Protein AF-H5TTS9-F1 (afdb_monomer_lite)

Foldseek 3Di:
DVVVVLQVVLLVLLVVLLVLLLVLQLLLVVLLCCLVQVLQLLNVLVLVLQLLLPQLLLQQQLLVVLVVVCVLPVVCVVVSVVSSVVSSCVSNPPVCSVVSSVVSSVVSCQLADPPPPLPPPQCPVVCCVVLVVCCQPPVVSSVPDDPPPSPCPDSPPCPPNSVVSNVVSVVSVVSNPVSNVSSVVSLQVSLVSNDDPPPDWPQDSVLSSLLSLLVSLLVSLVVLLVVLVVLVVVLVPQDSPHSVNSSSNSSSVVCSLVSNLSSLLSNLLSVLSNVLSQCPIRVRDDPPVPVCCVVVVVVVCPVPVVDPVVVVVVVVVVVSLVVCCVPPVPSSVLSVVLVVVLVVLLVVLLVVLVVVLVVDDDVVNVVSSVVSSVVSSVVSNVVSVVSSVVVPPPDPPDPPVVVPLPQPLCAFLSHVVCLPDDPVVDDAAEDAQQQQEPPDPQAQPRPYPHHPVVVVVVSHFEYEWEKAWWACWPDPPFIWGDPVLRVVLLVVCCVVSNPSNSVVLCVVLVVPPTDGDDDIAMWTDRSTSRNPTDGDLVVVVVVVVVCVVVVSYHHHYNYNDPDDVVRVVVSD

pLDDT: mean 73.21, std 18.26, range [34.0, 97.62]

Sequence (572 aa):
MVAAEHSRARVVVSRVLLIVGVLCLTAGLVAGLVNREAVNSDRFAGHVDSVRQNQAVARQLGLLVSQKILSASPELIALRPLVESVSISAVSSPAATPAVRSLTATLHRSLTTDDGRAVVLRLADLGAVTVAALRTVAPNAAARLPDDMDVTLSQVGAGEWGRGIIGYVHWVRVLSWLLPLLALLLILAAAFIRPPPARGRGVGRISVVADTVGDALIWFAIVLAAIVLACTIIAAFTATDTLGGALTVAVWNEVDGRLWIVAAVAALIGVAVRVASSLAAPGGLGVACVDSTGERVRAWSPLRPSTPLGIAARGGVLVLAGVLGVLRPQTLVTIIAVLAGTCAIIIGVAEMLRAAHRASGGTARRMLGRLVLPVVAVVGIVVVVVTVVVLALPQPTPTLSSLTASRDPNACNGHVELCDRPYNEIAYPATHNSMSAQDGDRWFIAEQQTGVMGQLDDGIRVFLVDSWYGQMSNKPPIIANTQESRAQALAAAENLYGVQTVQSALRVRDALNLTPVGPVKPYLCHELCELGSTEWLPLMVKVREWMDRHPREVVTFFVQDMVAPADVETLL

Structure (mmCIF, N/CA/C/O backbone):
data_AF-H5TTS9-F1
#
_entry.id   AF-H5TTS9-F1
#
loop_
_atom_site.group_PDB
_atom_site.id
_atom_site.type_symbol
_atom_site.label_atom_id
_atom_site.label_alt_id
_atom_site.label_comp_id
_atom_site.label_asym_id
_atom_site.label_entity_id
_atom_site.label_seq_id
_atom_site.pdbx_PDB_ins_code
_atom_site.Cartn_x
_atom_site.Cartn_y
_atom_site.Cartn_z
_atom_site.occupancy
_atom_site.B_iso_or_equiv
_atom_site.auth_seq_id
_atom_site.auth_comp_id
_atom_site.auth_asym_id
_atom_site.auth_atom_id
_atom_site.pdbx_PDB_model_num
ATOM 1 N N . MET A 1 1 ? 50.081 8.325 -39.077 1.00 50.03 1 MET A N 1
ATOM 2 C CA . MET A 1 1 ? 49.981 8.399 -37.599 1.00 50.03 1 MET A CA 1
ATOM 3 C C . MET A 1 1 ? 48.977 9.449 -37.130 1.00 50.03 1 MET A C 1
ATOM 5 O O . MET A 1 1 ? 48.002 9.051 -36.509 1.00 50.03 1 MET A O 1
ATOM 9 N N . VAL A 1 2 ? 49.110 10.723 -37.519 1.00 52.53 2 VAL A N 1
ATOM 10 C CA . VAL A 1 2 ? 48.230 11.835 -37.077 1.00 52.53 2 VAL A CA 1
ATOM 11 C C . VAL A 1 2 ? 46.722 11.571 -37.284 1.00 52.53 2 VAL A C 1
ATOM 13 O O . VAL A 1 2 ? 45.924 11.737 -36.369 1.00 52.53 2 VAL A O 1
ATOM 16 N N . ALA A 1 3 ? 46.293 11.046 -38.439 1.00 55.31 3 ALA A N 1
ATOM 17 C CA . ALA A 1 3 ? 44.873 10.730 -38.675 1.00 55.31 3 ALA A CA 1
ATOM 18 C C . ALA A 1 3 ? 44.308 9.623 -37.750 1.00 55.31 3 ALA A C 1
ATOM 20 O O . ALA A 1 3 ? 43.121 9.633 -37.416 1.00 55.31 3 ALA A O 1
ATOM 21 N N . ALA A 1 4 ? 45.151 8.682 -37.308 1.00 58.00 4 ALA A N 1
ATOM 22 C CA . ALA A 1 4 ? 44.763 7.615 -36.385 1.00 58.00 4 ALA A CA 1
ATOM 23 C C . ALA A 1 4 ? 44.673 8.122 -34.934 1.00 58.00 4 ALA A C 1
ATOM 25 O O . ALA A 1 4 ? 43.781 7.703 -34.196 1.00 58.00 4 ALA A O 1
ATOM 26 N N . GLU A 1 5 ? 45.528 9.070 -34.542 1.00 58.69 5 GLU A N 1
ATOM 27 C CA . GLU A 1 5 ? 45.438 9.764 -33.249 1.00 58.69 5 GLU A CA 1
ATOM 28 C C . GLU A 1 5 ? 44.180 10.630 -33.152 1.00 58.69 5 GLU A C 1
ATOM 30 O O . GLU A 1 5 ? 43.438 10.521 -32.177 1.00 58.69 5 GLU A O 1
ATOM 35 N N . HIS A 1 6 ? 43.854 11.397 -34.199 1.00 62.25 6 HIS A N 1
ATOM 36 C CA . HIS A 1 6 ? 42.622 12.193 -34.246 1.00 62.25 6 HIS A CA 1
ATOM 37 C C . HIS A 1 6 ? 41.358 11.312 -34.206 1.00 62.25 6 HIS A C 1
ATOM 39 O O . HIS A 1 6 ? 40.351 11.684 -33.600 1.00 62.25 6 HIS A O 1
ATOM 45 N N . SER A 1 7 ? 41.403 10.120 -34.812 1.00 71.38 7 SER A N 1
ATOM 46 C CA . SER A 1 7 ? 40.322 9.130 -34.727 1.00 71.38 7 SER A CA 1
ATOM 47 C C . SER A 1 7 ? 40.164 8.564 -33.313 1.00 71.38 7 SER A C 1
ATOM 49 O O . SER A 1 7 ? 39.033 8.469 -32.831 1.00 71.38 7 SER A O 1
ATOM 51 N N . ARG A 1 8 ? 41.265 8.230 -32.627 1.00 77.75 8 ARG A N 1
ATOM 52 C CA . ARG A 1 8 ? 41.229 7.745 -31.237 1.00 77.75 8 ARG A CA 1
ATOM 53 C C . ARG A 1 8 ? 40.721 8.818 -30.277 1.00 77.75 8 ARG A C 1
ATOM 55 O O . ARG A 1 8 ? 39.842 8.522 -29.472 1.00 77.75 8 ARG A O 1
ATOM 62 N N . ALA A 1 9 ? 41.189 10.058 -30.415 1.00 82.75 9 ALA A N 1
ATOM 63 C CA . ALA A 1 9 ? 40.739 11.182 -29.598 1.00 82.75 9 ALA A CA 1
ATOM 64 C C . ALA A 1 9 ? 39.222 11.416 -29.723 1.00 82.75 9 ALA A C 1
ATOM 66 O O . ALA A 1 9 ? 38.530 11.523 -28.714 1.00 82.75 9 ALA A O 1
ATOM 67 N N . ARG A 1 10 ? 38.668 11.392 -30.945 1.00 83.00 10 ARG A N 1
ATOM 68 C CA . ARG A 1 10 ? 37.213 11.519 -31.169 1.00 83.00 10 ARG A CA 1
ATOM 69 C C . ARG A 1 10 ? 36.405 10.394 -30.524 1.00 83.00 10 ARG A C 1
ATOM 71 O O . ARG A 1 10 ? 35.339 10.651 -29.973 1.00 83.00 10 ARG A O 1
ATOM 78 N N . VAL A 1 11 ? 36.902 9.156 -30.565 1.00 84.12 11 VAL A N 1
ATOM 79 C CA . VAL A 1 11 ? 36.242 8.016 -29.903 1.00 84.12 11 VAL A CA 1
ATOM 80 C C . VAL A 1 11 ? 36.245 8.184 -28.386 1.00 84.12 11 VAL A C 1
ATOM 82 O O . VAL A 1 11 ? 35.224 7.927 -27.751 1.00 84.12 11 VAL A O 1
ATOM 85 N N . VAL A 1 12 ? 37.360 8.634 -27.805 1.00 86.06 12 VAL A N 1
ATOM 86 C CA . VAL A 1 12 ? 37.452 8.903 -26.363 1.00 86.06 12 VAL A CA 1
ATOM 87 C C . VAL A 1 12 ? 36.483 10.014 -25.963 1.00 86.06 12 VAL A C 1
ATOM 89 O O . VAL A 1 12 ? 35.669 9.800 -25.071 1.00 86.06 12 VAL A O 1
ATOM 92 N N . VAL A 1 13 ? 36.490 11.149 -26.667 1.00 89.81 13 VAL A N 1
ATOM 93 C CA . VAL A 1 13 ? 35.583 12.277 -26.390 1.00 89.81 13 VAL A CA 1
ATOM 94 C C . VAL A 1 13 ? 34.115 11.858 -26.508 1.00 89.81 13 VAL A C 1
ATOM 96 O O . VAL A 1 13 ? 33.329 12.131 -25.607 1.00 89.81 13 VAL A O 1
ATOM 99 N N . SER A 1 14 ? 33.743 11.133 -27.568 1.00 89.25 14 SER A N 1
ATOM 100 C CA . SER A 1 14 ? 32.381 10.610 -27.749 1.00 89.25 14 SER A CA 1
ATOM 101 C C . SER A 1 14 ? 31.950 9.704 -26.585 1.00 89.25 14 SER A C 1
ATOM 103 O O . SER A 1 14 ? 30.843 9.846 -26.072 1.00 89.25 14 SER A O 1
ATOM 105 N N . ARG A 1 15 ? 32.835 8.818 -26.106 1.00 89.56 15 ARG A N 1
ATOM 106 C CA . ARG A 1 15 ? 32.547 7.947 -24.953 1.00 89.56 15 ARG A CA 1
ATOM 107 C C . ARG A 1 15 ? 32.406 8.723 -23.650 1.00 89.56 15 ARG A C 1
ATOM 109 O O . ARG A 1 15 ? 31.502 8.422 -22.882 1.00 89.56 15 ARG A O 1
ATOM 116 N N . VAL A 1 16 ? 33.269 9.707 -23.405 1.00 91.81 16 VAL A N 1
ATOM 117 C CA . VAL A 1 16 ? 33.180 10.555 -22.208 1.00 91.81 16 VAL A CA 1
ATOM 118 C C . VAL A 1 16 ? 31.852 11.308 -22.199 1.00 91.81 16 VAL A C 1
ATOM 120 O O . VAL A 1 16 ? 31.142 11.263 -21.200 1.00 91.81 16 VAL A O 1
ATOM 123 N N . LEU A 1 17 ? 31.462 11.914 -23.323 1.00 92.19 17 LEU A N 1
ATOM 124 C CA . LEU A 1 17 ? 30.175 12.606 -23.447 1.00 92.19 17 LEU A CA 1
ATOM 125 C C . LEU A 1 17 ? 28.983 11.668 -23.235 1.00 92.19 17 LEU A C 1
ATOM 127 O O . LEU A 1 17 ? 28.026 12.052 -22.572 1.00 92.19 17 LEU A O 1
ATOM 131 N N . LEU A 1 18 ? 29.053 10.434 -23.742 1.00 91.69 18 LEU A N 1
ATOM 132 C CA . LEU A 1 18 ? 28.024 9.422 -23.506 1.00 91.69 18 LEU A CA 1
ATOM 133 C C . LEU A 1 18 ? 27.911 9.071 -22.015 1.00 91.69 18 LEU A C 1
ATOM 135 O O . LEU A 1 18 ? 26.805 9.037 -21.487 1.00 91.69 18 LEU A O 1
ATOM 139 N N . ILE A 1 19 ? 29.039 8.843 -21.334 1.00 92.75 19 ILE A N 1
ATOM 140 C CA . ILE A 1 19 ? 29.070 8.518 -19.899 1.00 92.75 19 ILE A CA 1
ATOM 141 C C . ILE A 1 19 ? 28.488 9.672 -19.081 1.00 92.75 19 ILE A C 1
ATOM 143 O O . ILE A 1 19 ? 27.593 9.451 -18.269 1.00 92.75 19 ILE A O 1
ATOM 147 N N . VAL A 1 20 ? 28.949 10.903 -19.319 1.00 94.94 20 VAL A N 1
ATOM 148 C CA . VAL A 1 20 ? 28.434 12.088 -18.617 1.00 94.94 20 VAL A CA 1
ATOM 149 C C . VAL A 1 20 ? 26.948 12.282 -18.920 1.00 94.94 20 VAL A C 1
ATOM 151 O O . VAL A 1 20 ? 26.173 12.529 -18.004 1.00 94.94 20 VAL A O 1
ATOM 154 N N . GLY A 1 21 ? 26.521 12.085 -20.171 1.00 93.81 21 GLY A N 1
ATOM 155 C CA . GLY A 1 21 ? 25.114 12.146 -20.561 1.00 93.81 21 GLY A CA 1
ATOM 156 C C . GLY A 1 21 ? 24.244 11.125 -19.824 1.00 93.81 21 GLY A C 1
ATOM 157 O O . GLY A 1 21 ? 23.188 11.484 -19.312 1.00 93.81 21 GLY A O 1
ATOM 158 N N . VAL A 1 22 ? 24.702 9.876 -19.695 1.00 94.31 22 VAL A N 1
ATOM 159 C CA . VAL A 1 22 ? 24.004 8.832 -18.923 1.00 94.31 22 VAL A CA 1
ATOM 160 C C . VAL A 1 22 ? 23.925 9.197 -17.440 1.00 94.31 22 VAL A C 1
ATOM 162 O O . VAL A 1 22 ? 22.858 9.072 -16.846 1.00 94.31 22 VAL A O 1
ATOM 165 N N . LEU A 1 23 ? 25.010 9.701 -16.845 1.00 94.69 23 LEU A N 1
ATOM 166 C CA . LEU A 1 23 ? 25.011 10.144 -15.447 1.00 94.69 23 LEU A CA 1
ATOM 167 C C . LEU A 1 23 ? 24.054 11.321 -15.220 1.00 94.69 23 LEU A C 1
ATOM 169 O O . LEU A 1 23 ? 23.300 11.310 -14.248 1.00 94.69 23 LEU A O 1
ATOM 173 N N . CYS A 1 24 ? 24.026 12.297 -16.133 1.00 93.50 24 CYS A N 1
ATOM 174 C CA . CYS A 1 24 ? 23.054 13.389 -16.108 1.00 93.50 24 CYS A CA 1
ATOM 175 C C . CYS A 1 24 ? 21.618 12.868 -16.234 1.00 93.50 24 CYS A C 1
ATOM 177 O O . CYS A 1 24 ? 20.744 13.351 -15.522 1.00 93.50 24 CYS A O 1
ATOM 179 N N . LEU A 1 25 ? 21.362 11.867 -17.082 1.00 93.06 25 LEU A N 1
ATOM 180 C CA . LEU A 1 25 ? 20.029 11.281 -17.230 1.00 93.06 25 LEU A CA 1
ATOM 181 C C . LEU A 1 25 ? 19.580 10.578 -15.942 1.00 93.06 25 LEU A C 1
ATOM 183 O O . LEU A 1 25 ? 18.453 10.784 -15.494 1.00 93.06 25 LEU A O 1
ATOM 187 N N . THR A 1 26 ? 20.465 9.801 -15.311 1.00 93.06 26 THR A N 1
ATOM 188 C CA . THR A 1 26 ? 20.197 9.131 -14.028 1.00 93.06 26 THR A CA 1
ATOM 189 C C . THR A 1 26 ? 19.960 10.137 -12.906 1.00 93.06 26 THR A C 1
ATOM 191 O O . THR A 1 26 ? 18.960 10.044 -12.197 1.00 93.06 26 THR A O 1
ATOM 194 N N . ALA A 1 27 ? 20.831 11.138 -12.764 1.00 92.50 27 ALA A N 1
ATOM 195 C CA . ALA A 1 27 ? 20.663 12.191 -11.766 1.00 92.50 27 ALA A CA 1
ATOM 196 C C . ALA A 1 27 ? 19.396 13.028 -12.026 1.00 92.50 27 ALA A C 1
ATOM 198 O O . ALA A 1 27 ? 18.690 13.387 -11.086 1.00 92.50 27 ALA A O 1
ATOM 199 N N . GLY A 1 28 ? 19.065 13.278 -13.295 1.00 91.25 28 GLY A N 1
ATOM 200 C CA . GLY A 1 28 ? 17.832 13.939 -13.714 1.00 91.25 28 GLY A CA 1
ATOM 201 C C . GLY A 1 28 ? 16.578 13.138 -13.368 1.00 91.25 28 GLY A C 1
ATOM 202 O O . GLY A 1 28 ? 15.609 13.727 -12.898 1.00 91.25 28 GLY A O 1
ATOM 203 N N . LEU A 1 29 ? 16.600 11.805 -13.516 1.00 91.62 29 LEU A N 1
ATOM 204 C CA . LEU A 1 29 ? 15.510 10.933 -13.063 1.00 91.62 29 LEU A CA 1
ATOM 205 C C . LEU A 1 29 ? 15.307 11.054 -11.550 1.00 91.62 29 LEU A C 1
ATOM 207 O O . LEU A 1 29 ? 14.176 11.234 -11.105 1.00 91.62 29 LEU A O 1
ATOM 211 N N . VAL A 1 30 ? 16.386 10.972 -10.767 1.00 89.75 30 VAL A N 1
ATOM 212 C CA . VAL A 1 30 ? 16.316 11.083 -9.302 1.00 89.75 30 VAL A CA 1
ATOM 213 C C . VAL A 1 30 ? 15.788 12.459 -8.897 1.00 89.75 30 VAL A C 1
ATOM 215 O O . VAL A 1 30 ? 14.843 12.542 -8.118 1.00 89.75 30 VAL A O 1
ATOM 218 N N . ALA A 1 31 ? 16.317 13.539 -9.478 1.00 89.19 31 ALA A N 1
ATOM 219 C CA . ALA A 1 31 ? 15.829 14.895 -9.229 1.00 89.19 31 ALA A CA 1
ATOM 220 C C . ALA A 1 31 ? 14.352 15.058 -9.629 1.00 89.19 31 ALA A C 1
ATOM 222 O O . ALA A 1 31 ? 13.580 15.667 -8.895 1.00 89.19 31 ALA A O 1
ATOM 223 N N . GLY A 1 32 ? 13.934 14.479 -10.757 1.00 88.31 32 GLY A N 1
ATOM 224 C CA . GLY A 1 32 ? 12.540 14.462 -11.202 1.00 88.31 32 GLY A CA 1
ATOM 225 C C . GLY A 1 32 ? 11.618 13.686 -10.266 1.00 88.31 32 GLY A C 1
ATOM 226 O O . GLY A 1 32 ? 10.514 14.148 -9.983 1.00 88.31 32 GLY A O 1
ATOM 227 N N . LEU A 1 33 ? 12.076 12.550 -9.737 1.00 88.06 33 LEU A N 1
ATOM 228 C CA . LEU A 1 33 ? 11.339 11.766 -8.751 1.00 88.06 33 LEU A CA 1
ATOM 229 C C . LEU A 1 33 ? 11.162 12.552 -7.449 1.00 88.06 33 LEU A C 1
ATOM 231 O O . LEU A 1 33 ? 10.040 12.670 -6.967 1.00 88.06 33 LEU A O 1
ATOM 235 N N . VAL A 1 34 ? 12.236 13.146 -6.922 1.00 88.62 34 VAL A N 1
ATOM 236 C CA . VAL A 1 34 ? 12.176 13.985 -5.713 1.00 88.62 34 VAL A CA 1
ATOM 237 C C . VAL A 1 34 ? 11.266 15.194 -5.951 1.00 88.62 34 VAL A C 1
ATOM 239 O O . VAL A 1 34 ? 10.400 15.488 -5.132 1.00 88.62 34 VAL A O 1
ATOM 242 N N . ASN A 1 35 ? 11.379 15.859 -7.103 1.00 87.56 35 ASN A N 1
ATOM 243 C CA . ASN A 1 35 ? 10.511 16.983 -7.449 1.00 87.56 35 ASN A CA 1
ATOM 244 C C . ASN A 1 35 ? 9.028 16.579 -7.537 1.00 87.56 35 ASN A C 1
ATOM 246 O O . ASN A 1 35 ? 8.139 17.321 -7.128 1.00 87.56 35 ASN A O 1
ATOM 250 N N . ARG A 1 36 ? 8.733 15.397 -8.078 1.00 86.75 36 ARG A N 1
ATOM 251 C CA . ARG A 1 36 ? 7.354 14.939 -8.239 1.00 86.75 36 ARG A CA 1
ATOM 252 C C . ARG A 1 36 ? 6.756 14.426 -6.935 1.00 86.75 36 ARG A C 1
ATOM 254 O O . ARG A 1 36 ? 5.609 14.743 -6.648 1.00 86.75 36 ARG A O 1
ATOM 261 N N . GLU A 1 37 ? 7.496 13.616 -6.188 1.00 87.06 37 GLU A N 1
ATOM 262 C CA . GLU A 1 37 ? 6.964 12.848 -5.058 1.00 87.06 37 GLU A CA 1
ATOM 263 C C . GLU A 1 37 ? 7.237 13.508 -3.701 1.00 87.06 37 GLU A C 1
ATOM 265 O O . GLU A 1 37 ? 6.391 13.411 -2.817 1.00 87.06 37 GLU A O 1
ATOM 270 N N . ALA A 1 38 ? 8.363 14.215 -3.540 1.00 85.94 38 ALA A N 1
ATOM 271 C CA . ALA A 1 38 ? 8.715 14.876 -2.282 1.00 85.94 38 ALA A CA 1
ATOM 272 C C . ALA A 1 38 ? 8.334 16.361 -2.262 1.00 85.94 38 ALA A C 1
ATOM 274 O O . ALA A 1 38 ? 7.853 16.840 -1.252 1.00 85.94 38 ALA A O 1
ATOM 275 N N . VAL A 1 39 ? 8.492 17.107 -3.361 1.00 85.75 39 VAL A N 1
ATOM 276 C CA . VAL A 1 39 ? 8.179 18.555 -3.367 1.00 85.75 39 VAL A CA 1
ATOM 277 C C . VAL A 1 39 ? 6.668 18.831 -3.446 1.00 85.75 39 VAL A C 1
ATOM 279 O O . VAL A 1 39 ? 6.200 19.873 -2.985 1.00 85.75 39 VAL A O 1
ATOM 282 N N . ASN A 1 40 ? 5.876 17.923 -4.024 1.00 85.69 40 ASN A N 1
ATOM 283 C CA . ASN A 1 40 ? 4.421 18.064 -4.065 1.00 85.69 40 ASN A CA 1
ATOM 284 C C . ASN A 1 40 ? 3.801 17.651 -2.720 1.00 85.69 40 ASN A C 1
ATOM 286 O O . ASN A 1 40 ? 3.878 16.490 -2.332 1.00 85.69 40 ASN A O 1
ATOM 290 N N . SER A 1 41 ? 3.132 18.592 -2.049 1.00 85.38 41 SER A N 1
ATOM 291 C CA . SER A 1 41 ? 2.615 18.385 -0.689 1.00 85.38 41 SER A CA 1
ATOM 292 C C . SER A 1 41 ? 1.558 17.282 -0.579 1.00 85.38 41 SER A C 1
ATOM 294 O O . SER A 1 41 ? 1.558 16.550 0.405 1.00 85.38 41 SER A O 1
ATOM 296 N N . ASP A 1 42 ? 0.695 17.110 -1.583 1.00 84.19 42 ASP A N 1
ATOM 297 C CA . ASP A 1 42 ? -0.379 16.108 -1.531 1.00 84.19 42 ASP A CA 1
ATOM 298 C C . ASP A 1 42 ? 0.160 14.690 -1.765 1.00 84.19 42 ASP A C 1
ATOM 300 O O . ASP A 1 42 ? -0.298 13.727 -1.141 1.00 84.19 42 ASP A O 1
ATOM 304 N N . ARG A 1 43 ? 1.161 14.559 -2.651 1.00 87.25 43 ARG A N 1
ATOM 305 C CA . ARG A 1 43 ? 1.883 13.298 -2.881 1.00 87.25 43 ARG A CA 1
ATOM 306 C C . ARG A 1 43 ? 2.745 12.936 -1.682 1.00 87.25 43 ARG A C 1
ATOM 308 O O . ARG A 1 43 ? 2.653 11.808 -1.212 1.00 87.25 43 ARG A O 1
ATOM 315 N N . PHE A 1 44 ? 3.498 13.896 -1.146 1.00 89.44 44 PHE A N 1
ATOM 316 C CA . PHE A 1 44 ? 4.300 13.709 0.060 1.00 89.44 44 PHE A CA 1
ATOM 317 C C . PHE A 1 44 ? 3.434 13.249 1.239 1.00 89.44 44 PHE A C 1
ATOM 319 O O . PHE A 1 44 ? 3.752 12.258 1.890 1.00 89.44 44 PHE A O 1
ATOM 326 N N . ALA A 1 45 ? 2.289 13.900 1.460 1.00 85.81 45 ALA A N 1
ATOM 327 C CA . ALA A 1 45 ? 1.339 13.499 2.492 1.00 85.81 45 ALA A CA 1
ATOM 328 C C . ALA A 1 45 ? 0.772 12.087 2.267 1.00 85.81 45 ALA A C 1
ATOM 330 O O . ALA A 1 45 ? 0.583 11.345 3.227 1.00 85.81 45 ALA A O 1
ATOM 331 N N . GLY A 1 46 ? 0.536 11.694 1.010 1.00 88.19 46 GLY A N 1
ATOM 332 C CA . GLY A 1 46 ? 0.159 10.322 0.663 1.00 88.19 46 GLY A CA 1
ATOM 333 C C . GLY A 1 46 ? 1.248 9.297 0.999 1.00 88.19 46 GLY A C 1
ATOM 334 O O . GLY A 1 46 ? 0.937 8.250 1.557 1.00 88.19 46 GLY A O 1
ATOM 335 N N . HIS A 1 47 ? 2.517 9.610 0.725 1.00 90.88 47 HIS A N 1
ATOM 336 C CA . HIS A 1 47 ? 3.649 8.740 1.074 1.00 90.88 47 HIS A CA 1
ATOM 337 C C . HIS A 1 47 ? 3.825 8.604 2.584 1.00 90.88 47 HIS A C 1
ATOM 339 O O . HIS A 1 47 ? 4.024 7.499 3.073 1.00 90.88 47 HIS A O 1
ATOM 345 N N . VAL A 1 48 ? 3.695 9.698 3.339 1.00 90.19 48 VAL A N 1
ATOM 346 C CA . VAL A 1 48 ? 3.735 9.662 4.812 1.00 90.19 48 VAL A CA 1
ATOM 347 C C . VAL A 1 48 ? 2.602 8.800 5.375 1.00 90.19 48 VAL A C 1
ATOM 349 O O . VAL A 1 48 ? 2.836 8.008 6.289 1.00 90.19 48 VAL A O 1
ATOM 352 N N . ASP A 1 49 ? 1.398 8.907 4.807 1.00 88.62 49 ASP A N 1
ATOM 353 C CA . ASP A 1 49 ? 0.254 8.078 5.193 1.00 88.62 49 ASP A CA 1
ATOM 354 C C . ASP A 1 49 ? 0.464 6.586 4.883 1.00 88.62 49 ASP A C 1
ATOM 356 O O . ASP A 1 49 ? 0.104 5.742 5.699 1.00 88.62 49 ASP A O 1
ATOM 360 N N . SER A 1 50 ? 1.094 6.251 3.754 1.00 90.12 50 SER A N 1
ATOM 361 C CA . SER A 1 50 ? 1.441 4.859 3.427 1.00 90.12 50 SER A CA 1
ATOM 362 C C . SER A 1 50 ? 2.533 4.315 4.357 1.00 90.12 50 SER A C 1
ATOM 364 O O . SER A 1 50 ? 2.402 3.245 4.952 1.00 90.12 50 SER A O 1
ATOM 366 N N . VAL A 1 51 ? 3.595 5.099 4.576 1.00 92.44 51 VAL A N 1
ATOM 367 C CA . VAL A 1 51 ? 4.739 4.710 5.412 1.00 92.44 51 VAL A CA 1
ATOM 368 C C . VAL A 1 51 ? 4.322 4.466 6.862 1.00 92.44 51 VAL A C 1
ATOM 370 O O . VAL A 1 51 ? 4.805 3.506 7.457 1.00 92.44 51 VAL A O 1
ATOM 373 N N . ARG A 1 52 ? 3.406 5.261 7.441 1.00 90.69 52 ARG A N 1
ATOM 374 C CA . ARG A 1 52 ? 2.920 5.010 8.817 1.00 90.69 52 ARG A CA 1
ATOM 375 C C . ARG A 1 52 ? 2.137 3.701 8.956 1.00 90.69 52 ARG A C 1
ATOM 377 O O . ARG A 1 52 ? 2.118 3.141 10.044 1.00 90.69 52 ARG A O 1
ATOM 384 N N . GLN A 1 53 ? 1.488 3.235 7.885 1.00 89.50 53 GLN A N 1
ATOM 385 C CA . GLN A 1 53 ? 0.700 1.997 7.878 1.00 89.50 53 GLN A CA 1
ATOM 386 C C . GLN A 1 53 ? 1.592 0.760 7.727 1.00 89.50 53 GLN A C 1
ATOM 388 O O . GLN A 1 53 ? 1.159 -0.355 8.009 1.00 89.50 53 GLN A O 1
ATOM 393 N N . ASN A 1 54 ? 2.859 0.940 7.337 1.00 92.12 54 ASN A N 1
ATOM 394 C CA . ASN A 1 54 ? 3.829 -0.143 7.322 1.00 92.12 54 ASN A CA 1
ATOM 395 C C . ASN A 1 54 ? 3.993 -0.731 8.733 1.00 92.12 54 ASN A C 1
ATOM 397 O O . ASN A 1 54 ? 4.289 -0.008 9.682 1.00 92.12 54 ASN A O 1
ATOM 401 N N . GLN A 1 55 ? 3.866 -2.052 8.862 1.00 89.38 55 GLN A N 1
ATOM 402 C CA . GLN A 1 55 ? 3.866 -2.748 10.151 1.00 89.38 55 GLN A CA 1
ATOM 403 C C . GLN A 1 55 ? 5.099 -2.437 11.019 1.00 89.38 55 GLN A C 1
ATOM 405 O O . GLN A 1 55 ? 4.968 -2.240 12.228 1.00 89.38 55 GLN A O 1
ATOM 410 N N . ALA A 1 56 ? 6.293 -2.358 10.421 1.00 88.94 56 ALA A N 1
ATOM 411 C CA . ALA A 1 56 ? 7.518 -2.058 11.158 1.00 88.94 56 ALA A CA 1
ATOM 412 C C . ALA A 1 56 ? 7.524 -0.611 11.673 1.00 88.94 56 ALA A C 1
ATOM 414 O O . ALA A 1 56 ? 7.909 -0.358 12.814 1.00 88.94 56 ALA A O 1
ATOM 415 N N . VAL A 1 57 ? 7.054 0.333 10.857 1.00 92.94 57 VAL A N 1
ATOM 416 C CA . VAL A 1 57 ? 6.967 1.752 11.223 1.00 92.94 57 VAL A CA 1
ATOM 417 C C . VAL A 1 57 ? 5.880 1.976 12.269 1.00 92.94 57 VAL A C 1
ATOM 419 O O . VAL A 1 57 ? 6.152 2.607 13.288 1.00 92.94 57 VAL A O 1
ATOM 422 N N . ALA A 1 58 ? 4.688 1.411 12.069 1.00 89.69 58 ALA A N 1
ATOM 423 C CA . ALA A 1 58 ? 3.577 1.478 13.013 1.00 89.69 58 ALA A CA 1
ATOM 424 C C . ALA A 1 58 ? 3.961 0.912 14.381 1.00 89.69 58 ALA A C 1
ATOM 426 O O . ALA A 1 58 ? 3.646 1.514 15.405 1.00 89.69 58 ALA A O 1
ATOM 427 N N . ARG A 1 59 ? 4.705 -0.203 14.405 1.00 88.38 59 ARG A N 1
ATOM 428 C CA . ARG A 1 59 ? 5.237 -0.781 15.641 1.00 88.38 59 ARG A CA 1
ATOM 429 C C . ARG A 1 59 ? 6.145 0.204 16.371 1.00 88.38 59 ARG A C 1
ATOM 431 O O . ARG A 1 59 ? 5.921 0.478 17.543 1.00 88.38 59 ARG A O 1
ATOM 438 N N . GLN A 1 60 ? 7.147 0.758 15.689 1.00 92.19 60 GLN A N 1
ATOM 439 C CA . GLN A 1 60 ? 8.114 1.664 16.319 1.00 92.19 60 GLN A CA 1
ATOM 440 C C . GLN A 1 60 ? 7.483 2.990 16.757 1.00 92.19 60 GLN A C 1
ATOM 442 O O . GLN A 1 60 ? 7.729 3.459 17.867 1.00 92.19 60 GLN A O 1
ATOM 447 N N . LEU A 1 61 ? 6.630 3.581 15.918 1.00 89.06 61 LEU A N 1
ATOM 448 C CA . LEU A 1 61 ? 5.873 4.783 16.266 1.00 89.06 61 LEU A CA 1
ATOM 449 C C . LEU A 1 61 ? 4.906 4.522 17.425 1.00 89.06 61 LEU A C 1
ATOM 451 O O . LEU A 1 61 ? 4.843 5.330 18.346 1.00 89.06 61 LEU A O 1
ATOM 455 N N . GLY A 1 62 ? 4.196 3.394 17.420 1.00 82.81 62 GLY A N 1
ATOM 456 C CA . GLY A 1 62 ? 3.285 3.007 18.493 1.00 82.81 62 GLY A CA 1
ATOM 457 C C . GLY A 1 62 ? 4.004 2.783 19.824 1.00 82.81 62 GLY A C 1
ATOM 458 O O . GLY A 1 62 ? 3.526 3.251 20.852 1.00 82.81 62 GLY A O 1
ATOM 459 N N . LEU A 1 63 ? 5.190 2.163 19.816 1.00 86.62 63 LEU A N 1
ATOM 460 C CA . LEU A 1 63 ? 6.033 2.025 21.010 1.00 86.62 63 LEU A CA 1
ATOM 461 C C . LEU A 1 63 ? 6.512 3.383 21.537 1.00 86.62 63 LEU A C 1
ATOM 463 O O . LEU A 1 63 ? 6.468 3.617 22.741 1.00 86.62 63 LEU A O 1
ATOM 467 N N . LEU A 1 64 ? 6.912 4.303 20.654 1.00 87.69 64 LEU A N 1
ATOM 468 C CA . LEU A 1 64 ? 7.296 5.664 21.044 1.00 87.69 64 LEU A CA 1
ATOM 469 C C . LEU A 1 64 ? 6.123 6.448 21.644 1.00 87.69 64 LEU A C 1
ATOM 471 O O . LEU A 1 64 ? 6.292 7.143 22.647 1.00 87.69 64 LEU A O 1
ATOM 475 N N . VAL A 1 65 ? 4.937 6.343 21.041 1.00 82.06 65 VAL A N 1
ATOM 476 C CA . VAL A 1 65 ? 3.707 6.965 21.552 1.00 82.06 65 VAL A CA 1
ATOM 477 C C . VAL A 1 65 ? 3.342 6.369 22.909 1.00 82.06 65 VAL A C 1
ATOM 479 O O . VAL A 1 65 ? 3.152 7.119 23.864 1.00 82.06 65 VAL A O 1
ATOM 482 N N . SER A 1 66 ? 3.343 5.040 23.027 1.00 77.31 66 SER A N 1
ATOM 483 C CA . SER A 1 66 ? 3.087 4.334 24.284 1.00 77.31 66 SER A CA 1
ATOM 484 C C . SER A 1 66 ? 4.071 4.752 25.375 1.00 77.31 66 SER A C 1
ATOM 486 O O . SER A 1 66 ? 3.659 5.111 26.474 1.00 77.31 66 SER A O 1
ATOM 488 N N . GLN A 1 67 ? 5.368 4.821 25.068 1.00 82.25 67 GLN A N 1
ATOM 489 C CA . GLN A 1 67 ? 6.382 5.254 26.025 1.00 82.25 67 GLN A CA 1
ATOM 490 C C . GLN A 1 67 ? 6.122 6.679 26.526 1.00 82.25 67 GLN A C 1
ATOM 492 O O . GLN A 1 67 ? 6.243 6.936 27.725 1.00 82.25 67 GLN A O 1
ATOM 497 N N . LYS A 1 68 ? 5.721 7.596 25.636 1.00 78.94 68 LYS A N 1
ATOM 498 C CA . LYS A 1 68 ? 5.336 8.956 26.032 1.00 78.94 68 LYS A CA 1
ATOM 499 C C . LYS A 1 68 ? 4.097 8.958 26.928 1.00 78.94 68 LYS A C 1
ATOM 501 O O . LYS A 1 68 ? 4.115 9.635 27.953 1.00 78.94 68 LYS A O 1
ATOM 506 N N . ILE A 1 69 ? 3.072 8.174 26.596 1.00 72.31 69 ILE A N 1
ATOM 507 C CA . ILE A 1 69 ? 1.853 8.042 27.410 1.00 72.31 69 ILE A CA 1
ATOM 508 C C . ILE A 1 69 ? 2.194 7.498 28.803 1.00 72.31 69 ILE A C 1
ATOM 510 O O . ILE A 1 69 ? 1.817 8.100 29.802 1.00 72.31 69 ILE A O 1
ATOM 514 N N . LEU A 1 70 ? 2.974 6.419 28.887 1.00 72.44 70 LEU A N 1
ATOM 515 C CA . LEU A 1 70 ? 3.388 5.807 30.153 1.00 72.44 70 LEU A CA 1
ATOM 516 C C . LEU A 1 70 ? 4.279 6.729 30.994 1.00 72.44 70 LEU A C 1
ATOM 518 O O . LEU A 1 70 ? 4.228 6.679 32.219 1.00 72.44 70 LEU A O 1
ATOM 522 N N . SER A 1 71 ? 5.091 7.576 30.353 1.00 74.38 71 SER A N 1
ATOM 523 C CA . SER A 1 71 ? 5.897 8.578 31.060 1.00 74.38 71 SER A CA 1
ATOM 524 C C . SER A 1 71 ? 5.061 9.730 31.623 1.00 74.38 71 SER A C 1
ATOM 526 O O . SER A 1 71 ? 5.408 10.275 32.666 1.00 74.38 71 SER A O 1
ATOM 528 N N . ALA A 1 72 ? 3.959 10.083 30.954 1.00 71.31 72 ALA A N 1
ATOM 529 C CA . ALA A 1 72 ? 3.027 11.109 31.413 1.00 71.31 72 ALA A CA 1
ATOM 530 C C . ALA A 1 72 ? 2.054 10.578 32.484 1.00 71.31 72 ALA A C 1
ATOM 532 O O . ALA A 1 72 ? 1.658 11.331 33.369 1.00 71.31 72 ALA A O 1
ATOM 533 N N . SER A 1 73 ? 1.723 9.285 32.417 1.00 70.31 73 SER A N 1
ATOM 534 C CA . SER A 1 73 ? 0.778 8.585 33.294 1.00 70.31 73 SER A CA 1
ATOM 535 C C . SER A 1 73 ? 1.379 7.280 33.841 1.00 70.31 73 SER A C 1
ATOM 537 O O . SER A 1 73 ? 1.096 6.194 33.319 1.00 70.31 73 SER A O 1
ATOM 539 N N . PRO A 1 74 ? 2.215 7.349 34.897 1.00 71.00 74 PRO A N 1
ATOM 540 C CA . PRO A 1 74 ? 2.877 6.179 35.480 1.00 71.00 74 PRO A CA 1
ATOM 541 C C . PRO A 1 74 ? 1.917 5.093 35.995 1.00 71.00 74 PRO A C 1
ATOM 543 O O . PRO A 1 74 ? 2.278 3.920 36.056 1.00 71.00 74 PRO A O 1
ATOM 546 N N . GLU A 1 75 ? 0.676 5.443 36.332 1.00 60.16 75 GLU A N 1
ATOM 547 C CA . GLU A 1 75 ? -0.378 4.506 36.734 1.00 60.16 75 GLU A CA 1
ATOM 548 C C . GLU A 1 75 ? -0.745 3.490 35.639 1.00 60.16 75 GLU A C 1
ATOM 550 O O . GLU A 1 75 ? -1.194 2.386 35.940 1.00 60.16 75 GLU A O 1
ATOM 555 N N . LEU A 1 76 ? -0.494 3.822 34.368 1.00 56.16 76 LEU A N 1
ATOM 556 C CA . LEU A 1 76 ? -0.773 2.953 33.224 1.00 56.16 76 LEU A CA 1
ATOM 557 C C . LEU A 1 76 ? 0.330 1.913 32.977 1.00 56.16 76 LEU A C 1
ATOM 559 O O . LEU A 1 76 ? 0.193 1.083 32.079 1.00 56.16 76 LEU A O 1
ATOM 563 N N . ILE A 1 77 ? 1.412 1.904 33.770 1.00 63.59 77 ILE A N 1
ATOM 564 C CA . ILE A 1 77 ? 2.518 0.941 33.615 1.00 63.59 77 ILE A CA 1
ATOM 565 C C . ILE A 1 77 ? 2.024 -0.508 33.714 1.00 63.59 77 ILE A C 1
ATOM 567 O O . ILE A 1 77 ? 2.506 -1.357 32.963 1.00 63.59 77 ILE A O 1
ATOM 571 N N . ALA A 1 78 ? 1.037 -0.786 34.573 1.00 54.28 78 ALA A N 1
ATOM 572 C CA . ALA A 1 78 ? 0.432 -2.115 34.698 1.00 54.28 78 ALA A CA 1
ATOM 573 C C . ALA A 1 78 ? -0.309 -2.561 33.420 1.00 54.28 78 ALA A C 1
ATOM 575 O O . ALA A 1 78 ? -0.420 -3.754 33.156 1.00 54.28 78 ALA A O 1
ATOM 576 N N . LEU A 1 79 ? -0.764 -1.605 32.602 1.00 64.25 79 LEU A N 1
ATOM 577 C CA . LEU A 1 79 ? -1.459 -1.825 31.331 1.00 64.25 79 LEU A CA 1
ATOM 578 C C . LEU A 1 79 ? -0.538 -1.640 30.116 1.00 64.25 79 LEU A C 1
ATOM 580 O O . LEU A 1 79 ? -1.023 -1.542 28.991 1.00 64.25 79 LEU A O 1
ATOM 584 N N . ARG A 1 80 ? 0.788 -1.602 30.306 1.00 58.66 80 ARG A N 1
ATOM 585 C CA . ARG A 1 80 ? 1.762 -1.347 29.230 1.00 58.66 80 ARG A CA 1
ATOM 586 C C . ARG A 1 80 ? 1.501 -2.153 27.945 1.00 58.66 80 ARG A C 1
ATOM 588 O O . ARG A 1 80 ? 1.455 -1.513 26.896 1.00 58.66 80 ARG A O 1
ATOM 595 N N . PRO A 1 81 ? 1.281 -3.485 27.973 1.00 58.47 81 PRO A N 1
ATOM 596 C CA . PRO A 1 81 ? 1.036 -4.247 26.745 1.00 58.47 81 PRO A CA 1
ATOM 597 C C . PRO A 1 81 ? -0.211 -3.778 25.981 1.00 58.47 81 PRO A C 1
ATOM 599 O O . PRO A 1 81 ? -0.217 -3.756 24.751 1.00 58.47 81 PRO A O 1
ATOM 602 N N . LEU A 1 82 ? -1.249 -3.349 26.707 1.00 59.97 82 LEU A N 1
ATOM 603 C CA . LEU A 1 82 ? -2.474 -2.805 26.127 1.00 59.97 82 LEU A CA 1
ATOM 604 C C . LEU A 1 82 ? -2.226 -1.419 25.517 1.00 59.97 82 LEU A C 1
ATOM 606 O O . LEU A 1 82 ? -2.613 -1.180 24.377 1.00 59.97 82 LEU A O 1
ATOM 610 N N . VAL A 1 83 ? -1.525 -0.528 26.230 1.00 62.78 83 VAL A N 1
ATOM 611 C CA . VAL A 1 83 ? -1.178 0.816 25.728 1.00 62.78 83 VAL A CA 1
ATOM 612 C C . VAL A 1 83 ? -0.308 0.722 24.471 1.00 62.78 83 VAL A C 1
ATOM 614 O O . VAL A 1 83 ? -0.532 1.458 23.511 1.00 62.78 83 VAL A O 1
ATOM 617 N N . GLU A 1 84 ? 0.648 -0.210 24.436 1.00 76.25 84 GLU A N 1
ATOM 618 C CA . GLU A 1 84 ? 1.471 -0.486 23.255 1.00 76.25 84 GLU A CA 1
ATOM 619 C C . GLU A 1 84 ? 0.626 -0.999 22.084 1.00 76.25 84 GLU A C 1
ATOM 621 O O . GLU A 1 84 ? 0.692 -0.427 20.997 1.00 76.25 84 GLU A O 1
ATOM 626 N N . SER A 1 85 ? -0.212 -2.018 22.299 1.00 66.88 85 SER A N 1
ATOM 627 C CA . SER A 1 85 ? -1.078 -2.586 21.256 1.00 66.88 85 SER A CA 1
ATOM 628 C C . SER A 1 85 ? -2.033 -1.545 20.657 1.00 66.88 85 SER A C 1
ATOM 630 O O . SER A 1 85 ? -2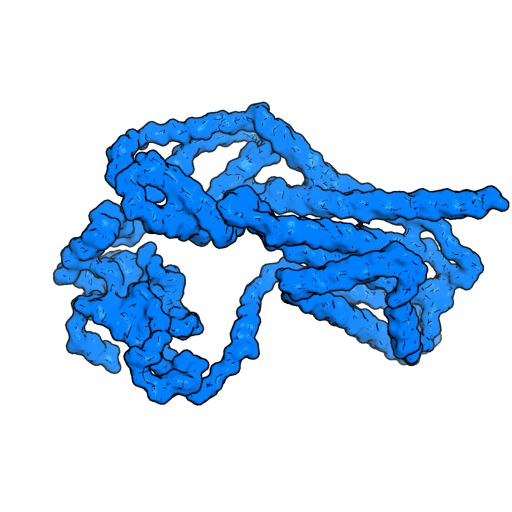.093 -1.381 19.434 1.00 66.88 85 SER A O 1
ATOM 632 N N . VAL A 1 86 ? -2.709 -0.770 21.511 1.00 72.94 86 VAL A N 1
ATOM 633 C CA . VAL A 1 86 ? -3.629 0.296 21.092 1.00 72.94 86 VAL A CA 1
ATOM 634 C C . VAL A 1 86 ? -2.882 1.397 20.344 1.00 72.94 86 VAL A C 1
ATOM 636 O O . VAL A 1 86 ? -3.354 1.847 19.304 1.00 72.94 86 VAL A O 1
ATOM 639 N N . SER A 1 87 ? -1.695 1.798 20.808 1.00 75.19 87 SER A N 1
ATOM 640 C CA . SER A 1 87 ? -0.892 2.824 20.130 1.00 75.19 87 SER A CA 1
ATOM 641 C C . SER A 1 87 ? -0.438 2.370 18.739 1.00 75.19 87 SER A C 1
ATOM 643 O O . SER A 1 87 ? -0.486 3.151 17.791 1.00 75.19 87 SER A O 1
ATOM 645 N N . ILE A 1 88 ? -0.036 1.104 18.584 1.00 77.00 88 ILE A N 1
ATOM 646 C CA . ILE A 1 88 ? 0.355 0.530 17.285 1.00 77.00 88 ILE A CA 1
ATOM 647 C C . ILE A 1 88 ? -0.849 0.462 16.330 1.00 77.00 88 ILE A C 1
ATOM 649 O O . ILE A 1 88 ? -0.738 0.853 15.163 1.00 77.00 88 ILE A O 1
ATOM 653 N N . SER A 1 89 ? -2.008 0.016 16.824 1.00 71.69 89 SER A N 1
ATOM 654 C CA . SER A 1 89 ? -3.264 -0.017 16.062 1.00 71.69 89 SER A CA 1
ATOM 655 C C . SER A 1 89 ? -3.695 1.391 15.636 1.00 71.69 89 SER A C 1
ATOM 657 O O . SER A 1 89 ? -3.956 1.643 14.462 1.00 71.69 89 SER A O 1
ATOM 659 N N . ALA A 1 90 ? -3.651 2.361 16.552 1.00 74.50 90 ALA A N 1
ATOM 660 C CA . ALA A 1 90 ? -4.014 3.746 16.274 1.00 74.50 90 ALA A CA 1
ATOM 661 C C . ALA A 1 90 ? -3.118 4.378 15.197 1.00 74.50 90 ALA A C 1
ATOM 663 O O . ALA A 1 90 ? -3.616 5.046 14.291 1.00 74.50 90 ALA A O 1
ATOM 664 N N . VAL A 1 91 ? -1.803 4.131 15.250 1.00 79.25 91 VAL A N 1
ATOM 665 C CA . VAL A 1 91 ? -0.850 4.650 14.256 1.00 79.25 91 VAL A CA 1
ATOM 666 C C . VAL A 1 91 ? -1.037 4.010 12.881 1.00 79.25 91 VAL A C 1
ATOM 668 O O . VAL A 1 91 ? -0.857 4.701 11.879 1.00 79.25 91 VAL A O 1
ATOM 671 N N . SER A 1 92 ? -1.397 2.727 12.806 1.00 82.44 92 SER A N 1
ATOM 672 C CA . SER A 1 92 ? -1.636 2.023 11.534 1.00 82.44 92 SER A CA 1
ATOM 673 C C . SER A 1 92 ? -3.064 2.179 11.002 1.00 82.44 92 SER A C 1
ATOM 675 O O . SER A 1 92 ? -3.324 1.855 9.848 1.00 82.44 92 SER A O 1
ATOM 677 N N . SER A 1 93 ? -3.983 2.729 11.799 1.00 77.31 93 SER A N 1
ATOM 678 C CA . SER A 1 93 ? -5.404 2.797 11.459 1.00 77.31 93 SER A CA 1
ATOM 679 C C . SER A 1 93 ? -5.681 3.618 10.189 1.00 77.31 93 SER A C 1
ATOM 681 O O . SER A 1 93 ? -5.279 4.788 10.112 1.00 77.31 93 SER A O 1
ATOM 683 N N . PRO A 1 94 ? -6.430 3.083 9.207 1.00 74.69 94 PRO A N 1
ATOM 684 C CA . PRO A 1 94 ? -6.890 3.847 8.045 1.00 74.69 94 PRO A CA 1
ATOM 685 C C . PRO A 1 94 ? -7.784 5.041 8.415 1.00 74.69 94 PRO A C 1
ATOM 687 O O . PRO A 1 94 ? -7.829 6.027 7.683 1.00 74.69 94 PRO A O 1
ATOM 690 N N . ALA A 1 95 ? -8.444 5.020 9.581 1.00 68.19 95 ALA A N 1
ATOM 691 C CA . ALA A 1 95 ? -9.287 6.128 10.041 1.00 68.19 95 ALA A CA 1
ATOM 692 C C . ALA A 1 95 ? -8.496 7.433 10.255 1.00 68.19 95 ALA A C 1
ATOM 694 O O . ALA A 1 95 ? -9.045 8.526 10.128 1.00 68.19 95 ALA A O 1
ATOM 695 N N . ALA A 1 96 ? -7.189 7.335 10.523 1.00 69.88 96 ALA A N 1
ATOM 696 C CA . ALA A 1 96 ? -6.314 8.494 10.662 1.00 69.88 96 ALA A CA 1
ATOM 697 C C . ALA A 1 96 ? -5.901 9.114 9.310 1.00 69.88 96 ALA A C 1
ATOM 699 O O . ALA A 1 96 ? -5.363 10.223 9.297 1.00 69.88 96 ALA A O 1
ATOM 700 N N . THR A 1 97 ? -6.164 8.456 8.171 1.00 75.69 97 THR A N 1
ATOM 701 C CA . THR A 1 97 ? -5.698 8.891 6.842 1.00 75.69 97 THR A CA 1
ATOM 702 C C . THR A 1 97 ? -6.120 10.319 6.480 1.00 75.69 97 THR A C 1
ATOM 704 O O . THR A 1 97 ? -5.244 11.101 6.103 1.00 75.69 97 THR A O 1
ATOM 707 N N . PRO A 1 98 ? -7.398 10.734 6.606 1.00 69.56 98 PRO A N 1
ATOM 708 C CA . PRO A 1 98 ? -7.795 12.097 6.245 1.00 69.56 98 PRO A CA 1
ATOM 709 C C . PRO A 1 98 ? -7.085 13.162 7.091 1.00 69.56 98 PRO A C 1
ATOM 711 O O . PRO A 1 98 ? -6.614 14.170 6.561 1.00 69.56 98 PRO A O 1
ATOM 714 N N . ALA A 1 99 ? -6.954 12.910 8.397 1.00 72.12 99 ALA A N 1
ATOM 715 C CA . ALA A 1 99 ? -6.319 13.826 9.338 1.00 72.12 99 ALA A CA 1
ATOM 716 C C . ALA A 1 99 ? -4.807 13.931 9.094 1.00 72.12 99 ALA A C 1
ATOM 718 O O . ALA A 1 99 ? -4.286 15.034 8.926 1.00 72.12 99 ALA A O 1
ATOM 719 N N . VAL A 1 100 ? -4.113 12.791 8.999 1.00 77.75 100 VAL A N 1
ATOM 720 C CA . VAL A 1 100 ? -2.668 12.737 8.734 1.00 77.75 100 VAL A CA 1
ATOM 721 C C . VAL A 1 100 ? -2.352 13.412 7.407 1.00 77.75 100 VAL A C 1
ATOM 723 O O . VAL A 1 100 ? -1.485 14.281 7.357 1.00 77.75 100 VAL A O 1
ATOM 726 N N . ARG A 1 101 ? -3.095 13.101 6.337 1.00 82.31 101 ARG A N 1
ATOM 727 C CA . ARG A 1 101 ? -2.840 13.702 5.024 1.00 82.31 101 ARG A CA 1
ATOM 728 C C . ARG A 1 101 ? -3.044 15.213 5.032 1.00 82.31 101 ARG A C 1
ATOM 730 O O . ARG A 1 101 ? -2.210 15.928 4.482 1.00 82.31 101 ARG A O 1
ATOM 737 N N . SER A 1 102 ? -4.105 15.704 5.672 1.00 74.88 102 SER A N 1
ATOM 738 C CA . SER A 1 102 ? -4.379 17.143 5.774 1.00 74.88 102 SER A CA 1
ATOM 739 C C . SER A 1 102 ? -3.290 17.886 6.560 1.00 74.88 102 SER A C 1
ATOM 741 O O . SER A 1 102 ? -2.742 18.888 6.085 1.00 74.88 102 SER A O 1
ATOM 743 N N . LEU A 1 103 ? -2.914 17.360 7.731 1.00 74.62 103 LEU A N 1
ATOM 744 C CA . LEU A 1 103 ? -1.891 17.948 8.598 1.00 74.62 103 LEU A CA 1
ATOM 745 C C . LEU A 1 103 ? -0.516 17.934 7.929 1.00 74.62 103 LEU A C 1
ATOM 747 O O . LEU A 1 103 ? 0.155 18.965 7.864 1.00 74.62 103 LEU A O 1
ATOM 751 N N . THR A 1 104 ? -0.110 16.789 7.376 1.00 82.69 104 THR A N 1
ATOM 752 C CA . THR A 1 104 ? 1.178 16.648 6.695 1.00 82.69 104 THR A CA 1
ATOM 753 C C . THR A 1 104 ? 1.248 17.520 5.449 1.00 82.69 104 THR A C 1
ATOM 755 O O . THR A 1 104 ? 2.261 18.186 5.253 1.00 82.69 104 THR A O 1
ATOM 758 N N . ALA A 1 105 ? 0.192 17.583 4.631 1.00 81.88 105 ALA A N 1
ATOM 759 C CA . ALA A 1 105 ? 0.181 18.441 3.448 1.00 81.88 105 ALA A CA 1
ATOM 760 C C . ALA A 1 105 ? 0.297 19.923 3.829 1.00 81.88 105 ALA A C 1
ATOM 762 O O . ALA A 1 105 ? 1.026 20.670 3.180 1.00 81.88 105 ALA A O 1
ATOM 763 N N . THR A 1 106 ? -0.383 20.348 4.897 1.00 75.12 106 THR A N 1
ATOM 764 C CA . THR A 1 106 ? -0.339 21.735 5.383 1.00 75.12 106 THR A CA 1
ATOM 765 C C . THR A 1 106 ? 1.040 22.094 5.935 1.00 75.12 106 THR A C 1
ATOM 767 O O . THR A 1 106 ? 1.611 23.112 5.536 1.00 75.12 106 THR A O 1
ATOM 770 N N . LEU A 1 107 ? 1.618 21.229 6.776 1.00 76.19 107 LEU A N 1
ATOM 771 C CA . LEU A 1 107 ? 2.971 21.398 7.309 1.00 76.19 107 LEU A CA 1
ATOM 772 C C . LEU A 1 107 ? 4.006 21.437 6.178 1.00 76.19 107 LEU A C 1
ATOM 774 O O . LEU A 1 107 ? 4.818 22.357 6.096 1.00 76.19 107 LEU A O 1
ATOM 778 N N . HIS A 1 108 ? 3.946 20.467 5.269 1.00 83.19 108 HIS A N 1
ATOM 779 C CA . HIS A 1 108 ? 4.870 20.362 4.148 1.00 83.19 108 HIS A CA 1
ATOM 780 C C . HIS A 1 108 ? 4.793 21.581 3.221 1.00 83.19 108 HIS A C 1
ATOM 782 O O . HIS A 1 108 ? 5.824 22.100 2.789 1.00 83.19 108 HIS A O 1
ATOM 788 N N . ARG A 1 109 ? 3.586 22.098 2.956 1.00 80.44 109 ARG A N 1
ATOM 789 C CA . ARG A 1 109 ? 3.398 23.316 2.158 1.00 80.44 109 ARG A CA 1
ATOM 790 C C . ARG A 1 109 ? 4.088 24.506 2.819 1.00 80.44 109 ARG A C 1
ATOM 792 O O . ARG A 1 109 ? 4.876 25.173 2.163 1.00 80.44 109 ARG A O 1
ATOM 799 N N . SER A 1 110 ? 3.910 24.688 4.129 1.00 74.38 110 SER A N 1
ATOM 800 C CA . SER A 1 110 ? 4.567 25.780 4.864 1.00 74.38 110 SER A CA 1
ATOM 801 C C . SER A 1 110 ? 6.103 25.731 4.817 1.00 74.38 110 SER A C 1
ATOM 803 O O . SER A 1 110 ? 6.750 26.770 4.870 1.00 74.38 110 SER A O 1
ATOM 805 N N . LEU A 1 111 ? 6.691 24.538 4.672 1.00 74.94 111 LEU A N 1
ATOM 806 C CA . LEU A 1 111 ? 8.142 24.346 4.572 1.00 74.94 111 LEU A CA 1
ATOM 807 C C . LEU A 1 111 ? 8.691 24.475 3.143 1.00 74.94 111 LEU A C 1
ATOM 809 O O . LEU A 1 111 ? 9.898 24.634 2.970 1.00 74.94 111 LEU A O 1
ATOM 813 N N . THR A 1 112 ? 7.840 24.368 2.118 1.00 76.00 112 THR A N 1
ATOM 814 C CA . THR A 1 112 ? 8.269 24.273 0.710 1.00 76.00 112 THR A CA 1
ATOM 815 C C . THR A 1 112 ? 7.831 25.440 -0.171 1.00 76.00 112 THR A C 1
ATOM 817 O O . THR A 1 112 ? 8.356 25.580 -1.279 1.00 76.00 112 THR A O 1
ATOM 820 N N . THR A 1 113 ? 6.906 26.287 0.288 1.00 68.12 113 THR A N 1
ATOM 821 C CA . THR A 1 113 ? 6.464 27.494 -0.426 1.00 68.12 113 THR A CA 1
ATOM 822 C C . THR A 1 113 ? 6.823 28.761 0.337 1.00 68.12 113 THR A C 1
ATOM 824 O O . THR A 1 113 ? 6.548 28.861 1.527 1.00 68.12 113 THR A O 1
ATOM 827 N N . ASP A 1 114 ? 7.361 29.748 -0.379 1.00 58.88 114 ASP A N 1
ATOM 828 C CA . ASP A 1 114 ? 7.767 31.069 0.128 1.00 58.88 114 ASP A CA 1
ATOM 829 C C . ASP A 1 114 ? 6.565 32.028 0.287 1.00 58.88 114 ASP A C 1
ATOM 831 O O . ASP A 1 114 ? 6.641 33.228 0.026 1.00 58.88 114 ASP A O 1
ATOM 835 N N . ASP A 1 115 ? 5.404 31.490 0.666 1.00 50.28 115 ASP A N 1
ATOM 836 C CA . ASP A 1 115 ? 4.249 32.306 1.017 1.00 50.28 115 ASP A CA 1
ATOM 837 C C . ASP A 1 115 ? 4.500 32.813 2.437 1.00 50.28 115 ASP A C 1
ATOM 839 O O . ASP A 1 115 ? 4.299 32.082 3.402 1.00 50.28 115 ASP A O 1
ATOM 843 N N . GLY A 1 116 ? 4.951 34.066 2.569 1.00 43.72 116 GLY A N 1
ATOM 844 C CA . GLY A 1 116 ? 5.313 34.750 3.827 1.00 43.72 116 GLY A CA 1
ATOM 845 C C . GLY A 1 116 ? 4.217 34.847 4.903 1.00 43.72 116 GLY A C 1
ATOM 846 O O . GLY A 1 116 ? 4.314 35.648 5.831 1.00 43.72 116 GLY A O 1
ATOM 847 N N . ARG A 1 117 ? 3.160 34.041 4.810 1.00 42.88 117 ARG A N 1
ATOM 848 C CA . ARG A 1 117 ? 2.257 33.738 5.910 1.00 42.88 117 ARG A CA 1
ATOM 849 C C . ARG A 1 117 ? 2.943 32.704 6.787 1.00 42.88 117 ARG A C 1
ATOM 851 O O . ARG A 1 117 ? 2.902 31.512 6.500 1.00 42.88 117 ARG A O 1
ATOM 858 N N . ALA A 1 118 ? 3.542 33.174 7.879 1.00 43.56 118 ALA A N 1
ATOM 859 C CA . ALA A 1 118 ? 3.848 32.320 9.013 1.00 43.56 118 ALA A CA 1
ATOM 860 C C . ALA A 1 118 ? 2.562 31.574 9.386 1.00 43.56 118 ALA A C 1
ATOM 862 O O . ALA A 1 118 ? 1.647 32.143 9.986 1.00 43.56 118 ALA A O 1
ATOM 863 N N . VAL A 1 119 ? 2.454 30.312 8.971 1.00 43.41 119 VAL A N 1
ATOM 864 C CA . VAL A 1 119 ? 1.439 29.428 9.515 1.00 43.41 119 VAL A CA 1
ATOM 865 C C . VAL A 1 119 ? 1.890 29.218 10.944 1.00 43.41 119 VAL A C 1
ATOM 867 O O . VAL A 1 119 ? 2.797 28.437 11.221 1.00 43.41 119 VAL A O 1
ATOM 870 N N . VAL A 1 120 ? 1.304 29.994 11.853 1.00 42.44 120 VAL A N 1
ATOM 871 C CA . VAL A 1 120 ? 1.300 29.646 13.263 1.00 42.44 120 VAL A CA 1
ATOM 872 C C . VAL A 1 120 ? 0.576 28.312 13.298 1.00 42.44 120 VAL A C 1
ATOM 874 O O . VAL A 1 120 ? -0.653 28.267 13.291 1.00 42.44 120 VAL A O 1
ATOM 877 N N . LEU A 1 121 ? 1.341 27.221 13.256 1.00 42.69 121 LEU A N 1
ATOM 878 C CA . LEU A 1 121 ? 0.893 25.929 13.737 1.00 42.69 121 LEU A CA 1
ATOM 879 C C . LEU A 1 121 ? 0.601 26.157 15.211 1.00 42.69 121 LEU A C 1
ATOM 881 O O . LEU A 1 121 ? 1.450 25.973 16.078 1.00 42.69 121 LEU A O 1
ATOM 885 N N . ARG A 1 122 ? -0.609 26.647 15.487 1.00 40.16 122 ARG A N 1
ATOM 886 C CA . ARG A 1 122 ? -1.195 26.496 16.798 1.00 40.16 122 ARG A CA 1
ATOM 887 C C . ARG A 1 122 ? -1.309 24.996 16.924 1.00 40.16 122 ARG A C 1
ATOM 889 O O . ARG A 1 122 ? -2.178 24.368 16.328 1.00 40.16 122 ARG A O 1
ATOM 896 N N . LEU A 1 123 ? -0.403 24.414 17.691 1.00 39.91 123 LEU A N 1
ATOM 897 C CA . LEU A 1 123 ? -0.509 23.028 18.096 1.00 39.91 123 LEU A CA 1
ATOM 898 C C . LEU A 1 123 ? -1.750 22.792 18.980 1.00 39.91 123 LEU A C 1
ATOM 900 O O . LEU A 1 123 ? -1.879 21.723 19.557 1.00 39.91 123 LEU A O 1
ATOM 904 N N . ALA A 1 124 ? -2.678 23.750 19.055 1.00 41.53 124 ALA A N 1
ATOM 905 C CA . ALA A 1 124 ? -4.068 23.541 19.410 1.00 41.53 124 ALA A CA 1
ATOM 906 C C . ALA A 1 124 ? -4.677 22.328 18.677 1.00 41.53 124 ALA A C 1
ATOM 908 O O . ALA A 1 124 ? -5.440 21.605 19.297 1.00 41.53 124 ALA A O 1
ATOM 909 N N . ASP A 1 125 ? -4.280 22.015 17.433 1.00 39.38 125 ASP A N 1
ATOM 910 C CA . ASP A 1 125 ? -4.886 20.900 16.677 1.00 39.38 125 ASP A CA 1
ATOM 911 C C . ASP A 1 125 ? -4.261 19.523 16.969 1.00 39.38 125 ASP A C 1
ATOM 913 O O . ASP A 1 125 ? -4.956 18.510 16.999 1.00 39.38 125 ASP A O 1
ATOM 917 N N . LEU A 1 126 ? -2.958 19.455 17.257 1.00 37.91 126 LEU A N 1
ATOM 918 C CA . LEU A 1 126 ? -2.290 18.204 17.661 1.00 37.91 126 LEU A CA 1
ATOM 919 C C . LEU A 1 126 ? -2.479 17.945 19.161 1.00 37.91 126 LEU A C 1
ATOM 921 O O . LEU A 1 126 ? -2.638 16.797 19.573 1.00 37.91 126 LEU A O 1
ATOM 925 N N . GLY A 1 127 ? -2.549 19.017 19.954 1.00 38.94 127 GLY A N 1
ATOM 926 C CA . GLY A 1 127 ? -3.033 19.020 21.327 1.00 38.94 127 GLY A CA 1
ATOM 927 C C . GLY A 1 127 ? -4.484 18.565 21.396 1.00 38.94 127 GLY A C 1
ATOM 928 O O . GLY A 1 127 ? -4.761 17.656 22.156 1.00 38.94 127 GLY A O 1
ATOM 929 N N . ALA A 1 128 ? -5.387 19.059 20.543 1.00 40.62 128 ALA A N 1
ATOM 930 C CA . ALA A 1 128 ? -6.774 18.596 20.505 1.00 40.62 128 ALA A CA 1
ATOM 931 C C . ALA A 1 128 ? -6.904 17.132 20.075 1.00 40.62 128 ALA A C 1
ATOM 933 O O . ALA A 1 128 ? -7.696 16.422 20.674 1.00 40.62 128 ALA A O 1
ATOM 934 N N . VAL A 1 129 ? -6.126 16.642 19.101 1.00 40.44 129 VAL A N 1
ATOM 935 C CA . VAL A 1 129 ? -6.172 15.225 18.683 1.00 40.44 129 VAL A CA 1
ATOM 936 C C . VAL A 1 129 ? -5.539 14.304 19.728 1.00 40.44 129 VAL A C 1
ATOM 938 O O . VAL A 1 129 ? -6.073 13.232 19.998 1.00 40.44 129 VAL A O 1
ATOM 941 N N . THR A 1 130 ? -4.447 14.725 20.371 1.00 39.22 130 THR A N 1
ATOM 942 C CA . THR A 1 130 ? -3.801 13.944 21.437 1.00 39.22 130 THR A CA 1
ATOM 943 C C . THR A 1 130 ? -4.617 14.002 22.722 1.00 39.22 130 THR A C 1
ATOM 945 O O . THR A 1 130 ? -4.784 12.974 23.349 1.00 39.22 130 THR A O 1
ATOM 948 N N . VAL A 1 131 ? -5.194 15.148 23.092 1.00 43.53 131 VAL A N 1
ATOM 949 C CA . VAL A 1 131 ? -6.125 15.308 24.224 1.00 43.53 131 VAL A CA 1
ATOM 950 C C . VAL A 1 131 ? -7.451 14.620 23.929 1.00 43.53 131 VAL A C 1
ATOM 952 O O . VAL A 1 131 ? -8.010 14.034 24.840 1.00 43.53 131 VAL A O 1
ATOM 955 N N . ALA A 1 132 ? -7.943 14.603 22.688 1.00 41.16 132 ALA A N 1
ATOM 956 C CA . ALA A 1 132 ? -9.100 13.797 22.305 1.00 41.16 132 ALA A CA 1
ATOM 957 C C . ALA A 1 132 ? -8.773 12.309 22.446 1.00 41.16 132 ALA A C 1
ATOM 959 O O . ALA A 1 132 ? -9.510 11.606 23.124 1.00 41.16 132 ALA A O 1
ATOM 960 N N . ALA A 1 133 ? -7.637 11.836 21.928 1.00 41.22 133 ALA A N 1
ATOM 961 C CA . ALA A 1 133 ? -7.200 10.451 22.102 1.00 41.22 133 ALA A CA 1
ATOM 962 C C . ALA A 1 133 ? -6.937 10.094 23.583 1.00 41.22 133 ALA A C 1
ATOM 964 O O . ALA A 1 133 ? -7.358 9.038 24.041 1.00 41.22 133 ALA A O 1
ATOM 965 N N . LEU A 1 134 ? -6.335 10.988 24.376 1.00 38.94 134 LEU A N 1
ATOM 966 C CA . LEU A 1 134 ? -6.032 10.785 25.800 1.00 38.94 134 LEU A CA 1
ATOM 967 C C . LEU A 1 134 ? -7.292 10.868 26.679 1.00 38.94 134 LEU A C 1
ATOM 969 O O . LEU A 1 134 ? -7.430 10.082 27.608 1.00 38.94 134 LEU A O 1
ATOM 973 N N . ARG A 1 135 ? -8.253 11.748 26.356 1.00 46.16 135 ARG A N 1
ATOM 974 C CA . ARG A 1 135 ? -9.601 11.782 26.962 1.00 46.16 135 ARG A CA 1
ATOM 975 C C . ARG A 1 135 ? -10.419 10.539 26.604 1.00 46.16 135 ARG A C 1
ATOM 977 O O . ARG A 1 135 ? -11.323 10.193 27.354 1.00 46.16 135 ARG A O 1
ATOM 984 N N . THR A 1 136 ? -10.091 9.869 25.498 1.00 43.94 136 THR A N 1
ATOM 985 C CA . THR A 1 136 ? -10.746 8.623 25.065 1.00 43.94 136 THR A CA 1
ATOM 986 C C . THR A 1 136 ? -10.134 7.383 25.729 1.00 43.94 136 THR A C 1
ATOM 988 O O . THR A 1 136 ? -10.843 6.412 25.955 1.00 43.94 136 THR A O 1
ATOM 991 N N . VAL A 1 137 ? -8.837 7.404 26.068 1.00 37.44 137 VAL A N 1
ATOM 992 C CA . VAL A 1 137 ? -8.101 6.211 26.541 1.00 37.44 137 VAL A CA 1
ATOM 993 C C . VAL A 1 137 ? -7.734 6.264 28.038 1.00 37.44 137 VAL A C 1
ATOM 995 O O . VAL A 1 137 ? -7.654 5.219 28.676 1.00 37.44 137 VAL A O 1
ATOM 998 N N . ALA A 1 138 ? -7.531 7.448 28.632 1.00 39.16 138 ALA A N 1
ATOM 999 C CA . ALA A 1 138 ? -7.142 7.619 30.041 1.00 39.16 138 ALA A CA 1
ATOM 1000 C C . ALA A 1 138 ? -7.750 8.901 30.673 1.00 39.16 138 ALA A C 1
ATOM 1002 O O . ALA A 1 138 ? -7.048 9.888 30.927 1.00 39.16 138 ALA A O 1
ATOM 1003 N N . PRO A 1 139 ? -9.063 8.910 30.971 1.00 47.53 139 PRO A N 1
ATOM 1004 C CA . PRO A 1 139 ? -9.790 10.122 31.365 1.00 47.53 139 PRO A CA 1
ATOM 1005 C C . PRO A 1 139 ? -9.354 10.744 32.703 1.00 47.53 139 PRO A C 1
ATOM 1007 O O . PRO A 1 139 ? -9.373 11.966 32.856 1.00 47.53 139 PRO A O 1
ATOM 1010 N N . ASN A 1 140 ? -8.901 9.934 33.664 1.00 45.62 140 ASN A N 1
ATOM 1011 C CA . ASN A 1 140 ? -8.477 10.420 34.985 1.00 45.62 140 ASN A CA 1
ATOM 1012 C C . ASN A 1 140 ? -7.171 11.236 34.944 1.00 45.62 140 ASN A C 1
ATOM 1014 O O . ASN A 1 140 ? -6.957 12.091 35.804 1.00 45.62 140 ASN A O 1
ATOM 1018 N N . ALA A 1 141 ? -6.315 11.000 33.945 1.00 43.75 141 ALA A N 1
ATOM 1019 C CA . ALA A 1 141 ? -5.118 11.800 33.694 1.00 43.75 141 ALA A CA 1
ATOM 1020 C C . ALA A 1 141 ? -5.466 13.107 32.965 1.00 43.75 141 ALA A C 1
ATOM 1022 O O . ALA A 1 141 ? -4.917 14.162 33.277 1.00 43.75 141 ALA A O 1
ATOM 1023 N N . ALA A 1 142 ? -6.447 13.055 32.056 1.00 43.88 142 ALA A N 1
ATOM 1024 C CA . ALA A 1 142 ? -6.920 14.219 31.314 1.00 43.88 142 ALA A CA 1
ATOM 1025 C C . ALA A 1 142 ? -7.684 15.237 32.181 1.00 43.88 142 ALA A C 1
ATOM 1027 O O . ALA A 1 142 ? -7.610 16.430 31.909 1.00 43.88 142 ALA A O 1
ATOM 1028 N N . ALA A 1 143 ? -8.362 14.796 33.246 1.00 55.31 143 ALA A N 1
ATOM 1029 C CA . ALA A 1 143 ? -9.061 15.674 34.193 1.00 55.31 143 ALA A CA 1
ATOM 1030 C C . ALA A 1 143 ? -8.124 16.530 35.073 1.00 55.31 143 ALA A C 1
ATOM 1032 O O . ALA A 1 143 ? -8.582 17.443 35.754 1.00 55.31 143 ALA A O 1
ATOM 1033 N N . ARG A 1 144 ? -6.818 16.230 35.088 1.00 46.94 144 ARG A N 1
ATOM 1034 C CA . ARG A 1 144 ? -5.794 16.981 35.841 1.00 46.94 144 ARG A CA 1
ATOM 1035 C C . ARG A 1 144 ? -5.027 17.980 34.976 1.00 46.94 144 ARG A C 1
ATOM 1037 O O . ARG A 1 144 ? -4.146 18.673 35.479 1.00 46.94 144 ARG A O 1
ATOM 1044 N N . LEU A 1 145 ? -5.328 18.022 33.682 1.00 43.88 145 LEU A N 1
ATOM 1045 C CA . LEU A 1 145 ? -4.709 18.926 32.728 1.00 43.88 145 LEU A CA 1
ATOM 1046 C C . LEU A 1 145 ? -5.551 20.214 32.650 1.00 43.88 145 LEU A C 1
ATOM 1048 O O . LEU A 1 145 ? -6.772 20.103 32.557 1.00 43.88 145 LEU A O 1
ATOM 1052 N N . PRO A 1 146 ? -4.942 21.414 32.694 1.00 45.12 146 PRO A N 1
ATOM 1053 C CA . PRO A 1 146 ? -5.669 22.675 32.543 1.00 45.12 146 PRO A CA 1
ATOM 1054 C C . PRO A 1 146 ? -6.477 22.713 31.236 1.00 45.12 146 PRO A C 1
ATOM 1056 O O . PRO A 1 146 ? -5.998 22.235 30.203 1.00 45.12 146 PRO A O 1
ATOM 1059 N N . ASP A 1 147 ? -7.683 23.292 31.273 1.00 46.66 147 ASP A N 1
ATOM 1060 C CA . ASP A 1 147 ? -8.581 23.423 30.109 1.00 46.66 147 ASP A CA 1
ATOM 1061 C C . ASP A 1 147 ? -7.989 24.295 28.979 1.00 46.66 147 ASP A C 1
ATOM 1063 O O . ASP A 1 147 ? -8.455 24.252 27.840 1.00 46.66 147 ASP A O 1
ATOM 1067 N N . ASP A 1 148 ? -6.924 25.036 29.281 1.00 43.72 148 ASP A N 1
ATOM 1068 C CA . ASP A 1 148 ? -6.177 25.952 28.426 1.00 43.72 148 ASP A CA 1
ATOM 1069 C C . ASP A 1 148 ? -4.698 25.548 28.309 1.00 43.72 148 ASP A C 1
ATOM 1071 O O . ASP A 1 148 ? -3.786 26.363 28.439 1.00 43.72 148 ASP A O 1
ATOM 1075 N N . MET A 1 149 ? -4.418 24.269 28.055 1.00 39.22 149 MET A N 1
ATOM 1076 C CA . MET A 1 149 ? -3.046 23.861 27.760 1.00 39.22 149 MET A CA 1
ATOM 1077 C C . MET A 1 149 ? -2.642 24.307 26.347 1.00 39.22 149 MET A C 1
ATOM 1079 O O . MET A 1 149 ? -2.712 23.552 25.376 1.00 39.22 149 MET A O 1
ATOM 1083 N N . ASP A 1 150 ? -2.198 25.556 26.242 1.00 36.53 150 ASP A N 1
ATOM 1084 C CA . ASP A 1 150 ? -1.569 26.123 25.053 1.00 36.53 150 ASP A CA 1
ATOM 1085 C C . ASP A 1 150 ? -0.149 25.540 24.942 1.00 36.53 150 ASP A C 1
ATOM 1087 O O . ASP A 1 150 ? 0.866 26.153 25.285 1.00 36.53 150 ASP A O 1
ATOM 1091 N N . VAL A 1 151 ? -0.061 24.269 24.535 1.00 38.72 151 VAL A N 1
ATOM 1092 C CA . VAL A 1 151 ? 1.219 23.598 24.293 1.00 38.72 151 VAL A CA 1
ATOM 1093 C C . VAL A 1 151 ? 1.776 24.107 22.969 1.00 38.72 151 VAL A C 1
ATOM 1095 O O . VAL A 1 151 ? 1.780 23.427 21.944 1.00 38.72 151 VAL A O 1
ATOM 1098 N N . THR A 1 152 ? 2.281 25.336 22.983 1.00 34.00 152 THR A N 1
ATOM 1099 C CA . THR A 1 152 ? 3.251 25.803 21.996 1.00 34.00 152 THR A CA 1
ATOM 1100 C C . THR A 1 152 ? 4.522 24.962 22.144 1.00 34.00 152 THR A C 1
ATOM 1102 O O . THR A 1 152 ? 5.468 25.351 22.827 1.00 34.00 152 THR A O 1
ATOM 1105 N N . LEU A 1 153 ? 4.567 23.783 21.509 1.00 34.56 153 LEU A N 1
ATOM 1106 C CA . LEU A 1 153 ? 5.826 23.086 21.221 1.00 34.56 153 LEU A CA 1
ATOM 1107 C C . LEU A 1 153 ? 6.559 23.902 20.163 1.00 34.56 153 LEU A C 1
ATOM 1109 O O . LEU A 1 153 ? 6.467 23.597 18.983 1.00 34.56 153 LEU A O 1
ATOM 1113 N N . SER A 1 154 ? 7.204 24.965 20.646 1.00 36.31 154 SER A N 1
ATOM 1114 C CA . SER A 1 154 ? 7.954 25.983 19.921 1.00 36.31 154 SER A CA 1
ATOM 1115 C C . SER A 1 154 ? 7.223 26.620 18.729 1.00 36.31 154 SER A C 1
ATOM 1117 O O . SER A 1 154 ? 6.652 25.989 17.845 1.00 36.31 154 SER A O 1
ATOM 1119 N N . GLN A 1 155 ? 7.306 27.945 18.637 1.00 39.31 155 GLN A N 1
ATOM 1120 C CA . GLN A 1 155 ? 7.225 28.575 17.327 1.00 39.31 155 GLN A CA 1
ATOM 1121 C C . GLN A 1 155 ? 8.411 28.040 16.519 1.00 39.31 155 GLN A C 1
ATOM 1123 O O . GLN A 1 155 ? 9.521 28.561 16.623 1.00 39.31 155 GLN A O 1
ATOM 1128 N N . VAL A 1 156 ? 8.204 26.982 15.730 1.00 42.62 156 VAL A N 1
ATOM 1129 C CA . VAL A 1 156 ? 9.135 26.610 14.663 1.00 42.62 156 VAL A CA 1
ATOM 1130 C C . VAL A 1 156 ? 8.973 27.673 13.585 1.00 42.62 156 VAL A C 1
ATOM 1132 O O . VAL A 1 156 ? 8.297 27.497 12.576 1.00 42.62 156 VAL A O 1
ATOM 1135 N N . GLY A 1 157 ? 9.532 28.850 13.857 1.00 40.62 157 GLY A N 1
ATOM 1136 C CA . GLY A 1 157 ? 9.657 29.900 12.873 1.00 40.62 157 GLY A CA 1
ATOM 1137 C C . GLY A 1 157 ? 10.489 29.356 11.721 1.00 40.62 157 GLY A C 1
ATOM 1138 O O . GLY A 1 157 ? 11.588 28.837 11.925 1.00 40.62 157 GLY A O 1
ATOM 1139 N N . ALA A 1 158 ? 9.991 29.519 10.500 1.00 44.03 158 ALA A N 1
ATOM 1140 C CA . ALA A 1 158 ? 10.679 29.197 9.251 1.00 44.03 158 ALA A CA 1
ATOM 1141 C C . ALA A 1 158 ? 11.978 30.020 9.015 1.00 44.03 158 ALA A C 1
ATOM 1143 O O . ALA A 1 158 ? 12.433 30.154 7.884 1.00 44.03 158 ALA A O 1
ATOM 1144 N N . GLY A 1 159 ? 12.584 30.598 10.061 1.00 42.66 159 GLY A N 1
ATOM 1145 C CA . GLY A 1 159 ? 13.666 31.580 9.974 1.00 42.66 159 GLY A CA 1
ATOM 1146 C C . GLY A 1 159 ? 15.057 30.994 9.710 1.00 42.66 159 GLY A C 1
ATOM 1147 O O . GLY A 1 159 ? 15.837 31.593 8.963 1.00 42.66 159 GLY A O 1
ATOM 1148 N N . GLU A 1 160 ? 15.379 29.818 10.262 1.00 48.78 160 GLU A N 1
ATOM 1149 C CA . GLU A 1 160 ? 16.699 29.181 10.068 1.00 48.78 160 GLU A CA 1
ATOM 1150 C C . GLU A 1 160 ? 16.633 27.893 9.237 1.00 48.78 160 GLU A C 1
ATOM 1152 O O . GLU A 1 160 ? 17.356 27.774 8.250 1.00 48.78 160 GLU A O 1
ATOM 1157 N N . TRP A 1 161 ? 15.709 26.975 9.540 1.00 43.88 161 TRP A N 1
ATOM 1158 C CA . TRP A 1 161 ? 15.544 25.718 8.789 1.00 43.88 161 TRP A CA 1
ATOM 1159 C C . TRP A 1 161 ? 14.832 25.904 7.435 1.00 43.88 161 TRP A C 1
ATOM 1161 O O . TRP A 1 161 ? 15.155 25.218 6.463 1.00 43.88 161 TRP A O 1
ATOM 1171 N N . GLY A 1 162 ? 13.904 26.865 7.339 1.00 50.34 162 GLY A N 1
ATOM 1172 C CA . GLY A 1 162 ? 13.104 27.114 6.130 1.00 50.34 162 GLY A CA 1
ATOM 1173 C C . GLY A 1 162 ? 13.933 27.588 4.933 1.00 50.34 162 GLY A C 1
ATOM 1174 O O . GLY A 1 162 ? 13.733 27.116 3.815 1.00 50.34 162 GLY A O 1
ATOM 1175 N N . ARG A 1 163 ? 14.946 28.438 5.159 1.00 55.16 163 ARG A N 1
ATOM 1176 C CA . ARG A 1 163 ? 15.805 28.960 4.078 1.00 55.16 163 ARG A CA 1
ATOM 1177 C C . ARG A 1 163 ? 16.626 27.867 3.383 1.00 55.16 163 ARG A C 1
ATOM 1179 O O . ARG A 1 163 ? 16.786 27.912 2.164 1.00 55.16 163 ARG A O 1
ATOM 1186 N N . GLY A 1 164 ? 17.106 26.868 4.129 1.00 60.56 164 GLY A N 1
ATOM 1187 C CA . GLY A 1 164 ? 17.852 25.736 3.565 1.00 60.56 164 GLY A CA 1
ATOM 1188 C C . GLY A 1 164 ? 16.974 24.802 2.726 1.00 60.56 164 GLY A C 1
ATOM 1189 O O . GLY A 1 164 ? 17.366 24.397 1.630 1.00 60.56 164 GLY A O 1
ATOM 1190 N N . ILE A 1 165 ? 15.760 24.511 3.205 1.00 69.06 165 ILE A N 1
ATOM 1191 C CA . ILE A 1 165 ? 14.804 23.627 2.520 1.00 69.06 165 ILE A CA 1
ATOM 1192 C C . ILE A 1 165 ? 14.282 24.278 1.234 1.00 69.06 165 ILE A C 1
ATOM 1194 O O . ILE A 1 165 ? 14.264 23.627 0.191 1.00 69.06 165 ILE A O 1
ATOM 1198 N N . ILE A 1 166 ? 13.938 25.569 1.262 1.00 71.69 166 ILE A N 1
ATOM 1199 C CA . ILE A 1 166 ? 13.467 26.298 0.073 1.00 71.69 166 ILE A CA 1
ATOM 1200 C C . ILE A 1 166 ? 14.561 26.350 -1.007 1.00 71.69 166 ILE A C 1
ATOM 1202 O O . ILE A 1 166 ? 14.288 26.084 -2.181 1.00 71.69 166 ILE A O 1
ATOM 1206 N N . GLY A 1 167 ? 15.817 26.606 -0.617 1.00 74.25 167 GLY A N 1
ATOM 1207 C CA . GLY A 1 167 ? 16.958 26.559 -1.535 1.00 74.25 167 GLY A CA 1
ATOM 1208 C C . GLY A 1 167 ? 17.148 25.177 -2.173 1.00 74.25 167 GLY A C 1
ATOM 1209 O O . GLY A 1 167 ? 17.362 25.074 -3.383 1.00 74.25 167 GLY A O 1
ATOM 1210 N N . TYR A 1 168 ? 17.000 24.107 -1.388 1.00 81.12 168 TYR A N 1
ATOM 1211 C CA . TYR A 1 168 ? 17.056 22.732 -1.888 1.00 81.12 168 TYR A CA 1
ATOM 1212 C C . TYR A 1 168 ? 15.918 22.426 -2.873 1.00 81.12 168 TYR A C 1
ATOM 1214 O O . TYR A 1 168 ? 16.169 21.910 -3.962 1.00 81.12 168 TYR A O 1
ATOM 1222 N N . VAL A 1 169 ? 14.677 22.804 -2.541 1.00 83.50 169 VAL A N 1
ATOM 1223 C CA . VAL A 1 169 ? 13.501 22.635 -3.413 1.00 83.50 169 VAL A CA 1
ATOM 1224 C C . VAL A 1 169 ? 13.700 23.348 -4.751 1.00 83.50 169 VAL A C 1
ATOM 1226 O O . VAL A 1 169 ? 13.380 22.787 -5.804 1.00 83.50 169 VAL A O 1
ATOM 1229 N N . HIS A 1 170 ? 14.260 24.561 -4.732 1.00 85.19 170 HIS A N 1
ATOM 1230 C CA . HIS A 1 170 ? 14.556 25.307 -5.951 1.00 85.19 170 HIS A CA 1
ATOM 1231 C C . HIS A 1 170 ? 15.572 24.570 -6.833 1.00 85.19 170 HIS A C 1
ATOM 1233 O O . HIS A 1 170 ? 15.307 24.340 -8.015 1.00 85.19 170 HIS A O 1
ATOM 1239 N N . TRP A 1 171 ? 16.698 24.125 -6.265 1.00 86.75 171 TRP A N 1
ATOM 1240 C CA . TRP A 1 171 ? 17.705 23.371 -7.013 1.00 86.75 171 TRP A CA 1
ATOM 1241 C C . TRP A 1 171 ? 17.173 22.047 -7.552 1.00 86.75 171 TRP A C 1
ATOM 1243 O O . TRP A 1 171 ? 17.437 21.723 -8.705 1.00 86.75 171 TRP A O 1
ATOM 1253 N N . VAL A 1 172 ? 16.379 21.306 -6.777 1.00 87.44 172 VAL A N 1
ATOM 1254 C CA . VAL A 1 172 ? 15.745 20.062 -7.238 1.00 87.44 172 VAL A CA 1
ATOM 1255 C C . VAL A 1 172 ? 14.820 20.325 -8.429 1.00 87.44 172 VAL A C 1
ATOM 1257 O O . VAL A 1 172 ? 14.891 19.602 -9.425 1.00 87.44 172 VAL A O 1
ATOM 1260 N N . ARG A 1 173 ? 14.005 21.390 -8.383 1.00 86.44 173 ARG A N 1
ATOM 1261 C CA . ARG A 1 173 ? 13.166 21.804 -9.520 1.00 86.44 173 ARG A CA 1
ATOM 1262 C C . ARG A 1 173 ? 14.011 22.124 -10.747 1.00 86.44 173 ARG A C 1
ATOM 1264 O O . ARG A 1 173 ? 13.738 21.578 -11.814 1.00 86.44 173 ARG A O 1
ATOM 1271 N N . VAL A 1 174 ? 15.051 22.945 -10.605 1.00 88.69 174 VAL A N 1
ATOM 1272 C CA . VAL A 1 174 ? 15.936 23.319 -11.720 1.00 88.69 174 VAL A CA 1
ATOM 1273 C C . VAL A 1 174 ? 16.639 22.090 -12.301 1.00 88.69 174 VAL A C 1
ATOM 1275 O O . VAL A 1 174 ? 16.575 21.858 -13.507 1.00 88.69 174 VAL A O 1
ATOM 1278 N N . LEU A 1 175 ? 17.252 21.258 -11.456 1.00 90.31 175 LEU A N 1
ATOM 1279 C CA . LEU A 1 175 ? 17.978 20.056 -11.870 1.00 90.31 175 LEU A CA 1
ATOM 1280 C C . LEU A 1 175 ? 17.063 19.022 -12.534 1.00 90.31 175 LEU A C 1
ATOM 1282 O O . LEU A 1 175 ? 17.496 18.372 -13.486 1.00 90.31 175 LEU A O 1
ATOM 1286 N N . SER A 1 176 ? 15.801 18.907 -12.099 1.00 88.38 176 SER A N 1
ATOM 1287 C CA . SER A 1 176 ? 14.830 17.979 -12.697 1.00 88.38 176 SER A CA 1
ATOM 1288 C C . SER A 1 176 ? 14.538 18.260 -14.174 1.00 88.38 176 SER A C 1
ATOM 1290 O O . SER A 1 176 ? 14.209 17.335 -14.911 1.00 88.38 176 SER A O 1
ATOM 1292 N N . TRP A 1 177 ? 14.712 19.507 -14.626 1.00 88.62 177 TRP A N 1
ATOM 1293 C CA . TRP A 1 177 ? 14.560 19.897 -16.031 1.00 88.62 177 TRP A CA 1
ATOM 1294 C C . TRP A 1 177 ? 15.904 20.049 -16.744 1.00 88.62 177 TRP A C 1
ATOM 1296 O O . TRP A 1 177 ? 16.056 19.613 -17.885 1.00 88.62 177 TRP A O 1
ATOM 1306 N N . LEU A 1 178 ? 16.898 20.632 -16.071 1.00 90.69 178 LEU A N 1
ATOM 1307 C CA . LEU A 1 178 ? 18.205 20.919 -16.655 1.00 90.69 178 LEU A CA 1
ATOM 1308 C C . LEU A 1 178 ? 18.978 19.639 -16.992 1.00 90.69 178 LEU A C 1
ATOM 1310 O O . LEU A 1 178 ? 19.537 19.536 -18.082 1.00 90.69 178 LEU A O 1
ATOM 1314 N N . LEU A 1 179 ? 19.014 18.662 -16.080 1.00 92.94 179 LEU A N 1
ATOM 1315 C CA . LEU A 1 179 ? 19.837 17.463 -16.250 1.00 92.94 179 LEU A CA 1
ATOM 1316 C C . LEU A 1 179 ? 19.349 16.547 -17.385 1.00 92.94 179 LEU A C 1
ATOM 1318 O O . LEU A 1 179 ? 20.199 16.122 -18.168 1.00 92.94 179 LEU A O 1
ATOM 1322 N N . PRO A 1 180 ? 18.038 16.271 -17.563 1.00 88.44 180 PRO A N 1
ATOM 1323 C CA . PRO A 1 180 ? 17.566 15.507 -18.721 1.00 88.44 180 PRO A CA 1
ATOM 1324 C C . PRO A 1 180 ? 17.827 16.208 -20.062 1.00 88.44 180 PRO A C 1
ATOM 1326 O O . PRO A 1 180 ? 18.193 15.550 -21.037 1.00 88.44 180 PRO A O 1
ATOM 1329 N N . LEU A 1 181 ? 17.692 17.539 -20.120 1.00 88.25 181 LEU A N 1
ATOM 1330 C CA . LEU A 1 181 ? 17.994 18.314 -21.330 1.00 88.25 181 LEU A CA 1
ATOM 1331 C C . LEU A 1 181 ? 19.493 18.297 -21.645 1.00 88.25 181 LEU A C 1
ATOM 1333 O O . LEU A 1 181 ? 19.886 18.068 -22.789 1.00 88.25 181 LEU A O 1
ATOM 1337 N N . LEU A 1 182 ? 20.335 18.474 -20.625 1.00 91.56 182 LEU A N 1
ATOM 1338 C CA . LEU A 1 182 ? 21.784 18.370 -20.760 1.00 91.56 182 LEU A CA 1
ATOM 1339 C C . LEU A 1 182 ? 22.197 16.958 -21.194 1.00 91.56 182 LEU A C 1
ATOM 1341 O O . LEU A 1 182 ? 23.014 16.817 -22.099 1.00 91.56 182 LEU A O 1
ATOM 1345 N N . ALA A 1 183 ? 21.594 15.918 -20.614 1.00 92.94 183 ALA A N 1
ATOM 1346 C CA . ALA A 1 183 ? 21.819 14.532 -21.010 1.00 92.94 183 ALA A CA 1
ATOM 1347 C C . ALA A 1 183 ? 21.502 14.306 -22.492 1.00 92.94 183 ALA A C 1
ATOM 1349 O O . ALA A 1 183 ? 22.325 13.742 -23.213 1.00 92.94 183 ALA A O 1
ATOM 1350 N N . LEU A 1 184 ? 20.352 14.795 -22.966 1.00 90.81 184 LEU A N 1
ATOM 1351 C CA . LEU A 1 184 ? 19.965 14.706 -24.373 1.00 90.81 184 LEU A CA 1
ATOM 1352 C C . LEU A 1 184 ? 20.996 15.391 -25.283 1.00 90.81 184 LEU A C 1
ATOM 1354 O O . LEU A 1 184 ? 21.445 14.790 -26.260 1.00 90.81 184 LEU A O 1
ATOM 1358 N N . LEU A 1 185 ? 21.417 16.613 -24.944 1.00 91.88 185 LEU A N 1
ATOM 1359 C CA . LEU A 1 185 ? 22.427 17.353 -25.707 1.00 91.88 185 LEU A CA 1
ATOM 1360 C C . LEU A 1 185 ? 23.777 16.624 -25.736 1.00 91.88 185 LEU A C 1
ATOM 1362 O O . LEU A 1 185 ? 24.392 16.524 -26.797 1.00 91.88 185 LEU A O 1
ATOM 1366 N N . LEU A 1 186 ? 24.219 16.071 -24.604 1.00 93.69 186 LEU A N 1
ATOM 1367 C CA . LEU A 1 186 ? 25.473 15.322 -24.496 1.00 93.69 186 LEU A CA 1
ATOM 1368 C C . LEU A 1 186 ? 25.435 14.007 -25.284 1.00 93.69 186 LEU A C 1
ATOM 1370 O O . LEU A 1 186 ? 26.404 13.685 -25.970 1.00 93.69 186 LEU A O 1
ATOM 1374 N N . ILE A 1 187 ? 24.319 13.272 -25.246 1.00 91.00 187 ILE A N 1
ATOM 1375 C CA . ILE A 1 187 ? 24.134 12.027 -26.009 1.00 91.00 187 ILE A CA 1
ATOM 1376 C C . ILE A 1 187 ? 24.110 12.321 -27.515 1.00 91.00 187 ILE A C 1
ATOM 1378 O O . ILE A 1 187 ? 24.745 11.610 -28.299 1.00 91.00 187 ILE A O 1
ATOM 1382 N N . LEU A 1 188 ? 23.437 13.396 -27.936 1.00 88.75 188 LEU A N 1
ATOM 1383 C CA . LEU A 1 188 ? 23.446 13.834 -29.332 1.00 88.75 188 LEU A CA 1
ATOM 1384 C C . LEU A 1 188 ? 24.850 14.278 -29.764 1.00 88.75 188 LEU A C 1
ATOM 1386 O O . LEU A 1 188 ? 25.335 13.838 -30.807 1.00 88.75 188 LEU A O 1
ATOM 1390 N N . ALA A 1 189 ? 25.551 15.074 -28.954 1.00 89.88 189 ALA A N 1
ATOM 1391 C CA . 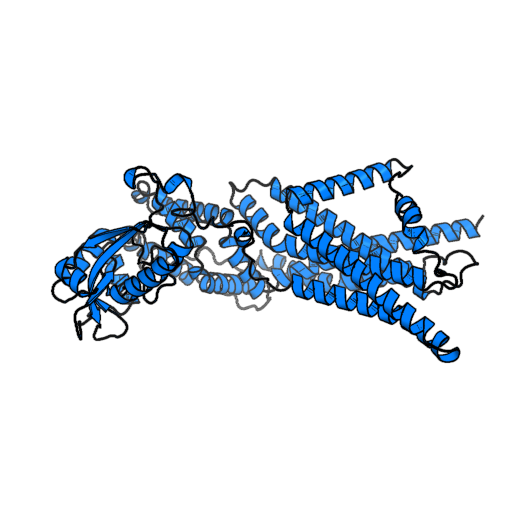ALA A 1 189 ? 26.932 15.473 -29.223 1.00 89.88 189 ALA A CA 1
ATOM 1392 C C . ALA A 1 189 ? 27.867 14.255 -29.327 1.00 89.88 189 ALA A C 1
ATOM 1394 O O . ALA A 1 189 ? 28.667 14.164 -30.263 1.00 89.88 189 ALA A O 1
ATOM 1395 N N . ALA A 1 190 ? 27.715 13.273 -28.432 1.00 90.75 190 ALA A N 1
ATOM 1396 C CA . ALA A 1 190 ? 28.437 12.007 -28.484 1.00 90.75 190 ALA A CA 1
ATOM 1397 C C . ALA A 1 190 ? 28.197 11.278 -29.812 1.00 90.75 190 ALA A C 1
ATOM 1399 O O . ALA A 1 190 ? 29.159 10.796 -30.417 1.00 90.75 190 ALA A O 1
ATOM 1400 N N . ALA A 1 191 ? 26.951 11.246 -30.293 1.00 87.19 191 ALA A N 1
ATOM 1401 C CA . ALA A 1 191 ? 26.585 10.627 -31.562 1.00 87.19 191 ALA A CA 1
ATOM 1402 C C . ALA A 1 191 ? 27.186 11.345 -32.783 1.00 87.19 191 ALA A C 1
ATOM 1404 O O . ALA A 1 191 ? 27.652 10.683 -33.709 1.00 87.19 191 ALA A O 1
ATOM 1405 N N . PHE A 1 192 ? 27.218 12.683 -32.788 1.00 86.56 192 PHE A N 1
ATOM 1406 C CA . PHE A 1 192 ? 27.785 13.466 -33.895 1.00 86.56 192 PHE A CA 1
ATOM 1407 C C . PHE A 1 192 ? 29.319 13.412 -33.959 1.00 86.56 192 PHE A C 1
ATOM 1409 O O . PHE A 1 192 ? 29.885 13.499 -35.051 1.00 86.56 192 PHE A O 1
ATOM 1416 N N . ILE A 1 193 ? 29.991 13.258 -32.813 1.00 87.88 193 ILE A N 1
ATOM 1417 C CA . ILE A 1 193 ? 31.458 13.146 -32.724 1.00 87.88 193 ILE A CA 1
ATOM 1418 C C . ILE A 1 193 ? 31.934 11.720 -33.038 1.00 87.88 193 ILE A C 1
ATOM 1420 O O . ILE A 1 193 ? 33.056 11.540 -33.527 1.00 87.88 193 ILE A O 1
ATOM 1424 N N . ARG A 1 194 ? 31.091 10.705 -32.786 1.00 83.81 194 ARG A N 1
ATOM 1425 C CA . ARG A 1 194 ? 31.403 9.292 -33.035 1.00 83.81 194 ARG A CA 1
ATOM 1426 C C . ARG A 1 194 ? 31.752 9.096 -34.519 1.00 83.81 194 ARG A C 1
ATOM 1428 O O . ARG A 1 194 ? 30.917 9.367 -35.384 1.00 83.81 194 ARG A O 1
ATOM 1435 N N . PRO A 1 195 ? 32.976 8.642 -34.851 1.00 78.00 195 PRO A N 1
ATOM 1436 C CA . PRO A 1 195 ? 33.346 8.442 -36.242 1.00 78.00 195 PRO A CA 1
ATOM 1437 C C . PRO A 1 195 ? 32.471 7.337 -36.854 1.00 78.00 195 PRO A C 1
ATOM 1439 O O . PRO A 1 195 ? 32.287 6.293 -36.219 1.00 78.00 195 PRO A O 1
ATOM 1442 N N . PRO A 1 196 ? 31.928 7.538 -38.068 1.00 69.25 196 PRO A N 1
ATOM 1443 C CA . PRO A 1 196 ? 31.169 6.500 -38.746 1.00 69.25 196 PRO A CA 1
ATOM 1444 C C . PRO A 1 196 ? 32.070 5.282 -39.011 1.00 69.25 196 PRO A C 1
ATOM 1446 O O . PRO A 1 196 ? 33.277 5.449 -39.227 1.00 69.25 196 PRO A O 1
ATOM 1449 N N . PRO A 1 197 ? 31.516 4.057 -38.994 1.00 64.00 197 PRO A N 1
ATOM 1450 C CA . PRO A 1 197 ? 32.284 2.857 -39.304 1.00 64.00 197 PRO A CA 1
ATOM 1451 C C . PRO A 1 197 ? 32.928 2.965 -40.697 1.00 64.00 197 PRO A C 1
ATOM 1453 O O . PRO A 1 197 ? 32.369 3.584 -41.604 1.00 64.00 197 PRO A O 1
ATOM 1456 N N . ALA A 1 198 ? 34.128 2.395 -40.850 1.00 55.72 198 ALA A N 1
ATOM 1457 C CA . ALA A 1 198 ? 34.948 2.529 -42.055 1.00 55.72 198 ALA A CA 1
ATOM 1458 C C . ALA A 1 198 ? 34.186 2.153 -43.345 1.00 55.72 198 ALA A C 1
ATOM 1460 O O . ALA A 1 198 ? 33.354 1.243 -43.349 1.00 55.72 198 ALA A O 1
ATOM 1461 N N . ARG A 1 199 ? 34.493 2.891 -44.427 1.00 45.50 199 ARG A N 1
ATOM 1462 C CA . ARG A 1 199 ? 33.887 2.814 -45.772 1.00 45.50 199 ARG A CA 1
ATOM 1463 C C . ARG A 1 199 ? 33.615 1.361 -46.191 1.00 45.50 199 ARG A C 1
ATOM 1465 O O . ARG A 1 199 ? 34.549 0.591 -46.371 1.00 45.50 199 ARG A O 1
ATOM 1472 N N . GLY A 1 200 ? 32.337 1.013 -46.363 1.00 47.03 200 GLY A N 1
ATOM 1473 C CA . GLY A 1 200 ? 31.914 -0.304 -46.865 1.00 47.03 200 GLY A CA 1
ATOM 1474 C C . GLY A 1 200 ? 30.451 -0.661 -46.585 1.00 47.03 200 GLY A C 1
ATOM 1475 O O . GLY A 1 200 ? 29.863 -1.457 -47.305 1.00 47.03 200 GLY A O 1
ATOM 1476 N N . ARG A 1 201 ? 29.824 -0.036 -45.586 1.00 48.41 201 ARG A N 1
ATOM 1477 C CA . ARG A 1 201 ? 28.376 -0.115 -45.344 1.00 48.41 201 ARG A CA 1
ATOM 1478 C C . ARG A 1 201 ? 27.830 1.303 -45.442 1.00 48.41 201 ARG A C 1
ATOM 1480 O O . ARG A 1 201 ? 28.396 2.189 -44.810 1.00 48.41 201 ARG A O 1
ATOM 1487 N N . GLY A 1 202 ? 26.784 1.549 -46.228 1.00 50.72 202 GLY A N 1
ATOM 1488 C CA . GLY A 1 202 ? 26.148 2.869 -46.377 1.00 50.72 202 GLY A CA 1
ATOM 1489 C C . GLY A 1 202 ? 25.418 3.342 -45.109 1.00 50.72 202 GLY A C 1
ATOM 1490 O O . GLY A 1 202 ? 24.265 3.744 -45.168 1.00 50.72 202 GLY A O 1
ATOM 1491 N N . VAL A 1 203 ? 26.049 3.220 -43.943 1.00 56.88 203 VAL A N 1
ATOM 1492 C CA . VAL A 1 203 ? 25.498 3.529 -42.625 1.00 56.88 203 VAL A CA 1
ATOM 1493 C C . VAL A 1 203 ? 25.292 5.038 -42.560 1.00 56.88 203 VAL A C 1
ATOM 1495 O O . VAL A 1 203 ? 26.249 5.810 -42.493 1.00 56.88 203 VAL A O 1
ATOM 1498 N N . GLY A 1 204 ? 24.033 5.466 -42.643 1.00 66.81 204 GLY A N 1
ATOM 1499 C CA . GLY A 1 204 ? 23.669 6.872 -42.527 1.00 66.81 204 GLY A CA 1
ATOM 1500 C C . GLY A 1 204 ? 24.002 7.427 -41.139 1.00 66.81 204 GLY A C 1
ATOM 1501 O O . GLY A 1 204 ? 24.109 6.694 -40.155 1.00 66.81 204 GLY A O 1
ATOM 1502 N N . ARG A 1 205 ? 24.111 8.754 -41.020 1.00 76.12 205 ARG A N 1
ATOM 1503 C CA . ARG A 1 205 ? 24.262 9.428 -39.712 1.00 76.12 205 ARG A CA 1
ATOM 1504 C C . ARG A 1 205 ? 23.151 9.044 -38.727 1.00 76.12 205 ARG A C 1
ATOM 1506 O O . ARG A 1 205 ? 23.410 8.919 -37.538 1.00 76.12 205 ARG A O 1
ATOM 1513 N N . ILE A 1 206 ? 21.951 8.778 -39.241 1.00 72.19 206 ILE A N 1
ATOM 1514 C CA . ILE A 1 206 ? 20.778 8.363 -38.464 1.00 72.19 206 ILE A CA 1
ATOM 1515 C C . ILE A 1 206 ? 21.029 7.050 -37.707 1.00 72.19 206 ILE A C 1
ATOM 1517 O O . ILE A 1 206 ? 20.680 6.962 -36.536 1.00 72.19 206 ILE A O 1
ATOM 1521 N N . SER A 1 207 ? 21.682 6.055 -38.316 1.00 71.06 207 SER A N 1
ATOM 1522 C CA . SER A 1 207 ? 21.977 4.788 -37.628 1.00 71.06 207 SER A CA 1
ATOM 1523 C C . SER A 1 207 ? 23.045 4.942 -36.543 1.00 71.06 207 SER A C 1
ATOM 1525 O O . SER A 1 207 ? 22.924 4.314 -35.501 1.00 71.06 207 SER A O 1
ATOM 1527 N N . VAL A 1 208 ? 24.030 5.834 -36.721 1.00 80.75 208 VAL A N 1
ATOM 1528 C CA . VAL A 1 208 ? 25.024 6.140 -35.668 1.00 80.75 208 VAL A CA 1
ATOM 1529 C C . VAL A 1 208 ? 24.367 6.846 -34.475 1.00 80.75 208 VAL A C 1
ATOM 1531 O O . VAL A 1 208 ? 24.703 6.560 -33.323 1.00 80.75 208 VAL A O 1
ATOM 1534 N N . VAL A 1 209 ? 23.411 7.743 -34.742 1.00 82.94 209 VAL A N 1
ATOM 1535 C CA . VAL A 1 209 ? 22.598 8.392 -33.702 1.00 82.94 209 VAL A CA 1
ATOM 1536 C C . VAL A 1 209 ? 21.734 7.367 -32.976 1.00 82.94 209 VAL A C 1
ATOM 1538 O O . VAL A 1 209 ? 21.797 7.305 -31.752 1.00 82.94 209 VAL A O 1
ATOM 1541 N N . ALA A 1 210 ? 21.005 6.518 -33.705 1.00 75.75 210 ALA A N 1
ATOM 1542 C CA . ALA A 1 210 ? 20.184 5.464 -33.114 1.00 75.75 210 ALA A CA 1
ATOM 1543 C C . ALA A 1 210 ? 21.017 4.500 -32.250 1.00 75.75 210 ALA A C 1
ATOM 1545 O O . ALA A 1 210 ? 20.659 4.257 -31.103 1.00 75.75 210 ALA A O 1
ATOM 1546 N N . ASP A 1 211 ? 22.173 4.036 -32.735 1.00 79.31 211 ASP A N 1
ATOM 1547 C CA . ASP A 1 211 ? 23.077 3.170 -31.966 1.00 79.31 211 ASP A CA 1
ATOM 1548 C C . ASP A 1 211 ? 23.548 3.827 -30.667 1.00 79.31 211 ASP A C 1
ATOM 1550 O O . ASP A 1 211 ? 23.607 3.179 -29.624 1.00 79.31 211 ASP A O 1
ATOM 1554 N N . THR A 1 212 ? 23.876 5.119 -30.723 1.00 84.75 212 THR A N 1
ATOM 1555 C CA . THR A 1 212 ? 24.386 5.862 -29.565 1.00 84.75 212 THR A CA 1
ATOM 1556 C C . THR A 1 212 ? 23.280 6.152 -28.547 1.00 84.75 212 THR A C 1
ATOM 1558 O O . THR A 1 212 ? 23.523 6.050 -27.348 1.00 84.75 212 THR A O 1
ATOM 1561 N N . VAL A 1 213 ? 22.056 6.445 -28.999 1.00 84.62 213 VAL A N 1
ATOM 1562 C CA . VAL A 1 213 ? 20.879 6.585 -28.123 1.00 84.62 213 VAL A CA 1
ATOM 1563 C C . VAL A 1 213 ? 20.510 5.240 -27.491 1.00 84.62 213 VAL A C 1
ATOM 1565 O O . VAL A 1 213 ? 20.251 5.181 -26.292 1.00 84.62 213 VAL A O 1
ATOM 1568 N N . GLY A 1 214 ? 20.546 4.150 -28.263 1.00 79.56 214 GLY A N 1
ATOM 1569 C CA . GLY A 1 214 ? 20.336 2.796 -27.751 1.00 79.56 214 GLY A CA 1
ATOM 1570 C C . GLY A 1 214 ? 21.377 2.406 -26.697 1.00 79.56 214 GLY A C 1
ATOM 1571 O O . GLY A 1 214 ? 21.009 1.934 -25.624 1.00 79.56 214 GLY A O 1
ATOM 1572 N N . ASP A 1 215 ? 22.663 2.680 -26.962 1.00 84.38 215 ASP A N 1
ATOM 1573 C CA . ASP A 1 215 ? 23.757 2.507 -25.994 1.00 84.38 215 ASP A CA 1
ATOM 1574 C C . ASP A 1 215 ? 23.491 3.313 -24.707 1.00 84.38 215 ASP A C 1
ATOM 1576 O O . ASP A 1 215 ? 23.644 2.779 -23.608 1.00 84.38 215 ASP A O 1
ATOM 1580 N N . ALA A 1 216 ? 23.067 4.578 -24.827 1.00 89.62 216 ALA A N 1
ATOM 1581 C CA . ALA A 1 216 ? 22.783 5.440 -23.680 1.00 89.62 216 ALA A CA 1
ATOM 1582 C C . ALA A 1 216 ? 21.654 4.889 -22.798 1.00 89.62 216 ALA A C 1
ATOM 1584 O O . ALA A 1 216 ? 21.802 4.838 -21.580 1.00 89.62 216 ALA A O 1
ATOM 1585 N N . LEU A 1 217 ? 20.545 4.446 -23.398 1.00 86.31 217 LEU A N 1
ATOM 1586 C CA . LEU A 1 217 ? 19.392 3.911 -22.667 1.00 86.31 217 LEU A CA 1
ATOM 1587 C C . LEU A 1 217 ? 19.709 2.590 -21.955 1.00 86.31 217 LEU A C 1
ATOM 1589 O O . LEU A 1 217 ? 19.286 2.393 -20.817 1.00 86.31 217 LEU A O 1
ATOM 1593 N N . ILE A 1 218 ? 20.498 1.715 -22.588 1.00 84.19 218 ILE A N 1
ATOM 1594 C CA . ILE A 1 218 ? 20.964 0.469 -21.965 1.00 84.19 218 ILE A CA 1
ATOM 1595 C C . ILE A 1 218 ? 21.869 0.782 -20.769 1.00 84.19 218 ILE A C 1
ATOM 1597 O O . ILE A 1 218 ? 21.672 0.226 -19.691 1.00 84.19 218 ILE A O 1
ATOM 1601 N N . TRP A 1 219 ? 22.840 1.689 -20.922 1.00 89.00 219 TRP A N 1
ATOM 1602 C CA . TRP A 1 219 ? 23.725 2.064 -19.815 1.00 89.00 219 TRP A CA 1
ATOM 1603 C C . TRP A 1 219 ? 22.988 2.783 -18.688 1.00 89.00 219 TRP A C 1
ATOM 1605 O O . TRP A 1 219 ? 23.258 2.501 -17.525 1.00 89.00 219 TRP A O 1
ATOM 1615 N N . PHE A 1 220 ? 22.028 3.648 -19.009 1.00 92.31 220 PHE A N 1
ATOM 1616 C CA . PHE A 1 220 ? 21.135 4.254 -18.024 1.00 92.31 220 PHE A CA 1
ATOM 1617 C C . PHE A 1 220 ? 20.366 3.189 -17.237 1.00 92.31 220 PHE A C 1
ATOM 1619 O O . PHE A 1 220 ? 20.371 3.227 -16.009 1.00 92.31 220 PHE A O 1
ATOM 1626 N N . ALA A 1 221 ? 19.782 2.199 -17.918 1.00 85.69 221 ALA A N 1
ATOM 1627 C CA . ALA A 1 221 ? 19.079 1.101 -17.265 1.00 85.69 221 ALA A CA 1
ATOM 1628 C C . ALA A 1 221 ? 19.997 0.277 -16.351 1.00 85.69 221 ALA A C 1
ATOM 1630 O O . ALA A 1 221 ? 19.605 -0.049 -15.234 1.00 85.69 221 ALA A O 1
ATOM 1631 N N . ILE A 1 222 ? 21.223 -0.026 -16.793 1.00 83.56 222 ILE A N 1
ATOM 1632 C CA . ILE A 1 222 ? 22.215 -0.766 -15.998 1.00 83.56 222 ILE A CA 1
ATOM 1633 C C . ILE A 1 222 ? 22.618 0.028 -14.753 1.00 83.56 222 ILE A C 1
ATOM 1635 O O . ILE A 1 222 ? 22.618 -0.523 -13.655 1.00 83.56 222 ILE A O 1
ATOM 1639 N N . VAL A 1 223 ? 22.954 1.312 -14.908 1.00 89.62 223 VAL A N 1
ATOM 1640 C CA . VAL A 1 223 ? 23.352 2.178 -13.788 1.00 89.62 223 VAL A CA 1
ATOM 1641 C C . VAL A 1 223 ? 22.199 2.324 -12.797 1.00 89.62 223 VAL A C 1
ATOM 1643 O O . VAL A 1 223 ? 22.411 2.182 -11.596 1.00 89.62 223 VAL A O 1
ATOM 1646 N N . LEU A 1 224 ? 20.976 2.543 -13.286 1.00 90.88 224 LEU A N 1
ATOM 1647 C CA . LEU A 1 224 ? 19.792 2.639 -12.441 1.00 90.88 224 LEU A CA 1
ATOM 1648 C C . LEU A 1 224 ? 19.526 1.325 -11.696 1.00 90.88 224 LEU A C 1
ATOM 1650 O O . LEU A 1 224 ? 19.382 1.347 -10.480 1.00 90.88 224 LEU A O 1
ATOM 1654 N N . ALA A 1 225 ? 19.527 0.183 -12.388 1.00 83.56 225 ALA A N 1
ATOM 1655 C CA . ALA A 1 225 ? 19.342 -1.130 -11.769 1.00 83.56 225 ALA A CA 1
ATOM 1656 C C . ALA A 1 225 ? 20.421 -1.434 -10.719 1.00 83.56 225 ALA A C 1
ATOM 1658 O O . ALA A 1 225 ? 20.113 -1.997 -9.672 1.00 83.56 225 ALA A O 1
ATOM 1659 N N . ALA A 1 226 ? 21.673 -1.031 -10.960 1.00 82.50 226 ALA A N 1
ATOM 1660 C CA . ALA A 1 226 ? 22.758 -1.185 -9.997 1.00 82.50 226 ALA A CA 1
ATOM 1661 C C . ALA A 1 226 ? 22.538 -0.335 -8.735 1.00 82.50 226 ALA A C 1
ATOM 1663 O O . ALA A 1 226 ? 22.716 -0.843 -7.631 1.00 82.50 226 ALA A O 1
ATOM 1664 N N . ILE A 1 227 ? 22.109 0.925 -8.885 1.00 89.50 227 ILE A N 1
ATOM 1665 C CA . ILE A 1 227 ? 21.760 1.803 -7.754 1.00 89.50 227 ILE A CA 1
ATOM 1666 C C . ILE A 1 227 ? 20.589 1.208 -6.968 1.00 89.50 227 ILE A C 1
ATOM 1668 O O . ILE A 1 227 ? 20.673 1.063 -5.751 1.00 89.50 227 ILE A O 1
ATOM 1672 N N . VAL A 1 228 ? 19.517 0.818 -7.663 1.00 87.44 228 VAL A N 1
ATOM 1673 C CA . VAL A 1 228 ? 18.313 0.261 -7.036 1.00 87.44 228 VAL A CA 1
ATOM 1674 C C . VAL A 1 228 ? 18.636 -1.036 -6.304 1.00 87.44 228 VAL A C 1
ATOM 1676 O O . VAL A 1 228 ? 18.211 -1.227 -5.167 1.00 87.44 228 VAL A O 1
ATOM 1679 N N . LEU A 1 229 ? 19.438 -1.916 -6.898 1.00 81.19 229 LEU A N 1
ATOM 1680 C CA . LEU A 1 229 ? 19.870 -3.125 -6.214 1.00 81.19 229 LEU A CA 1
ATOM 1681 C C . LEU A 1 229 ? 20.740 -2.818 -4.998 1.00 81.19 229 LEU A C 1
ATOM 1683 O O . LEU A 1 229 ? 20.517 -3.416 -3.953 1.00 81.19 229 LEU A O 1
ATOM 1687 N N . ALA A 1 230 ? 21.708 -1.905 -5.109 1.00 82.38 230 ALA A N 1
ATOM 1688 C CA . ALA A 1 230 ? 22.554 -1.532 -3.981 1.00 82.38 230 ALA A CA 1
ATOM 1689 C C . ALA A 1 230 ? 21.706 -1.023 -2.806 1.00 82.38 230 ALA A C 1
ATOM 1691 O O . ALA A 1 230 ? 21.871 -1.492 -1.684 1.00 82.38 230 ALA A O 1
ATOM 1692 N N . CYS A 1 231 ? 20.733 -0.149 -3.073 1.00 87.12 231 CYS A N 1
ATOM 1693 C CA . CYS A 1 231 ? 19.779 0.320 -2.071 1.00 87.12 231 CYS A CA 1
ATOM 1694 C C . CYS A 1 231 ? 18.884 -0.804 -1.526 1.00 87.12 231 CYS A C 1
ATOM 1696 O O . CYS A 1 231 ? 18.644 -0.845 -0.325 1.00 87.12 231 CYS A O 1
ATOM 1698 N N . THR A 1 232 ? 18.452 -1.752 -2.364 1.00 82.00 232 THR A N 1
ATOM 1699 C CA . THR A 1 232 ? 17.664 -2.923 -1.928 1.00 82.00 232 THR A CA 1
ATOM 1700 C C . THR A 1 232 ? 18.471 -3.832 -1.005 1.00 82.00 232 THR A C 1
ATOM 1702 O O . THR A 1 232 ? 17.952 -4.303 0.001 1.00 82.00 232 THR A O 1
ATOM 1705 N N . ILE A 1 233 ? 19.751 -4.051 -1.313 1.00 76.12 233 ILE A N 1
ATOM 1706 C CA . ILE A 1 233 ? 20.675 -4.806 -0.464 1.00 76.12 233 ILE A CA 1
ATOM 1707 C C . ILE A 1 233 ? 20.854 -4.078 0.870 1.00 76.12 233 ILE A C 1
ATOM 1709 O O . ILE A 1 233 ? 20.684 -4.689 1.918 1.00 76.12 233 ILE A O 1
ATOM 1713 N N . ILE A 1 234 ? 21.133 -2.771 0.844 1.00 83.00 234 ILE A N 1
ATOM 1714 C CA . ILE A 1 234 ? 21.262 -1.960 2.063 1.00 83.00 234 ILE A CA 1
ATOM 1715 C C . ILE A 1 234 ? 19.985 -2.058 2.910 1.00 83.00 234 ILE A C 1
ATOM 1717 O O . ILE A 1 234 ? 20.073 -2.337 4.103 1.00 83.00 234 ILE A O 1
ATOM 1721 N N . ALA A 1 235 ? 18.806 -1.903 2.302 1.00 85.19 235 ALA A N 1
ATOM 1722 C CA . ALA A 1 235 ? 17.522 -2.011 2.989 1.00 85.19 235 ALA A CA 1
ATOM 1723 C C . ALA A 1 235 ? 17.301 -3.408 3.595 1.00 85.19 235 ALA A C 1
ATOM 1725 O O . ALA A 1 235 ? 16.865 -3.505 4.737 1.00 85.19 235 ALA A O 1
ATOM 1726 N N . ALA A 1 236 ? 17.665 -4.483 2.888 1.00 77.81 236 ALA A N 1
ATOM 1727 C CA . ALA A 1 236 ? 17.543 -5.857 3.385 1.00 77.81 236 ALA A CA 1
ATOM 1728 C C . ALA A 1 236 ? 18.423 -6.142 4.616 1.00 77.81 236 ALA A C 1
ATOM 1730 O O . ALA A 1 236 ? 18.067 -6.979 5.442 1.00 77.81 236 ALA A O 1
ATOM 1731 N N . PHE A 1 237 ? 19.554 -5.443 4.752 1.00 83.06 237 PHE A N 1
ATOM 1732 C CA . PHE A 1 237 ? 20.447 -5.543 5.913 1.00 83.06 237 PHE A CA 1
ATOM 1733 C C . PHE A 1 237 ? 20.195 -4.466 6.978 1.00 83.06 237 PHE A C 1
ATOM 1735 O O . PHE A 1 237 ? 20.885 -4.436 7.997 1.00 83.06 237 PHE A O 1
ATOM 1742 N N . THR A 1 238 ? 19.223 -3.576 6.770 1.00 89.38 238 THR A N 1
ATOM 1743 C CA . THR A 1 238 ? 18.891 -2.526 7.736 1.00 89.38 238 THR 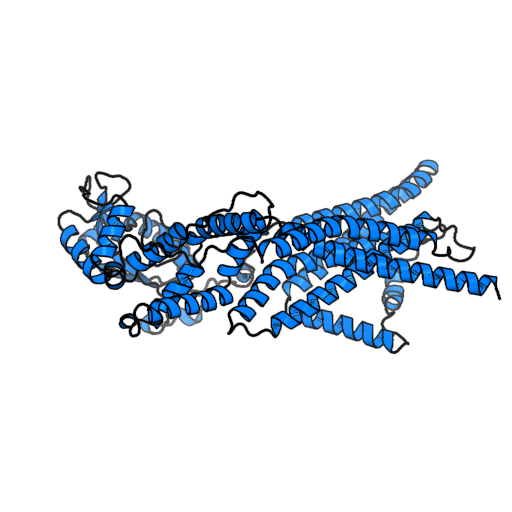A CA 1
ATOM 1744 C C . THR A 1 238 ? 17.958 -3.091 8.804 1.00 89.38 238 THR A C 1
ATOM 1746 O O . THR A 1 238 ? 16.865 -3.565 8.499 1.00 89.38 238 THR A O 1
ATOM 1749 N N . ALA A 1 239 ? 18.373 -3.029 10.069 1.00 86.94 239 ALA A N 1
ATOM 1750 C CA . ALA A 1 239 ? 17.554 -3.493 11.183 1.00 86.94 239 ALA A CA 1
ATOM 1751 C C . ALA A 1 239 ? 16.333 -2.577 11.398 1.00 86.94 239 ALA A C 1
ATOM 1753 O O . ALA A 1 239 ? 16.449 -1.353 11.409 1.00 86.94 239 ALA A O 1
ATOM 1754 N N . THR A 1 240 ? 15.149 -3.169 11.568 1.00 88.81 240 THR A N 1
ATOM 1755 C CA . THR A 1 240 ? 13.869 -2.454 11.760 1.00 88.81 240 THR A CA 1
ATOM 1756 C C . THR A 1 240 ? 13.448 -2.363 13.234 1.00 88.81 240 THR A C 1
ATOM 1758 O O . THR A 1 240 ? 12.291 -2.089 13.564 1.00 88.81 240 THR A O 1
ATOM 1761 N N . ASP A 1 241 ? 14.378 -2.644 14.140 1.00 83.56 241 ASP A N 1
ATOM 1762 C CA . ASP A 1 241 ? 14.240 -2.516 15.591 1.00 83.56 241 ASP A CA 1
ATOM 1763 C C . ASP A 1 241 ? 14.286 -1.055 16.061 1.00 83.56 241 ASP A C 1
ATOM 1765 O O . ASP A 1 241 ? 13.789 -0.748 17.141 1.00 83.56 241 ASP A O 1
ATOM 1769 N N . THR A 1 242 ? 14.799 -0.152 15.223 1.00 88.56 242 THR A N 1
ATOM 1770 C CA . THR A 1 242 ? 14.767 1.298 15.430 1.00 88.56 242 THR A CA 1
ATOM 1771 C C . THR A 1 242 ? 13.779 1.980 14.483 1.00 88.56 242 THR A C 1
ATOM 1773 O O . THR A 1 242 ? 13.550 1.521 13.360 1.00 88.56 242 THR A O 1
ATOM 1776 N N . LEU A 1 243 ? 13.224 3.129 14.895 1.00 85.50 243 LEU A N 1
ATOM 1777 C CA . LEU A 1 243 ? 12.358 3.938 14.027 1.00 85.50 243 LEU A CA 1
ATOM 1778 C C . LEU A 1 243 ? 13.081 4.358 12.736 1.00 85.50 243 LEU A C 1
ATOM 1780 O O . LEU A 1 243 ? 12.499 4.283 11.659 1.00 85.50 243 LEU A O 1
ATOM 1784 N N . GLY A 1 244 ? 14.350 4.769 12.829 1.00 85.06 244 GLY A N 1
ATOM 1785 C CA . GLY A 1 244 ? 15.135 5.192 11.665 1.00 85.06 244 GLY A CA 1
ATOM 1786 C C . GLY A 1 244 ? 15.327 4.071 10.640 1.00 85.06 244 GLY A C 1
ATOM 1787 O O . GLY A 1 244 ? 15.148 4.294 9.441 1.00 85.06 244 GLY A O 1
ATOM 1788 N N . GLY A 1 245 ? 15.620 2.855 11.105 1.00 86.69 245 GLY A N 1
ATOM 1789 C CA . GLY A 1 245 ? 15.734 1.688 10.235 1.00 86.69 245 GLY A CA 1
ATOM 1790 C C . GLY A 1 245 ? 14.398 1.286 9.608 1.00 86.69 245 GLY A C 1
ATOM 1791 O O . GLY A 1 245 ? 14.320 1.113 8.392 1.00 86.69 245 GLY A O 1
ATOM 1792 N N . ALA A 1 246 ? 13.321 1.248 10.402 1.00 88.06 246 ALA A N 1
ATOM 1793 C CA . ALA A 1 246 ? 11.974 0.960 9.907 1.00 88.06 246 ALA A CA 1
ATOM 1794 C C . ALA A 1 246 ? 11.508 1.974 8.844 1.00 88.06 246 ALA A C 1
ATOM 1796 O O . ALA A 1 246 ? 10.992 1.575 7.801 1.00 88.06 246 ALA A O 1
ATOM 1797 N N . LEU A 1 247 ? 11.739 3.274 9.067 1.00 90.19 247 LEU A N 1
ATOM 1798 C CA . LEU A 1 247 ? 11.422 4.329 8.100 1.00 90.19 247 LEU A CA 1
ATOM 1799 C C . LEU A 1 247 ? 12.230 4.182 6.809 1.00 90.19 247 LEU A C 1
ATOM 1801 O O . LEU A 1 247 ? 11.665 4.298 5.726 1.00 90.19 247 LEU A O 1
ATOM 1805 N N . THR A 1 248 ? 13.530 3.898 6.910 1.00 88.38 248 THR A N 1
ATOM 1806 C CA . THR A 1 248 ? 14.403 3.732 5.736 1.00 88.38 248 THR A CA 1
ATOM 1807 C C . THR A 1 248 ? 13.911 2.594 4.840 1.00 88.38 248 THR A C 1
ATOM 1809 O O . THR A 1 248 ? 13.784 2.770 3.629 1.00 88.38 248 THR A O 1
ATOM 1812 N N . VAL A 1 249 ? 13.573 1.448 5.438 1.00 88.12 249 VAL A N 1
ATOM 1813 C CA . VAL A 1 249 ? 13.054 0.281 4.710 1.00 88.12 249 VAL A CA 1
ATOM 1814 C C . VAL A 1 249 ? 11.668 0.562 4.121 1.00 88.12 249 VAL A C 1
ATOM 1816 O O . VAL A 1 249 ? 11.428 0.255 2.954 1.00 88.12 249 VAL A O 1
ATOM 1819 N N . ALA A 1 250 ? 10.764 1.182 4.885 1.00 89.81 250 ALA A N 1
ATOM 1820 C CA . ALA A 1 250 ? 9.415 1.494 4.415 1.00 89.81 250 ALA A CA 1
ATOM 1821 C C . ALA A 1 250 ? 9.415 2.496 3.249 1.00 89.81 250 ALA A C 1
ATOM 1823 O O . ALA A 1 250 ? 8.744 2.265 2.247 1.00 89.81 250 ALA A O 1
ATOM 1824 N N . VAL A 1 251 ? 10.215 3.565 3.336 1.00 89.94 251 VAL A N 1
ATOM 1825 C CA . VAL A 1 251 ? 10.367 4.551 2.252 1.00 89.94 251 VAL A CA 1
ATOM 1826 C C . VAL A 1 251 ? 10.982 3.912 1.007 1.00 89.94 251 VAL A C 1
ATOM 1828 O O . VAL A 1 251 ? 10.562 4.213 -0.108 1.00 89.94 251 VAL A O 1
ATOM 1831 N N . TRP A 1 252 ? 11.958 3.013 1.173 1.00 90.69 252 TRP A N 1
ATOM 1832 C CA . TRP A 1 252 ? 12.552 2.300 0.043 1.00 90.69 252 TRP A CA 1
ATOM 1833 C C . TRP A 1 252 ? 11.526 1.422 -0.689 1.00 90.69 252 TRP A C 1
ATOM 1835 O O . TRP A 1 252 ? 11.429 1.491 -1.914 1.00 90.69 252 TRP A O 1
ATOM 1845 N N . ASN A 1 253 ? 10.720 0.662 0.056 1.00 85.94 253 ASN A N 1
ATOM 1846 C CA . ASN A 1 253 ? 9.704 -0.237 -0.500 1.00 85.94 253 ASN A CA 1
ATOM 1847 C C . ASN A 1 253 ? 8.596 0.488 -1.287 1.00 85.94 253 ASN A C 1
ATOM 1849 O O . ASN A 1 253 ? 7.982 -0.112 -2.164 1.00 85.94 253 ASN A O 1
ATOM 1853 N N . GLU A 1 254 ? 8.341 1.769 -1.005 1.00 85.44 254 GLU A N 1
ATOM 1854 C CA . GLU A 1 254 ? 7.399 2.593 -1.784 1.00 85.44 254 GLU A CA 1
ATOM 1855 C C . GLU A 1 254 ? 7.937 2.972 -3.173 1.00 85.44 254 GLU A C 1
ATOM 1857 O O . GLU A 1 254 ? 7.185 3.199 -4.128 1.00 85.44 254 GLU A O 1
ATOM 1862 N N . VAL A 1 255 ? 9.260 3.069 -3.302 1.00 85.00 255 VAL A N 1
ATOM 1863 C CA . VAL A 1 255 ? 9.915 3.642 -4.482 1.00 85.00 255 VAL A CA 1
ATOM 1864 C C . VAL A 1 255 ? 10.536 2.568 -5.378 1.00 85.00 255 VAL A C 1
ATOM 1866 O O . VAL A 1 255 ? 10.569 2.729 -6.604 1.00 85.00 255 VAL A O 1
ATOM 1869 N N . ASP A 1 256 ? 11.016 1.467 -4.801 1.00 82.56 256 ASP A N 1
ATOM 1870 C CA . ASP A 1 256 ? 11.868 0.494 -5.485 1.00 82.56 256 ASP A CA 1
ATOM 1871 C C . ASP A 1 256 ? 11.197 -0.178 -6.693 1.00 82.56 256 ASP A C 1
ATOM 1873 O O . ASP A 1 256 ? 11.786 -0.231 -7.777 1.00 82.56 256 ASP A O 1
ATOM 1877 N N . GLY A 1 257 ? 9.941 -0.612 -6.557 1.00 78.19 257 GLY A N 1
ATOM 1878 C CA . GLY A 1 257 ? 9.189 -1.270 -7.624 1.00 78.19 257 GLY A CA 1
ATOM 1879 C C . GLY A 1 257 ? 9.049 -0.387 -8.865 1.00 78.19 257 GLY A C 1
ATOM 1880 O O . GLY A 1 257 ? 9.248 -0.846 -9.992 1.00 78.19 257 GLY A O 1
ATOM 1881 N N . ARG A 1 258 ? 8.800 0.914 -8.671 1.00 82.88 258 ARG A N 1
ATOM 1882 C CA . ARG A 1 258 ? 8.674 1.883 -9.773 1.00 82.88 258 ARG A CA 1
ATOM 1883 C C . ARG A 1 258 ? 10.002 2.086 -10.499 1.00 82.88 258 ARG A C 1
ATOM 1885 O O . ARG A 1 258 ? 10.020 2.178 -11.726 1.00 82.88 258 ARG A O 1
ATOM 1892 N N . LEU A 1 259 ? 11.115 2.133 -9.768 1.00 86.62 259 LEU A N 1
ATOM 1893 C CA . LEU A 1 259 ? 12.442 2.309 -10.362 1.00 86.62 259 LEU A CA 1
ATOM 1894 C C . LEU A 1 259 ? 12.897 1.078 -11.156 1.00 86.62 259 LEU A C 1
ATOM 1896 O O . LEU A 1 259 ? 13.478 1.237 -12.232 1.00 86.62 259 LEU A O 1
ATOM 1900 N N . TRP A 1 260 ? 12.577 -0.134 -10.689 1.00 80.88 260 TRP A N 1
ATOM 1901 C CA . TRP A 1 260 ? 12.812 -1.366 -11.452 1.00 80.88 260 TRP A CA 1
ATOM 1902 C C . TRP A 1 260 ? 12.049 -1.380 -12.776 1.00 80.88 260 TRP A C 1
ATOM 1904 O O . TRP A 1 260 ? 12.617 -1.761 -13.802 1.00 80.88 260 TRP A O 1
ATOM 1914 N N . ILE A 1 261 ? 10.798 -0.908 -12.775 1.00 77.00 261 ILE A N 1
ATOM 1915 C CA . ILE A 1 261 ? 10.012 -0.757 -14.004 1.00 77.00 261 ILE A CA 1
ATOM 1916 C C . ILE A 1 261 ? 10.724 0.211 -14.953 1.00 77.00 261 ILE A C 1
ATOM 1918 O O . ILE A 1 261 ? 11.004 -0.165 -16.088 1.00 77.00 261 ILE A O 1
ATOM 1922 N N . VAL A 1 262 ? 11.095 1.414 -14.495 1.00 82.56 262 VAL A N 1
ATOM 1923 C CA . VAL A 1 262 ? 11.797 2.415 -15.325 1.00 82.56 262 VAL A CA 1
ATOM 1924 C C . VAL A 1 262 ? 13.089 1.852 -15.930 1.00 82.56 262 VAL A C 1
ATOM 1926 O O . VAL A 1 262 ? 13.341 2.050 -17.121 1.00 82.56 262 VAL A O 1
ATOM 1929 N N . ALA A 1 263 ? 13.884 1.115 -15.148 1.00 83.75 263 ALA A N 1
ATOM 1930 C CA . ALA A 1 263 ? 15.098 0.468 -15.639 1.00 83.75 263 ALA A CA 1
ATOM 1931 C C . ALA A 1 263 ? 14.789 -0.575 -16.729 1.00 83.75 263 ALA A C 1
ATOM 1933 O O . ALA A 1 263 ? 15.409 -0.555 -17.794 1.00 83.75 263 ALA A O 1
ATOM 1934 N N . ALA A 1 264 ? 13.799 -1.445 -16.507 1.00 75.69 264 ALA A N 1
ATOM 1935 C CA . ALA A 1 264 ? 13.390 -2.455 -17.481 1.00 75.69 264 ALA A CA 1
ATOM 1936 C C . ALA A 1 264 ? 12.888 -1.824 -18.791 1.00 75.69 264 ALA A C 1
ATOM 1938 O O . ALA A 1 264 ? 13.267 -2.267 -19.877 1.00 75.69 264 ALA A O 1
ATOM 1939 N N . VAL A 1 265 ? 12.103 -0.745 -18.701 1.00 73.75 265 VAL A N 1
ATOM 1940 C CA . VAL A 1 265 ? 11.607 0.006 -19.866 1.00 73.75 265 VAL A CA 1
ATOM 1941 C C . VAL A 1 265 ? 12.757 0.591 -20.667 1.00 73.75 265 VAL A C 1
ATOM 1943 O O . VAL A 1 265 ? 12.815 0.427 -21.884 1.00 73.75 265 VAL A O 1
ATOM 1946 N N . ALA A 1 266 ? 13.683 1.275 -19.999 1.00 81.94 266 ALA A N 1
ATOM 1947 C CA . ALA A 1 266 ? 14.802 1.903 -20.679 1.00 81.94 266 ALA A CA 1
ATOM 1948 C C . ALA A 1 266 ? 15.713 0.862 -21.347 1.00 81.94 266 ALA A C 1
ATOM 1950 O O . ALA A 1 266 ? 16.139 1.073 -22.483 1.00 81.94 266 ALA A O 1
ATOM 1951 N N . ALA A 1 267 ? 15.938 -0.290 -20.703 1.00 80.25 267 ALA A N 1
ATOM 1952 C CA . ALA A 1 267 ? 16.670 -1.403 -21.303 1.00 80.25 267 ALA A CA 1
ATOM 1953 C C . ALA A 1 267 ? 15.962 -1.930 -22.560 1.00 80.25 267 ALA A C 1
ATOM 1955 O O . ALA A 1 267 ? 16.599 -2.081 -23.602 1.00 80.25 267 ALA A O 1
ATOM 1956 N N . LEU A 1 268 ? 14.646 -2.155 -22.487 1.00 72.31 268 LEU A N 1
ATOM 1957 C CA . LEU A 1 268 ? 13.828 -2.613 -23.612 1.00 72.31 268 LEU A CA 1
ATOM 1958 C C . LEU A 1 268 ? 13.869 -1.643 -24.792 1.00 72.31 268 LEU A C 1
ATOM 1960 O O . LEU A 1 268 ? 14.145 -2.061 -25.916 1.00 72.31 268 LEU A O 1
ATOM 1964 N N . ILE A 1 269 ? 13.641 -0.351 -24.541 1.00 75.12 269 ILE A N 1
ATOM 1965 C CA . ILE A 1 269 ? 13.687 0.682 -25.582 1.00 75.12 269 ILE A CA 1
ATOM 1966 C C . ILE A 1 269 ? 15.096 0.755 -26.176 1.00 75.12 269 ILE A C 1
ATOM 1968 O O . ILE A 1 269 ? 15.246 0.774 -27.396 1.00 75.12 269 ILE A O 1
ATOM 1972 N N . GLY A 1 270 ? 16.139 0.742 -25.342 1.00 77.00 270 GLY A N 1
ATOM 1973 C CA . GLY A 1 270 ? 17.522 0.787 -25.807 1.00 77.00 270 GLY A CA 1
ATOM 1974 C C . GLY A 1 270 ? 17.895 -0.401 -26.699 1.00 77.00 270 GLY A C 1
ATOM 1975 O O . GLY A 1 270 ? 18.492 -0.214 -27.763 1.00 77.00 270 GLY A O 1
ATOM 1976 N N . VAL A 1 271 ? 17.482 -1.617 -26.322 1.00 73.62 271 VAL A N 1
ATOM 1977 C CA . VAL A 1 271 ? 17.664 -2.830 -27.136 1.00 73.62 271 VAL A CA 1
ATOM 1978 C C . VAL A 1 271 ? 16.867 -2.740 -28.435 1.00 73.62 271 VAL A C 1
ATOM 1980 O O . VAL A 1 271 ? 17.425 -3.000 -29.499 1.00 73.62 271 VAL A O 1
ATOM 1983 N N . ALA A 1 272 ? 15.600 -2.324 -28.383 1.00 65.75 272 ALA A N 1
ATOM 1984 C CA . ALA A 1 272 ? 14.755 -2.185 -29.567 1.00 65.75 272 ALA A CA 1
ATOM 1985 C C . ALA A 1 272 ? 15.345 -1.187 -30.576 1.00 65.75 272 ALA A C 1
ATOM 1987 O O . ALA A 1 272 ? 15.433 -1.493 -31.765 1.00 65.75 272 ALA A O 1
ATOM 1988 N N . VAL A 1 273 ? 15.829 -0.032 -30.103 1.00 70.88 273 VAL A N 1
ATOM 1989 C CA . VAL A 1 273 ? 16.495 0.980 -30.938 1.00 70.88 273 VAL A CA 1
ATOM 1990 C C . VAL A 1 273 ? 17.761 0.413 -31.590 1.00 70.88 273 VAL A C 1
ATOM 1992 O O . VAL A 1 273 ? 17.983 0.634 -32.781 1.00 70.88 273 VAL A O 1
ATOM 1995 N N . ARG A 1 274 ? 18.560 -0.367 -30.851 1.00 71.25 274 ARG A N 1
ATOM 1996 C CA . ARG A 1 274 ? 19.790 -0.999 -31.358 1.00 71.25 274 ARG A CA 1
ATOM 1997 C C . ARG A 1 274 ? 19.526 -2.138 -32.350 1.00 71.25 274 ARG A C 1
ATOM 1999 O O . ARG A 1 274 ? 20.283 -2.345 -33.296 1.00 71.25 274 ARG A O 1
ATOM 2006 N N . VAL A 1 275 ? 18.449 -2.895 -32.156 1.00 64.94 275 VAL A N 1
ATOM 2007 C CA . VAL A 1 275 ? 18.017 -3.912 -33.123 1.00 64.94 275 VAL A CA 1
ATOM 2008 C C . VAL A 1 275 ? 17.516 -3.225 -34.395 1.00 64.94 275 VAL A C 1
ATOM 2010 O O . VAL A 1 275 ? 17.947 -3.584 -35.491 1.00 64.94 275 VAL A O 1
ATOM 2013 N N . ALA A 1 276 ? 16.691 -2.184 -34.267 1.00 60.88 276 ALA A N 1
ATOM 2014 C CA . ALA A 1 276 ? 16.169 -1.427 -35.401 1.00 60.88 276 ALA A CA 1
ATOM 2015 C C . ALA A 1 276 ? 17.279 -0.755 -36.230 1.00 60.88 276 ALA A C 1
ATOM 2017 O O . ALA A 1 276 ? 17.243 -0.817 -37.459 1.00 60.88 276 ALA A O 1
ATOM 2018 N N . SER A 1 277 ? 18.298 -0.171 -35.590 1.00 64.88 277 SER A N 1
ATOM 2019 C CA . SER A 1 277 ? 19.447 0.424 -36.289 1.00 64.88 277 SER A CA 1
ATOM 2020 C C . SER A 1 277 ? 20.268 -0.618 -37.056 1.00 64.88 277 SER A C 1
ATOM 2022 O O . SER A 1 277 ? 20.688 -0.358 -38.186 1.00 64.88 277 SER A O 1
ATOM 2024 N N . SER A 1 278 ? 20.440 -1.819 -36.492 1.00 62.56 278 SER A N 1
ATOM 2025 C CA . SER A 1 278 ? 21.160 -2.922 -37.142 1.00 62.56 278 SER A CA 1
ATOM 2026 C C . SER A 1 278 ? 20.440 -3.459 -38.387 1.00 62.56 278 SER A C 1
ATOM 2028 O O . SER A 1 278 ? 21.087 -3.855 -39.359 1.00 62.56 278 SER A O 1
ATOM 2030 N N . LEU A 1 279 ? 19.106 -3.402 -38.386 1.00 58.88 279 LEU A N 1
ATOM 2031 C CA . LEU A 1 279 ? 18.248 -3.761 -39.516 1.00 58.88 279 LEU A CA 1
ATOM 2032 C C . LEU A 1 279 ? 18.192 -2.651 -40.590 1.00 58.88 279 LEU A C 1
ATOM 2034 O O . LEU A 1 279 ? 17.875 -2.936 -41.741 1.00 58.88 279 LEU A O 1
ATOM 2038 N N . ALA A 1 280 ? 18.522 -1.400 -40.241 1.00 53.09 280 ALA A N 1
ATOM 2039 C CA . ALA A 1 280 ? 18.477 -0.235 -41.137 1.00 53.09 280 ALA A CA 1
ATOM 2040 C C . ALA A 1 280 ? 19.690 -0.086 -42.073 1.00 53.09 280 ALA A C 1
ATOM 2042 O O . ALA A 1 280 ? 19.640 0.686 -43.035 1.00 53.09 280 ALA A O 1
ATOM 2043 N N . ALA A 1 281 ? 20.817 -0.735 -41.766 1.00 52.50 281 ALA A N 1
ATOM 2044 C CA . ALA A 1 281 ? 22.062 -0.539 -42.506 1.00 52.50 281 ALA A CA 1
ATOM 2045 C C . ALA A 1 281 ? 21.944 -1.072 -43.953 1.00 52.50 281 ALA A C 1
ATOM 2047 O O . ALA A 1 281 ? 21.456 -2.185 -44.144 1.00 52.50 281 ALA A O 1
ATOM 2048 N N . PRO A 1 282 ? 22.424 -0.364 -44.998 1.00 43.00 282 PRO A N 1
ATOM 2049 C CA . PRO A 1 282 ? 22.414 -0.895 -46.361 1.00 43.00 282 PRO A CA 1
ATOM 2050 C C . PRO A 1 282 ? 23.411 -2.053 -46.461 1.00 43.00 282 PRO A C 1
ATOM 2052 O O . PRO A 1 282 ? 24.609 -1.866 -46.229 1.00 43.00 282 PRO A O 1
ATOM 2055 N N . GLY A 1 283 ? 22.893 -3.252 -46.745 1.00 50.38 283 GLY A N 1
ATOM 2056 C CA . GLY A 1 283 ? 23.607 -4.530 -46.604 1.00 50.38 283 GLY A CA 1
ATOM 2057 C C . GLY A 1 283 ? 23.330 -5.270 -45.284 1.00 50.38 283 GLY A C 1
ATOM 2058 O O . GLY A 1 283 ? 23.914 -6.323 -45.036 1.00 50.38 283 GLY A O 1
ATOM 2059 N N . GLY A 1 284 ? 22.454 -4.734 -44.431 1.00 34.97 284 GLY A N 1
ATOM 2060 C CA . GLY A 1 284 ? 21.971 -5.341 -43.196 1.00 34.97 284 GLY A CA 1
ATOM 2061 C C . GLY A 1 284 ? 20.920 -6.414 -43.470 1.00 34.97 284 GLY A C 1
ATOM 2062 O O . GLY A 1 284 ? 19.823 -6.118 -43.927 1.00 34.97 284 GLY A O 1
ATOM 2063 N N . LEU A 1 285 ? 21.302 -7.657 -43.168 1.00 41.44 285 LEU A N 1
ATOM 2064 C CA . LEU A 1 285 ? 20.461 -8.850 -43.016 1.00 41.44 285 LEU A CA 1
ATOM 2065 C C . LEU A 1 285 ? 19.613 -9.226 -44.240 1.00 41.44 285 LEU A C 1
ATOM 2067 O O . LEU A 1 285 ? 18.384 -9.185 -44.236 1.00 41.44 285 LEU A O 1
ATOM 2071 N N . GLY A 1 286 ? 20.299 -9.765 -45.251 1.00 37.75 286 GLY A N 1
ATOM 2072 C CA . GLY A 1 286 ? 19.702 -10.832 -46.046 1.00 37.75 286 GLY A CA 1
ATOM 2073 C C . GLY A 1 286 ? 19.117 -11.912 -45.123 1.00 37.75 286 GLY A C 1
ATOM 2074 O O . GLY A 1 286 ? 19.725 -12.293 -44.124 1.00 37.75 286 GLY A O 1
ATOM 2075 N N . VAL A 1 287 ? 17.923 -12.364 -45.493 1.00 42.22 287 VAL A N 1
ATOM 2076 C CA . VAL A 1 287 ? 16.965 -13.310 -44.887 1.00 42.22 287 VAL A CA 1
ATOM 2077 C C . VAL A 1 287 ? 17.539 -14.642 -44.334 1.00 42.22 287 VAL A C 1
ATOM 2079 O O . VAL A 1 287 ? 16.792 -15.459 -43.817 1.00 42.22 287 VAL A O 1
ATOM 2082 N N . ALA A 1 288 ? 18.851 -14.875 -44.334 1.00 36.22 288 ALA A N 1
ATOM 2083 C CA . ALA A 1 288 ? 19.473 -16.139 -43.917 1.00 36.22 288 ALA A CA 1
ATOM 2084 C C . ALA A 1 288 ? 19.605 -16.342 -42.389 1.00 36.22 288 ALA A C 1
ATOM 2086 O O . ALA A 1 288 ? 20.183 -17.330 -41.944 1.00 36.22 288 ALA A O 1
ATOM 2087 N N . CYS A 1 289 ? 19.124 -15.415 -41.555 1.00 38.50 289 CYS A N 1
ATOM 2088 C CA . CYS A 1 289 ? 19.489 -15.427 -40.139 1.00 38.50 289 CYS A CA 1
ATOM 2089 C C . CYS A 1 289 ? 18.569 -16.250 -39.219 1.00 38.50 289 CYS A C 1
ATOM 2091 O O . CYS A 1 289 ? 18.950 -16.459 -38.069 1.00 38.50 289 CYS A O 1
ATOM 2093 N N . VAL A 1 290 ? 17.417 -16.738 -39.698 1.00 41.22 290 VAL A N 1
ATOM 2094 C CA . VAL A 1 290 ? 16.489 -17.519 -38.855 1.00 41.22 290 VAL A CA 1
ATOM 2095 C C . VAL A 1 290 ? 16.852 -19.012 -38.807 1.00 41.22 290 VAL A C 1
ATOM 2097 O O . VAL A 1 290 ? 16.758 -19.617 -37.741 1.00 41.22 290 VAL A O 1
ATOM 2100 N N . ASP A 1 291 ? 17.426 -19.585 -39.867 1.00 36.12 291 ASP A N 1
ATOM 2101 C CA . ASP A 1 291 ? 17.993 -20.946 -39.791 1.00 36.12 291 ASP A CA 1
ATOM 2102 C C . ASP A 1 291 ? 19.316 -20.960 -39.016 1.00 36.12 291 ASP A C 1
ATOM 2104 O O . ASP A 1 291 ? 19.607 -21.872 -38.244 1.00 36.12 291 ASP A O 1
ATOM 2108 N N . SER A 1 292 ? 20.075 -19.862 -39.089 1.00 39.03 292 SER A N 1
ATOM 2109 C CA . SER A 1 292 ? 21.247 -19.669 -38.240 1.00 39.03 292 SER A CA 1
ATOM 2110 C C . SER A 1 292 ? 20.898 -19.299 -36.799 1.00 39.03 292 SER A C 1
ATOM 2112 O O . SER A 1 292 ? 21.818 -19.059 -36.036 1.00 39.03 292 SER A O 1
ATOM 2114 N N . THR A 1 293 ? 19.631 -19.224 -36.372 1.00 41.84 293 THR A N 1
ATOM 2115 C CA . THR A 1 293 ? 19.331 -18.951 -34.952 1.00 41.84 293 THR A CA 1
ATOM 2116 C C . THR A 1 293 ? 19.784 -20.118 -34.077 1.00 41.84 293 THR A C 1
ATOM 2118 O O . THR A 1 293 ? 20.207 -19.880 -32.962 1.00 41.84 293 THR A O 1
ATOM 2121 N N . GLY A 1 294 ? 19.854 -21.356 -34.579 1.00 37.38 294 GLY A N 1
ATOM 2122 C CA . GLY A 1 294 ? 20.474 -22.468 -33.841 1.00 37.38 294 GLY A CA 1
ATOM 2123 C C . GLY A 1 294 ? 21.989 -22.295 -33.635 1.00 37.38 294 GLY A C 1
ATOM 2124 O O . GLY A 1 294 ? 22.508 -22.495 -32.536 1.00 37.38 294 GLY A O 1
ATOM 2125 N N . GLU A 1 295 ? 22.709 -21.838 -34.663 1.00 37.97 295 GLU A N 1
ATOM 2126 C CA . GLU A 1 295 ? 24.166 -21.627 -34.613 1.00 37.97 295 GLU A CA 1
ATOM 2127 C C . GLU A 1 295 ? 24.572 -20.248 -34.078 1.00 37.97 295 GLU A C 1
ATOM 2129 O O . GLU A 1 295 ? 25.645 -20.090 -33.504 1.00 37.97 295 GLU A O 1
ATOM 2134 N N . ARG A 1 296 ? 23.700 -19.245 -34.186 1.00 38.69 296 ARG A N 1
ATOM 2135 C CA . ARG A 1 296 ? 23.863 -17.892 -33.647 1.00 38.69 296 ARG A CA 1
ATOM 2136 C C . ARG A 1 296 ? 23.191 -17.708 -32.303 1.00 38.69 296 ARG A C 1
ATOM 2138 O O . ARG A 1 296 ? 23.531 -16.738 -31.659 1.00 38.69 296 ARG A O 1
ATOM 2145 N N . VAL A 1 297 ? 22.367 -18.633 -31.815 1.00 41.06 297 VAL A N 1
ATOM 2146 C CA . VAL A 1 297 ? 22.105 -18.780 -30.372 1.00 41.06 297 VAL A CA 1
ATOM 2147 C C . VAL A 1 297 ? 23.321 -19.420 -29.699 1.00 41.06 297 VAL A C 1
ATOM 2149 O O . VAL A 1 297 ? 23.712 -18.994 -28.617 1.00 41.06 297 VAL A O 1
ATOM 2152 N N . ARG A 1 298 ? 24.036 -20.319 -30.397 1.00 38.69 298 ARG A N 1
ATOM 2153 C CA . ARG A 1 298 ? 25.406 -20.707 -30.015 1.00 38.69 298 ARG A CA 1
ATOM 2154 C C . ARG A 1 298 ? 26.420 -19.566 -30.204 1.00 38.69 298 ARG A C 1
ATOM 2156 O O . ARG A 1 298 ? 27.295 -19.417 -29.367 1.00 38.69 298 ARG A O 1
ATOM 2163 N N . ALA A 1 299 ? 26.284 -18.683 -31.199 1.00 38.62 299 ALA A N 1
ATOM 2164 C CA . ALA A 1 299 ? 27.100 -17.456 -31.306 1.00 38.62 299 ALA A CA 1
ATOM 2165 C C . ALA A 1 299 ? 26.604 -16.296 -30.409 1.00 38.62 299 ALA A C 1
ATOM 2167 O O . ALA A 1 299 ? 27.340 -15.344 -30.163 1.00 38.62 299 ALA A O 1
ATOM 2168 N N . TRP A 1 300 ? 25.395 -16.410 -29.849 1.00 35.19 300 TRP A N 1
ATOM 2169 C CA . TRP A 1 300 ? 24.907 -15.729 -28.647 1.00 35.19 300 TRP A CA 1
ATOM 2170 C C . TRP A 1 300 ? 25.375 -16.475 -27.388 1.00 35.19 300 TRP A C 1
ATOM 2172 O O . TRP A 1 300 ? 24.887 -16.227 -26.287 1.00 35.19 300 TRP A O 1
ATOM 2182 N N . SER A 1 301 ? 26.424 -17.295 -27.505 1.00 38.50 301 SER A N 1
ATOM 2183 C CA . SER A 1 301 ? 27.396 -17.467 -26.437 1.00 38.50 301 SER A CA 1
ATOM 2184 C C . SER A 1 301 ? 28.614 -16.534 -26.632 1.00 38.50 301 SER A C 1
ATOM 2186 O O . SER A 1 301 ? 29.731 -17.011 -26.823 1.00 38.50 301 SER A O 1
ATOM 2188 N N . PRO A 1 302 ? 28.489 -15.199 -26.453 1.00 39.84 302 PRO A N 1
ATOM 2189 C CA . PRO A 1 302 ? 29.611 -14.383 -25.996 1.00 39.84 302 PRO A CA 1
ATOM 2190 C C . PRO A 1 302 ? 29.940 -14.681 -24.516 1.00 39.84 302 PRO A C 1
ATOM 2192 O O . PRO A 1 302 ? 30.806 -14.057 -23.915 1.00 39.84 302 PRO A O 1
ATOM 2195 N N . LEU A 1 303 ? 29.286 -15.689 -23.927 1.00 44.56 303 LEU A N 1
ATOM 2196 C CA . LEU A 1 303 ? 29.478 -16.258 -22.596 1.00 44.56 303 LEU A CA 1
ATOM 2197 C C . LEU A 1 303 ? 30.781 -17.075 -22.447 1.00 44.56 303 LEU A C 1
ATOM 2199 O O . LEU A 1 303 ? 30.874 -17.965 -21.606 1.00 44.56 303 LEU A O 1
ATOM 2203 N N . ARG A 1 304 ? 31.827 -16.756 -23.200 1.00 47.50 304 ARG A N 1
ATOM 2204 C CA . ARG A 1 304 ? 33.201 -16.961 -22.728 1.00 47.50 304 ARG A CA 1
ATOM 2205 C C . ARG A 1 304 ? 33.947 -15.648 -22.921 1.00 47.50 304 ARG A C 1
ATOM 2207 O O . A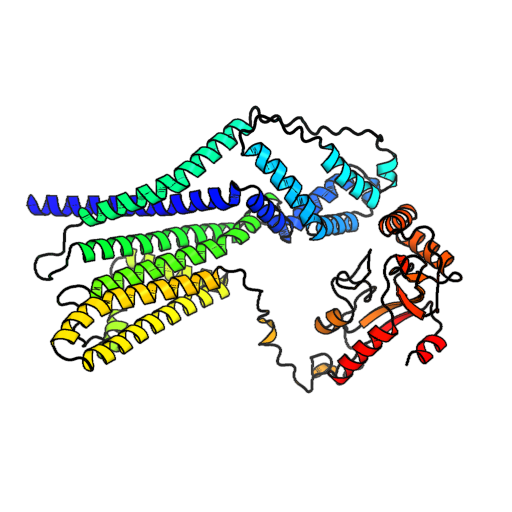RG A 1 304 ? 34.723 -15.530 -23.865 1.00 47.50 304 ARG A O 1
ATOM 2214 N N . PRO A 1 305 ? 33.662 -14.628 -22.090 1.00 50.19 305 PRO A N 1
ATOM 2215 C CA . PRO A 1 305 ? 34.497 -13.440 -22.069 1.00 50.19 305 PRO A CA 1
ATOM 2216 C C . PRO A 1 305 ? 35.949 -13.888 -21.869 1.00 50.19 305 PRO A C 1
ATOM 2218 O O . PRO A 1 305 ? 36.264 -14.551 -20.888 1.00 50.19 305 PRO A O 1
ATOM 2221 N N . SER A 1 306 ? 36.813 -13.595 -22.840 1.00 55.75 306 SER A N 1
ATOM 2222 C CA . SER A 1 306 ? 38.236 -13.959 -22.797 1.00 55.75 306 SER A CA 1
ATOM 2223 C C . SER A 1 306 ? 39.051 -13.004 -21.924 1.00 55.75 306 SER A C 1
ATOM 2225 O O . SER A 1 306 ? 40.202 -13.285 -21.605 1.00 55.75 306 SER A O 1
ATOM 2227 N N . THR A 1 307 ? 38.455 -11.876 -21.523 1.00 66.88 307 THR A N 1
ATOM 2228 C CA . THR A 1 307 ? 39.064 -10.888 -20.635 1.00 66.88 307 THR A CA 1
ATOM 2229 C C . THR A 1 307 ? 38.583 -11.082 -19.190 1.00 66.88 307 THR A C 1
ATOM 2231 O O . THR A 1 307 ? 37.387 -11.311 -18.972 1.00 66.88 307 THR A O 1
ATOM 2234 N N . PRO A 1 308 ? 39.466 -10.927 -18.182 1.00 63.91 308 PRO A N 1
ATOM 2235 C CA . PRO A 1 308 ? 39.108 -11.082 -16.766 1.00 63.91 308 PRO A CA 1
ATOM 2236 C C . PRO A 1 308 ? 37.917 -10.207 -16.348 1.00 63.91 308 PRO A C 1
ATOM 2238 O O . PRO A 1 308 ? 37.014 -10.659 -15.649 1.00 63.91 308 PRO A O 1
ATOM 2241 N N . LEU A 1 309 ? 37.869 -8.971 -16.859 1.00 59.47 309 LEU A N 1
ATOM 2242 C CA . LEU A 1 309 ? 36.787 -8.018 -16.604 1.00 59.47 309 LEU A CA 1
ATOM 2243 C C . LEU A 1 309 ? 35.433 -8.509 -17.144 1.00 59.47 309 LEU A C 1
ATOM 2245 O O . LEU A 1 309 ? 34.404 -8.313 -16.506 1.00 59.47 309 LEU A O 1
ATOM 2249 N N . GLY A 1 310 ? 35.420 -9.166 -18.308 1.00 62.44 310 GLY A N 1
ATOM 2250 C CA . GLY A 1 310 ? 34.190 -9.698 -18.891 1.00 62.44 310 GLY A CA 1
ATOM 2251 C C . GLY A 1 310 ? 33.653 -10.907 -18.120 1.00 62.44 310 GLY A C 1
ATOM 2252 O O . GLY A 1 310 ? 32.438 -11.048 -17.983 1.00 62.44 310 GLY A O 1
ATOM 2253 N N . ILE A 1 311 ? 34.541 -11.754 -17.581 1.00 62.88 311 ILE A N 1
ATOM 2254 C CA . ILE A 1 311 ? 34.163 -12.881 -16.709 1.00 62.88 311 ILE A CA 1
ATOM 2255 C C . ILE A 1 311 ? 33.548 -12.344 -15.416 1.00 62.88 311 ILE A C 1
ATOM 2257 O O . ILE A 1 311 ? 32.460 -12.778 -15.040 1.00 62.88 311 ILE A O 1
ATOM 2261 N N . ALA A 1 312 ? 34.195 -11.356 -14.792 1.00 64.19 312 ALA A N 1
ATOM 2262 C CA . ALA A 1 312 ? 33.695 -10.708 -13.584 1.00 64.19 312 ALA A CA 1
ATOM 2263 C C . ALA A 1 312 ? 32.334 -10.028 -13.809 1.00 64.19 312 ALA A C 1
ATOM 2265 O O . ALA A 1 312 ? 31.415 -10.231 -13.022 1.00 64.19 312 ALA A O 1
ATOM 2266 N N . ALA A 1 313 ? 32.159 -9.294 -14.914 1.00 57.94 313 ALA A N 1
ATOM 2267 C CA . ALA A 1 313 ? 30.893 -8.637 -15.246 1.00 57.94 313 ALA A CA 1
ATOM 2268 C C . ALA A 1 313 ? 29.749 -9.642 -15.449 1.00 57.94 313 ALA A C 1
ATOM 2270 O O . ALA A 1 313 ? 28.651 -9.456 -14.928 1.00 57.94 313 ALA A O 1
ATOM 2271 N N . ARG A 1 314 ? 30.008 -10.744 -16.163 1.00 57.44 314 ARG A N 1
ATOM 2272 C CA . ARG A 1 314 ? 29.026 -11.818 -16.346 1.00 57.44 314 ARG A CA 1
ATOM 2273 C C . ARG A 1 314 ? 28.678 -12.499 -15.021 1.00 57.44 314 ARG A C 1
ATOM 2275 O O . ARG A 1 314 ? 27.501 -12.739 -14.763 1.00 57.44 314 ARG A O 1
ATOM 2282 N N . GLY A 1 315 ? 29.687 -12.818 -14.208 1.00 56.59 315 GLY A N 1
ATOM 2283 C CA . GLY A 1 315 ? 29.490 -13.365 -12.866 1.00 56.59 315 GLY A CA 1
ATOM 22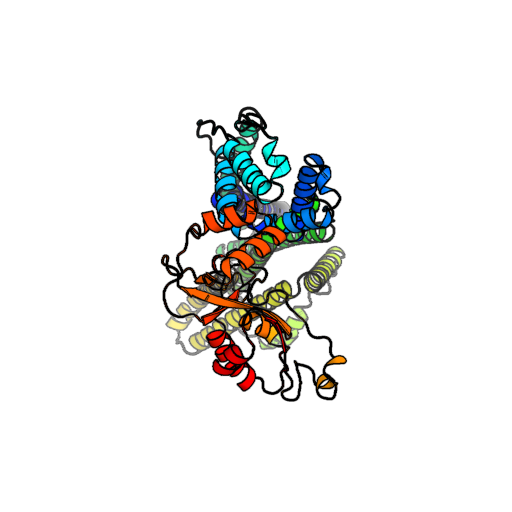84 C C . GLY A 1 315 ? 28.617 -12.437 -12.025 1.00 56.59 315 GLY A C 1
ATOM 2285 O O . GLY A 1 315 ? 27.637 -12.888 -11.445 1.00 56.59 315 GLY A O 1
ATOM 2286 N N . GLY A 1 316 ? 28.891 -11.132 -12.077 1.00 65.38 316 GLY A N 1
ATOM 2287 C CA . GLY A 1 316 ? 28.088 -10.096 -11.436 1.00 65.38 316 GLY A CA 1
ATOM 2288 C C . GLY A 1 316 ? 26.625 -10.114 -11.874 1.00 65.38 316 GLY A C 1
ATOM 2289 O O . GLY A 1 316 ? 25.757 -10.130 -11.016 1.00 65.38 316 GLY A O 1
ATOM 2290 N N . VAL A 1 317 ? 26.335 -10.189 -13.180 1.00 59.56 317 VAL A N 1
ATOM 2291 C CA . VAL A 1 317 ? 24.952 -10.262 -13.703 1.00 59.56 317 VAL A CA 1
ATOM 2292 C C . VAL A 1 317 ? 24.222 -11.525 -13.238 1.00 59.56 317 VAL A C 1
ATOM 2294 O O . VAL A 1 317 ? 23.048 -11.455 -12.886 1.00 59.56 317 VAL A O 1
ATOM 2297 N N . LEU A 1 318 ? 24.899 -12.677 -13.219 1.00 63.03 318 LEU A N 1
ATOM 2298 C CA . LEU A 1 318 ? 24.302 -13.933 -12.752 1.00 63.03 318 LEU A CA 1
ATOM 2299 C C . LEU A 1 318 ? 24.023 -13.906 -11.247 1.00 63.03 318 LEU A C 1
ATOM 2301 O O . LEU A 1 318 ? 22.954 -14.338 -10.823 1.00 63.03 318 LEU A O 1
ATOM 2305 N N . VAL A 1 319 ? 24.942 -13.348 -10.456 1.00 64.31 319 VAL A N 1
ATOM 2306 C CA . VAL A 1 319 ? 24.726 -13.108 -9.023 1.00 64.31 319 VAL A CA 1
ATOM 2307 C C . VAL A 1 319 ? 23.563 -12.138 -8.823 1.00 64.31 319 VAL A C 1
ATOM 2309 O O . VAL A 1 319 ? 22.687 -12.416 -8.015 1.00 64.31 319 VAL A O 1
ATOM 2312 N N . LEU A 1 320 ? 23.491 -11.060 -9.608 1.00 59.84 320 LEU A N 1
ATOM 2313 C CA . LEU A 1 320 ? 22.390 -10.092 -9.593 1.00 59.84 320 LEU A CA 1
ATOM 2314 C C . LEU A 1 320 ? 21.033 -10.765 -9.809 1.00 59.84 320 LEU A C 1
ATOM 2316 O O . LEU A 1 320 ? 20.093 -10.541 -9.054 1.00 59.84 320 LEU A O 1
ATOM 2320 N N . ALA A 1 321 ? 20.946 -11.591 -10.854 1.00 61.22 321 ALA A N 1
ATOM 2321 C CA . ALA A 1 321 ? 19.732 -12.299 -11.227 1.00 61.22 321 ALA A CA 1
ATOM 2322 C C . ALA A 1 321 ? 19.345 -13.338 -10.166 1.00 61.22 321 ALA A C 1
ATOM 2324 O O . ALA A 1 321 ? 18.166 -13.464 -9.846 1.00 61.22 321 ALA A O 1
ATOM 2325 N N . GLY A 1 322 ? 20.329 -14.031 -9.582 1.00 57.69 322 GLY A N 1
ATOM 2326 C CA . GLY A 1 322 ? 20.119 -14.947 -8.462 1.00 57.69 322 GLY A CA 1
ATOM 2327 C C . GLY A 1 322 ? 19.599 -14.233 -7.213 1.00 57.69 322 GLY A C 1
ATOM 2328 O O . GLY A 1 322 ? 18.589 -14.644 -6.652 1.00 57.69 322 GLY A O 1
ATOM 2329 N N . VAL A 1 323 ? 20.225 -13.120 -6.820 1.00 66.38 323 VAL A N 1
ATOM 2330 C CA . VAL A 1 323 ? 19.790 -12.291 -5.682 1.00 66.38 323 VAL A CA 1
ATOM 2331 C C . VAL A 1 323 ? 18.379 -11.749 -5.912 1.00 66.38 323 VAL A C 1
ATOM 2333 O O . VAL A 1 323 ? 17.544 -11.835 -5.017 1.00 66.38 323 VAL A O 1
ATOM 2336 N N . LEU A 1 324 ? 18.075 -11.251 -7.116 1.00 59.81 324 LEU A N 1
ATOM 2337 C CA . LEU A 1 324 ? 16.734 -10.773 -7.459 1.00 59.81 324 LEU A CA 1
ATOM 2338 C C . LEU A 1 324 ? 15.701 -11.909 -7.429 1.00 59.81 324 LEU A C 1
ATOM 2340 O O . LEU A 1 324 ? 14.594 -11.706 -6.945 1.00 59.81 324 LEU A O 1
ATOM 2344 N N . GLY A 1 325 ? 16.060 -13.104 -7.900 1.00 59.78 325 GLY A N 1
ATOM 2345 C CA . GLY A 1 325 ? 15.188 -14.278 -7.852 1.00 59.78 325 GLY A CA 1
ATOM 2346 C C . GLY A 1 325 ? 14.877 -14.749 -6.433 1.00 59.78 325 GLY A C 1
ATOM 2347 O O . GLY A 1 325 ? 13.754 -15.168 -6.174 1.00 59.78 325 GLY A O 1
ATOM 2348 N N . VAL A 1 326 ? 15.837 -14.632 -5.512 1.00 61.34 326 VAL A N 1
ATOM 2349 C CA . VAL A 1 326 ? 15.651 -14.995 -4.099 1.00 61.34 326 VAL A CA 1
ATOM 2350 C C . VAL A 1 326 ? 14.866 -13.923 -3.345 1.00 61.34 326 VAL A C 1
ATOM 2352 O O . VAL A 1 326 ? 13.911 -14.242 -2.647 1.00 61.34 326 VAL A O 1
ATOM 2355 N N . LEU A 1 327 ? 15.247 -12.650 -3.483 1.00 59.00 327 LEU A N 1
ATOM 2356 C CA . LEU A 1 327 ? 14.655 -11.563 -2.698 1.00 59.00 327 LEU A CA 1
ATOM 2357 C C . LEU A 1 327 ? 13.323 -11.058 -3.275 1.00 59.00 327 LEU A C 1
ATOM 2359 O O . LEU A 1 327 ? 12.492 -10.547 -2.530 1.00 59.00 327 LEU A O 1
ATOM 2363 N N . ARG A 1 328 ? 13.117 -11.146 -4.597 1.00 56.91 328 ARG A N 1
ATOM 2364 C CA . ARG A 1 328 ? 11.970 -10.562 -5.324 1.00 56.91 328 ARG A CA 1
ATOM 2365 C C . ARG A 1 328 ? 11.541 -11.435 -6.529 1.00 56.91 328 ARG A C 1
ATOM 2367 O O . ARG A 1 328 ? 11.587 -10.972 -7.676 1.00 56.91 328 ARG A O 1
ATOM 2374 N N . PRO A 1 329 ? 11.069 -12.678 -6.310 1.00 64.62 329 PRO A N 1
ATOM 2375 C CA . PRO A 1 329 ? 10.754 -13.625 -7.388 1.00 64.62 329 PRO A CA 1
ATOM 2376 C C . PRO A 1 329 ? 9.699 -13.100 -8.373 1.00 64.62 329 PRO A C 1
ATOM 2378 O O . PRO A 1 329 ? 9.847 -13.260 -9.584 1.00 64.62 329 PRO A O 1
ATOM 2381 N N . GLN A 1 330 ? 8.670 -12.405 -7.882 1.00 67.00 330 GLN A N 1
ATOM 2382 C CA . GLN A 1 330 ? 7.618 -11.829 -8.726 1.00 67.00 330 GLN A CA 1
ATOM 2383 C C . GLN A 1 330 ? 8.166 -10.781 -9.705 1.00 67.00 330 GLN A C 1
ATOM 2385 O O . GLN A 1 330 ? 7.801 -10.779 -10.883 1.00 67.00 330 GLN A O 1
ATOM 2390 N N . THR A 1 331 ? 9.072 -9.912 -9.250 1.00 62.97 331 THR A N 1
ATOM 2391 C CA . THR A 1 331 ? 9.707 -8.897 -10.099 1.00 62.97 331 THR A CA 1
ATOM 2392 C C . THR A 1 331 ? 10.524 -9.557 -11.203 1.00 62.97 331 THR A C 1
ATOM 2394 O O . THR A 1 331 ? 10.413 -9.168 -12.365 1.00 62.97 331 THR A O 1
ATOM 2397 N N . LEU A 1 332 ? 11.292 -10.600 -10.870 1.00 64.81 332 LEU A N 1
ATOM 2398 C CA . LEU A 1 332 ? 12.075 -11.350 -11.850 1.00 64.81 332 LEU A CA 1
ATOM 2399 C C . LEU A 1 332 ? 11.180 -12.018 -12.905 1.00 64.81 332 LEU A C 1
ATOM 2401 O O . LEU A 1 332 ? 11.434 -11.869 -14.100 1.00 64.81 332 LEU A O 1
ATOM 2405 N N . VAL A 1 333 ? 10.118 -12.710 -12.480 1.00 68.50 333 VAL A N 1
ATOM 2406 C CA . VAL A 1 333 ? 9.155 -13.351 -13.393 1.00 68.50 333 VAL A CA 1
ATOM 2407 C C . VAL A 1 333 ? 8.498 -12.318 -14.304 1.00 68.50 333 VAL A C 1
ATOM 2409 O O . VAL A 1 333 ? 8.400 -12.538 -15.509 1.00 68.50 333 VAL A O 1
ATOM 2412 N N . THR A 1 334 ? 8.118 -11.163 -13.757 1.00 62.28 334 THR A N 1
ATOM 2413 C CA . THR A 1 334 ? 7.513 -10.070 -14.529 1.00 62.28 334 THR A CA 1
ATOM 2414 C C . THR A 1 334 ? 8.479 -9.541 -15.585 1.00 62.28 334 THR A C 1
ATOM 2416 O O . THR A 1 334 ? 8.104 -9.405 -16.747 1.00 62.28 334 THR A O 1
ATOM 2419 N N . ILE A 1 335 ? 9.745 -9.306 -15.221 1.00 61.59 335 ILE A N 1
ATOM 2420 C CA . ILE A 1 335 ? 10.782 -8.879 -16.168 1.00 61.59 335 ILE A CA 1
ATOM 2421 C C . ILE A 1 335 ? 10.934 -9.913 -17.289 1.00 61.59 335 ILE A C 1
ATOM 2423 O O . ILE A 1 335 ? 10.895 -9.547 -18.462 1.00 61.59 335 ILE A O 1
ATOM 2427 N N . ILE A 1 336 ? 11.063 -11.200 -16.954 1.00 66.31 336 ILE A N 1
ATOM 2428 C CA . ILE A 1 336 ? 11.216 -12.274 -17.947 1.00 66.31 336 ILE A CA 1
ATOM 2429 C C . ILE A 1 336 ? 10.001 -12.334 -18.879 1.00 66.31 336 ILE A C 1
ATOM 2431 O O . ILE A 1 336 ? 10.176 -12.386 -20.097 1.00 66.31 336 ILE A O 1
ATOM 2435 N N . ALA A 1 337 ? 8.785 -12.285 -18.333 1.00 63.19 337 ALA A N 1
ATOM 2436 C CA . ALA A 1 337 ? 7.549 -12.336 -19.106 1.00 63.19 337 ALA A CA 1
ATOM 2437 C C . ALA A 1 337 ? 7.422 -11.144 -20.067 1.00 63.19 337 ALA A C 1
ATOM 2439 O O . ALA A 1 337 ? 7.093 -11.329 -21.239 1.00 63.19 337 ALA A O 1
ATOM 2440 N N . VAL A 1 338 ? 7.755 -9.933 -19.611 1.00 60.00 338 VAL A N 1
ATOM 2441 C CA . VAL A 1 338 ? 7.738 -8.721 -20.444 1.00 60.00 338 VAL A CA 1
ATOM 2442 C C . VAL A 1 338 ? 8.784 -8.799 -21.557 1.00 60.00 338 VAL A C 1
ATOM 2444 O O . VAL A 1 338 ? 8.472 -8.494 -22.711 1.00 60.00 338 VAL A O 1
ATOM 2447 N N . LEU A 1 339 ? 10.011 -9.232 -21.245 1.00 62.69 339 LEU A N 1
ATOM 2448 C CA . LEU A 1 339 ? 11.066 -9.423 -22.244 1.00 62.69 339 LEU A CA 1
ATOM 2449 C C . LEU A 1 339 ? 10.641 -10.459 -23.298 1.00 62.69 339 LEU A C 1
ATOM 2451 O O . LEU A 1 339 ? 10.756 -10.201 -24.497 1.00 62.69 339 LEU A O 1
ATOM 2455 N N . ALA A 1 340 ? 10.112 -11.605 -22.862 1.00 61.25 340 ALA A N 1
ATOM 2456 C CA . ALA A 1 340 ? 9.657 -12.679 -23.740 1.00 61.25 340 ALA A CA 1
ATOM 2457 C C . ALA A 1 340 ? 8.488 -12.236 -24.634 1.00 61.25 340 ALA A C 1
ATOM 2459 O O . ALA A 1 340 ? 8.544 -12.424 -25.851 1.00 61.25 340 ALA A O 1
ATOM 2460 N N . GLY A 1 341 ? 7.472 -11.587 -24.057 1.00 57.59 341 GLY A N 1
ATOM 2461 C CA . GLY A 1 341 ? 6.325 -11.055 -24.794 1.00 57.59 341 GLY A CA 1
ATOM 2462 C C . GLY A 1 341 ? 6.730 -9.992 -25.815 1.00 57.59 341 GLY A C 1
ATOM 2463 O O . GLY A 1 341 ? 6.313 -10.048 -26.970 1.00 57.59 341 GLY A O 1
ATOM 2464 N N . THR A 1 342 ? 7.626 -9.075 -25.439 1.00 59.84 342 THR A N 1
ATOM 2465 C CA . THR A 1 342 ? 8.142 -8.041 -26.351 1.00 59.84 342 THR A CA 1
ATOM 2466 C C . THR A 1 342 ? 8.904 -8.660 -27.522 1.00 59.84 342 THR A C 1
ATOM 2468 O O . THR A 1 342 ? 8.675 -8.292 -28.675 1.00 59.84 342 THR A O 1
ATOM 2471 N N . CYS A 1 343 ? 9.777 -9.635 -27.254 1.00 57.56 343 CYS A N 1
ATOM 2472 C CA . CYS A 1 343 ? 10.481 -10.374 -28.301 1.00 57.56 343 CYS A CA 1
ATOM 2473 C C . CYS A 1 343 ? 9.505 -11.079 -29.249 1.00 57.56 343 CYS A C 1
ATOM 2475 O O . CYS A 1 343 ? 9.649 -10.953 -30.465 1.00 57.56 343 CYS A O 1
ATOM 2477 N N . ALA A 1 344 ? 8.492 -11.767 -28.716 1.00 59.25 344 ALA A N 1
ATOM 2478 C CA . ALA A 1 344 ? 7.477 -12.443 -29.521 1.00 59.25 344 ALA A CA 1
ATOM 2479 C C . ALA A 1 344 ? 6.721 -11.462 -30.432 1.00 59.25 344 ALA A C 1
ATOM 2481 O O . ALA A 1 344 ? 6.515 -11.750 -31.610 1.00 59.25 344 ALA A O 1
ATOM 2482 N N . ILE A 1 345 ? 6.380 -10.276 -29.922 1.00 55.50 345 ILE A N 1
ATOM 2483 C CA . ILE A 1 345 ? 5.685 -9.233 -30.685 1.00 55.50 345 ILE A CA 1
ATOM 2484 C C . ILE A 1 345 ? 6.576 -8.679 -31.800 1.00 55.50 345 ILE A C 1
ATOM 2486 O O . ILE A 1 345 ? 6.134 -8.599 -32.945 1.00 55.50 345 ILE A O 1
ATOM 2490 N N . ILE A 1 346 ? 7.840 -8.352 -31.513 1.00 56.78 346 ILE A N 1
ATOM 2491 C CA . ILE A 1 346 ? 8.793 -7.878 -32.532 1.00 56.78 346 ILE A CA 1
ATOM 2492 C C . ILE A 1 346 ? 8.964 -8.925 -33.638 1.00 56.78 346 ILE A C 1
ATOM 2494 O O . ILE A 1 346 ? 8.930 -8.584 -34.823 1.00 56.78 346 ILE A O 1
ATOM 2498 N N . ILE A 1 347 ? 9.121 -10.198 -33.262 1.00 57.66 347 ILE A N 1
ATOM 2499 C CA . ILE A 1 347 ? 9.248 -11.309 -34.209 1.00 57.66 347 ILE A CA 1
ATOM 2500 C C . ILE A 1 347 ? 7.974 -11.434 -35.052 1.00 57.66 347 ILE A C 1
ATOM 2502 O O . ILE A 1 347 ? 8.066 -11.457 -36.279 1.00 57.66 347 ILE A O 1
ATOM 2506 N N . GLY A 1 348 ? 6.795 -11.441 -34.424 1.00 55.22 348 GLY A N 1
ATOM 2507 C CA . GLY A 1 348 ? 5.506 -11.556 -35.108 1.00 55.22 348 GLY A CA 1
ATOM 2508 C C . GLY A 1 348 ? 5.260 -10.423 -36.105 1.00 55.22 348 GLY A C 1
ATOM 2509 O O . GLY A 1 348 ? 4.951 -10.679 -37.269 1.00 55.22 348 GLY A O 1
ATOM 2510 N N . VAL A 1 349 ? 5.493 -9.170 -35.703 1.00 57.84 349 VAL A N 1
ATOM 2511 C CA . VAL A 1 349 ? 5.384 -8.002 -36.594 1.00 57.84 349 VAL A CA 1
ATOM 2512 C C . VAL A 1 349 ? 6.369 -8.109 -37.762 1.00 57.84 349 VAL A C 1
ATOM 2514 O O . VAL A 1 349 ? 6.008 -7.837 -38.910 1.00 57.84 349 VAL A O 1
ATOM 2517 N N . ALA A 1 350 ? 7.604 -8.551 -37.508 1.00 55.34 350 ALA A N 1
ATOM 2518 C CA . ALA A 1 350 ? 8.592 -8.755 -38.561 1.00 55.34 350 ALA A CA 1
ATOM 2519 C C . ALA A 1 350 ? 8.187 -9.862 -39.554 1.00 55.34 350 ALA A C 1
ATOM 2521 O O . ALA A 1 350 ? 8.469 -9.729 -40.746 1.00 55.34 350 ALA A O 1
ATOM 2522 N N . GLU A 1 351 ? 7.539 -10.942 -39.105 1.00 59.28 351 GLU A N 1
ATOM 2523 C CA . GLU A 1 351 ? 7.003 -11.992 -39.988 1.00 59.28 351 GLU A CA 1
ATOM 2524 C C . GLU A 1 351 ? 5.815 -11.492 -40.821 1.00 59.28 351 GLU A C 1
ATOM 2526 O O . GLU A 1 351 ? 5.780 -11.704 -42.035 1.00 59.28 351 GLU A O 1
ATOM 2531 N N . MET A 1 352 ? 4.879 -10.756 -40.212 1.00 57.38 352 MET A N 1
ATOM 2532 C CA . MET A 1 352 ? 3.735 -10.168 -40.924 1.00 57.38 352 MET A CA 1
ATOM 2533 C C . MET A 1 352 ? 4.192 -9.223 -42.041 1.00 57.38 352 MET A C 1
ATOM 2535 O O . MET A 1 352 ? 3.684 -9.261 -43.163 1.00 57.38 352 MET A O 1
ATOM 2539 N N . LEU A 1 353 ? 5.212 -8.411 -41.770 1.00 58.50 353 LEU A N 1
ATOM 2540 C CA . LEU A 1 353 ? 5.781 -7.504 -42.762 1.00 58.50 353 LEU A CA 1
ATOM 2541 C C . LEU A 1 353 ? 6.569 -8.240 -43.848 1.00 58.50 353 LEU A C 1
ATOM 2543 O O . LEU A 1 353 ? 6.546 -7.817 -45.004 1.00 58.50 353 LEU A O 1
ATOM 2547 N N . ARG A 1 354 ? 7.206 -9.373 -43.524 1.00 60.97 354 ARG A N 1
ATOM 2548 C CA . ARG A 1 354 ? 7.812 -10.267 -44.524 1.00 60.97 354 ARG A CA 1
ATOM 2549 C C . ARG A 1 354 ? 6.760 -10.883 -45.442 1.00 60.97 354 ARG A C 1
ATOM 2551 O O . ARG A 1 354 ? 6.976 -10.915 -46.655 1.00 60.97 354 ARG A O 1
ATOM 2558 N N . ALA A 1 355 ? 5.630 -11.326 -44.898 1.00 64.12 355 ALA A N 1
ATOM 2559 C CA . ALA A 1 355 ? 4.508 -11.826 -45.688 1.00 64.12 355 ALA A CA 1
ATOM 2560 C C . ALA A 1 355 ? 3.968 -10.736 -46.634 1.00 64.12 355 ALA A C 1
ATOM 2562 O O . ALA A 1 355 ? 3.865 -10.962 -47.841 1.00 64.12 355 ALA A O 1
ATOM 2563 N N . ALA A 1 356 ? 3.759 -9.517 -46.124 1.00 60.81 356 ALA A N 1
ATOM 2564 C CA . ALA A 1 356 ? 3.319 -8.371 -46.922 1.00 60.81 356 ALA A CA 1
ATOM 2565 C C . ALA A 1 356 ? 4.334 -7.963 -48.013 1.00 60.81 356 ALA A C 1
ATOM 2567 O O . ALA A 1 356 ? 3.953 -7.614 -49.133 1.00 60.81 356 ALA A O 1
ATOM 2568 N N . HIS A 1 357 ? 5.640 -8.045 -47.731 1.00 60.91 357 HIS A N 1
ATOM 2569 C CA . HIS A 1 357 ? 6.704 -7.733 -48.693 1.00 60.91 357 HIS A CA 1
ATOM 2570 C C . HIS A 1 357 ? 6.828 -8.780 -49.814 1.00 60.91 357 HIS A C 1
ATOM 2572 O O . HIS A 1 357 ? 7.106 -8.443 -50.970 1.00 60.91 357 HIS A O 1
ATOM 2578 N N . ARG A 1 358 ? 6.606 -10.062 -49.493 1.00 63.81 358 ARG A N 1
ATOM 2579 C CA . ARG A 1 358 ? 6.569 -11.144 -50.490 1.00 63.81 358 ARG A CA 1
ATOM 2580 C C . ARG A 1 358 ? 5.358 -11.011 -51.413 1.00 63.81 358 ARG A C 1
ATOM 2582 O O . ARG A 1 358 ? 5.525 -11.191 -52.616 1.00 63.81 358 ARG A O 1
ATOM 2589 N N . ALA A 1 359 ? 4.207 -10.606 -50.875 1.00 64.88 359 ALA A N 1
ATOM 2590 C CA . ALA A 1 359 ? 2.965 -10.413 -51.624 1.00 64.88 359 ALA A CA 1
ATOM 2591 C C . ALA A 1 359 ? 2.935 -9.155 -52.522 1.00 64.88 359 ALA A C 1
ATOM 2593 O O . ALA A 1 359 ? 2.064 -9.039 -53.379 1.00 64.88 359 ALA A O 1
ATOM 2594 N N . SER A 1 360 ? 3.867 -8.206 -52.359 1.00 59.97 360 SER A N 1
ATOM 2595 C CA . SER A 1 360 ? 3.855 -6.919 -53.076 1.00 59.97 360 SER A CA 1
ATOM 2596 C C . SER A 1 360 ? 4.813 -6.863 -54.283 1.00 59.97 360 SER A C 1
ATOM 2598 O O . SER A 1 360 ? 5.948 -7.346 -54.233 1.00 59.97 360 SER A O 1
ATOM 2600 N N . GLY A 1 361 ? 4.350 -6.248 -55.383 1.00 64.12 361 GLY A N 1
ATOM 2601 C CA . GLY A 1 361 ? 5.088 -6.048 -56.642 1.00 64.12 361 GLY A CA 1
ATOM 2602 C C . GLY A 1 361 ? 6.033 -4.830 -56.655 1.00 64.12 361 GLY A C 1
ATOM 2603 O O . GLY A 1 361 ? 5.962 -3.956 -55.794 1.00 64.12 361 GLY A O 1
ATOM 2604 N N . GLY A 1 362 ? 6.930 -4.773 -57.650 1.00 63.72 362 GLY A N 1
ATOM 2605 C CA . GLY A 1 362 ? 8.191 -4.001 -57.688 1.00 63.72 362 GLY A CA 1
ATOM 2606 C C . GLY A 1 362 ? 8.239 -2.607 -57.036 1.00 63.72 362 GLY A C 1
ATOM 2607 O O . GLY A 1 362 ? 9.114 -2.362 -56.201 1.00 63.72 362 GLY A O 1
ATOM 2608 N N . THR A 1 363 ? 7.342 -1.684 -57.391 1.00 58.00 363 THR A N 1
ATOM 2609 C CA . THR A 1 363 ? 7.347 -0.300 -56.867 1.00 58.00 363 THR A CA 1
ATOM 2610 C C . THR A 1 363 ? 6.855 -0.239 -55.418 1.00 58.00 363 THR A C 1
ATOM 2612 O O . THR A 1 363 ? 7.490 0.401 -54.577 1.00 58.00 363 THR A O 1
ATOM 2615 N N . ALA A 1 364 ? 5.792 -0.990 -55.102 1.00 55.38 364 ALA A N 1
ATOM 2616 C CA . ALA A 1 364 ? 5.277 -1.150 -53.744 1.00 55.38 364 ALA A CA 1
ATOM 2617 C C . ALA A 1 364 ? 6.304 -1.846 -52.842 1.00 55.38 364 ALA A C 1
ATOM 2619 O O . ALA A 1 364 ? 6.508 -1.418 -51.714 1.00 55.38 364 ALA A O 1
ATOM 2620 N N . ARG A 1 365 ? 7.048 -2.833 -53.360 1.00 54.69 365 ARG A N 1
ATOM 2621 C CA . ARG A 1 365 ? 8.107 -3.546 -52.628 1.00 54.69 365 ARG A CA 1
ATOM 2622 C C . ARG A 1 365 ? 9.215 -2.604 -52.125 1.00 54.69 365 ARG A C 1
ATOM 2624 O O . ARG A 1 365 ? 9.632 -2.716 -50.974 1.00 54.69 365 ARG A O 1
ATOM 2631 N N . ARG A 1 366 ? 9.655 -1.621 -52.925 1.00 55.97 366 ARG A N 1
ATOM 2632 C CA . ARG A 1 366 ? 10.669 -0.626 -52.494 1.00 55.97 366 ARG A CA 1
ATOM 2633 C C . ARG A 1 366 ? 10.133 0.381 -51.471 1.00 55.97 366 ARG A C 1
ATOM 2635 O O . ARG A 1 366 ? 10.870 0.763 -50.564 1.00 55.97 366 ARG A O 1
ATOM 2642 N N . MET A 1 367 ? 8.876 0.810 -51.609 1.00 53.53 367 MET A N 1
ATOM 2643 C CA . MET A 1 367 ? 8.223 1.717 -50.654 1.00 53.53 367 MET A CA 1
ATOM 2644 C C . MET A 1 367 ? 7.934 1.018 -49.319 1.00 53.53 367 MET A C 1
ATOM 2646 O O . MET A 1 367 ? 8.287 1.548 -48.267 1.00 53.53 367 MET A O 1
ATOM 2650 N N . LEU A 1 368 ? 7.389 -0.202 -49.362 1.00 52.97 368 LEU A N 1
ATOM 2651 C CA . LEU A 1 368 ? 7.106 -1.018 -48.183 1.00 52.97 368 LEU A CA 1
ATOM 2652 C C . LEU A 1 368 ? 8.403 -1.339 -47.436 1.00 52.97 368 LEU A C 1
ATOM 2654 O O . LEU A 1 368 ? 8.463 -1.140 -46.235 1.00 52.97 368 LEU A O 1
ATOM 2658 N N . GLY A 1 369 ? 9.487 -1.711 -48.128 1.00 54.38 369 GLY A N 1
ATOM 2659 C CA . GLY A 1 369 ? 10.793 -1.945 -47.492 1.00 54.38 369 GLY A CA 1
ATOM 2660 C C . GLY A 1 369 ? 11.361 -0.735 -46.730 1.00 54.38 369 GLY A C 1
ATOM 2661 O O . GLY A 1 369 ? 12.052 -0.918 -45.732 1.00 54.38 369 GLY A O 1
ATOM 2662 N N . ARG A 1 370 ? 11.036 0.500 -47.147 1.00 56.47 370 ARG A N 1
ATOM 2663 C CA . ARG A 1 370 ? 11.417 1.735 -46.432 1.00 56.47 370 ARG A CA 1
ATOM 2664 C C . ARG A 1 370 ? 10.499 2.063 -45.244 1.00 56.47 370 ARG A C 1
ATOM 2666 O O . ARG A 1 370 ? 10.956 2.710 -44.309 1.00 56.47 370 ARG A O 1
ATOM 2673 N N . LEU A 1 371 ? 9.239 1.622 -45.277 1.00 53.56 371 LEU A N 1
ATOM 2674 C CA . LEU A 1 371 ? 8.215 1.872 -44.247 1.00 53.56 371 LEU A CA 1
ATOM 2675 C C . LEU A 1 371 ? 8.108 0.760 -43.190 1.00 53.56 371 LEU A C 1
ATOM 2677 O O . LEU A 1 371 ? 7.721 1.031 -42.060 1.00 53.56 371 LEU A O 1
ATOM 2681 N N . VAL A 1 372 ? 8.503 -0.470 -43.521 1.00 55.22 372 VAL A N 1
ATOM 2682 C CA . VAL A 1 372 ? 8.519 -1.639 -42.621 1.00 55.22 372 VAL A CA 1
ATOM 2683 C C . VAL A 1 372 ? 9.307 -1.336 -41.347 1.00 55.22 372 VAL A C 1
ATOM 2685 O O . VAL A 1 372 ? 8.847 -1.615 -40.246 1.00 55.22 372 VAL A O 1
ATOM 2688 N N . LEU A 1 373 ? 10.471 -0.706 -41.489 1.00 51.56 373 LEU A N 1
ATOM 2689 C CA . LEU A 1 373 ? 11.391 -0.456 -40.388 1.00 51.56 373 LEU A CA 1
ATOM 2690 C C . LEU A 1 373 ? 10.891 0.574 -39.350 1.00 51.56 373 LEU A C 1
ATOM 2692 O O . LEU A 1 373 ? 10.904 0.247 -38.161 1.00 51.56 373 LEU A O 1
ATOM 2696 N N . PRO A 1 374 ? 10.417 1.780 -39.736 1.00 52.34 374 PRO A N 1
ATOM 2697 C CA . PRO A 1 374 ? 9.827 2.710 -38.776 1.00 52.34 374 PRO A CA 1
ATOM 2698 C C . PRO A 1 374 ? 8.532 2.162 -38.169 1.00 52.34 374 PRO A C 1
ATOM 2700 O O . PRO A 1 374 ? 8.287 2.399 -36.994 1.00 52.34 374 PRO A O 1
ATOM 2703 N N . VAL A 1 375 ? 7.741 1.376 -38.910 1.00 56.50 375 VAL A N 1
ATOM 2704 C CA . VAL A 1 375 ? 6.506 0.776 -38.380 1.00 56.50 375 VAL A CA 1
ATOM 2705 C C . VAL A 1 375 ? 6.805 -0.302 -37.333 1.00 56.50 375 VAL A C 1
ATOM 2707 O O . VAL A 1 375 ? 6.182 -0.277 -36.279 1.00 56.50 375 VAL A O 1
ATOM 2710 N N . VAL A 1 376 ? 7.790 -1.191 -37.535 1.00 55.72 376 VAL A N 1
ATOM 2711 C CA . VAL A 1 376 ? 8.192 -2.172 -36.496 1.00 55.72 376 VAL A CA 1
ATOM 2712 C C . VAL A 1 376 ? 8.728 -1.479 -35.256 1.00 55.72 376 VAL A C 1
ATOM 2714 O O . VAL A 1 376 ? 8.369 -1.854 -34.143 1.00 55.72 376 VAL A O 1
ATOM 2717 N N . ALA A 1 377 ? 9.573 -0.462 -35.436 1.00 53.41 377 ALA A N 1
ATOM 2718 C CA . ALA A 1 377 ? 10.130 0.290 -34.321 1.00 53.41 377 ALA A CA 1
ATOM 2719 C C . ALA A 1 377 ? 9.030 1.027 -33.538 1.00 53.41 377 ALA A C 1
ATOM 2721 O O . ALA A 1 377 ? 9.006 0.951 -32.315 1.00 53.41 377 ALA A O 1
ATOM 2722 N N . VAL A 1 378 ? 8.085 1.676 -34.226 1.00 60.50 378 VAL A N 1
ATOM 2723 C CA . VAL A 1 378 ? 6.959 2.378 -33.592 1.00 60.50 378 VAL A CA 1
ATOM 2724 C C . VAL A 1 378 ? 6.009 1.399 -32.910 1.00 60.50 378 VAL A C 1
ATOM 2726 O O . VAL A 1 378 ? 5.648 1.634 -31.766 1.00 60.50 378 VAL A O 1
ATOM 2729 N N . VAL A 1 379 ? 5.648 0.280 -33.544 1.00 59.62 379 VAL A N 1
ATOM 2730 C CA . VAL A 1 379 ? 4.784 -0.744 -32.930 1.00 59.62 379 VAL A CA 1
ATOM 2731 C C . VAL A 1 379 ? 5.465 -1.374 -31.715 1.00 59.62 379 VAL A C 1
ATOM 2733 O O . VAL A 1 379 ? 4.832 -1.509 -30.674 1.00 59.62 379 VAL A O 1
ATOM 2736 N N . GLY A 1 380 ? 6.762 -1.684 -31.795 1.00 56.41 380 GLY A N 1
ATOM 2737 C CA . GLY A 1 380 ? 7.538 -2.173 -30.654 1.00 56.41 380 GLY A CA 1
ATOM 2738 C C . GLY A 1 380 ? 7.582 -1.166 -29.501 1.00 56.41 380 GLY A C 1
ATOM 2739 O O . GLY A 1 380 ? 7.335 -1.538 -28.358 1.00 56.41 380 GLY A O 1
ATOM 2740 N N . ILE A 1 381 ? 7.816 0.119 -29.793 1.00 59.00 381 ILE A N 1
ATOM 2741 C CA . ILE A 1 381 ? 7.797 1.193 -28.788 1.00 59.00 381 ILE A CA 1
ATOM 2742 C C . ILE A 1 381 ? 6.400 1.345 -28.179 1.00 59.00 381 ILE A C 1
ATOM 2744 O O . ILE A 1 381 ? 6.283 1.405 -26.961 1.00 59.00 381 ILE A O 1
ATOM 2748 N N . VAL A 1 382 ? 5.341 1.370 -28.991 1.00 63.72 382 VAL A N 1
ATOM 2749 C CA . VAL A 1 382 ? 3.955 1.520 -28.522 1.00 63.72 382 VAL A CA 1
ATOM 2750 C C . VAL A 1 382 ? 3.554 0.343 -27.642 1.00 63.72 382 VAL A C 1
ATOM 2752 O O . VAL A 1 382 ? 3.004 0.558 -26.570 1.00 63.72 382 VAL A O 1
ATOM 2755 N N . VAL A 1 383 ? 3.871 -0.889 -28.034 1.00 61.19 383 VAL A N 1
ATOM 2756 C CA . VAL A 1 383 ? 3.540 -2.076 -27.240 1.00 61.19 383 VAL A CA 1
ATOM 2757 C C . VAL A 1 383 ? 4.312 -2.104 -25.921 1.00 61.19 383 VAL A C 1
ATOM 2759 O O . VAL A 1 383 ? 3.723 -2.411 -24.886 1.00 61.19 383 VAL A O 1
ATOM 2762 N N . VAL A 1 384 ? 5.594 -1.722 -25.919 1.00 57.59 384 VAL A N 1
ATOM 2763 C CA . VAL A 1 384 ? 6.379 -1.581 -24.682 1.00 57.59 384 VAL A CA 1
ATOM 2764 C C . VAL A 1 384 ? 5.786 -0.489 -23.793 1.00 57.59 384 VAL A C 1
ATOM 2766 O O . VAL A 1 384 ? 5.558 -0.734 -22.615 1.00 57.59 384 VAL A O 1
ATOM 2769 N N . VAL A 1 385 ? 5.463 0.685 -24.342 1.00 60.53 385 VAL A N 1
ATOM 2770 C CA . VAL A 1 385 ? 4.851 1.793 -23.591 1.00 60.53 385 VAL A CA 1
ATOM 2771 C C . VAL A 1 385 ? 3.492 1.390 -23.017 1.00 60.53 385 VAL A C 1
ATOM 2773 O O . VAL A 1 385 ? 3.248 1.637 -21.843 1.00 60.53 385 VAL A O 1
ATOM 2776 N N . VAL A 1 386 ? 2.630 0.725 -23.788 1.00 61.06 386 VAL A N 1
ATOM 2777 C CA . VAL A 1 386 ? 1.314 0.259 -23.323 1.00 61.06 386 VAL A CA 1
ATOM 2778 C C . VAL A 1 386 ? 1.460 -0.806 -22.238 1.00 61.06 386 VAL A C 1
ATOM 2780 O O . VAL A 1 386 ? 0.825 -0.689 -21.197 1.00 61.06 386 VAL A O 1
ATOM 2783 N N . THR A 1 387 ? 2.339 -1.795 -22.422 1.00 54.09 387 THR A N 1
ATOM 2784 C CA . THR A 1 387 ? 2.594 -2.842 -21.413 1.00 54.09 387 THR A CA 1
ATOM 2785 C C . THR A 1 387 ? 3.105 -2.231 -20.108 1.00 54.09 387 THR A C 1
ATOM 2787 O O . THR A 1 387 ? 2.668 -2.601 -19.025 1.00 54.09 387 THR A O 1
ATOM 2790 N N . VAL A 1 388 ? 3.985 -1.237 -20.204 1.00 55.03 388 VAL A N 1
ATOM 2791 C CA . VAL A 1 388 ? 4.529 -0.502 -19.058 1.00 55.03 388 VAL A CA 1
ATOM 2792 C C . VAL A 1 388 ? 3.468 0.345 -18.374 1.00 55.03 388 VAL A C 1
ATOM 2794 O O . VAL A 1 388 ? 3.408 0.347 -17.152 1.00 55.03 388 VAL A O 1
ATOM 2797 N N . VAL A 1 389 ? 2.636 1.064 -19.132 1.00 56.28 389 VAL A N 1
ATOM 2798 C CA . VAL A 1 389 ? 1.535 1.860 -18.574 1.00 56.28 389 VAL A CA 1
ATOM 2799 C C . VAL A 1 389 ? 0.555 0.945 -17.844 1.00 56.28 389 VAL A C 1
ATOM 2801 O O . VAL A 1 389 ? 0.173 1.259 -16.724 1.00 56.28 389 VAL A O 1
ATOM 2804 N N . VAL A 1 390 ? 0.221 -0.212 -18.420 1.00 56.50 390 VAL A N 1
ATOM 2805 C CA . VAL A 1 390 ? -0.632 -1.219 -17.776 1.00 56.50 390 VAL A CA 1
ATOM 2806 C C . VAL A 1 390 ? 0.012 -1.754 -16.494 1.00 56.50 390 VAL A C 1
ATOM 2808 O O . VAL A 1 390 ? -0.657 -1.794 -15.473 1.00 56.50 390 VAL A O 1
ATOM 2811 N N . LEU A 1 391 ? 1.308 -2.078 -16.492 1.00 51.84 391 LEU A N 1
ATOM 2812 C CA . LEU A 1 391 ? 2.015 -2.561 -15.294 1.00 51.84 391 LEU A CA 1
ATOM 2813 C C . LEU A 1 391 ? 2.277 -1.474 -14.234 1.00 51.84 391 LEU A C 1
ATOM 2815 O O . LEU A 1 391 ? 2.472 -1.798 -13.066 1.00 51.84 391 LEU A O 1
ATOM 2819 N N . ALA A 1 392 ? 2.309 -0.199 -14.626 1.00 48.94 392 ALA A N 1
ATOM 2820 C CA . ALA A 1 392 ? 2.508 0.943 -13.732 1.00 48.94 392 ALA A CA 1
ATOM 2821 C C . ALA A 1 392 ? 1.197 1.487 -13.140 1.00 48.94 392 ALA A C 1
ATOM 2823 O O . ALA A 1 392 ? 1.238 2.270 -12.186 1.00 48.94 392 ALA A O 1
ATOM 2824 N N . LEU A 1 393 ? 0.042 1.106 -13.696 1.00 51.53 393 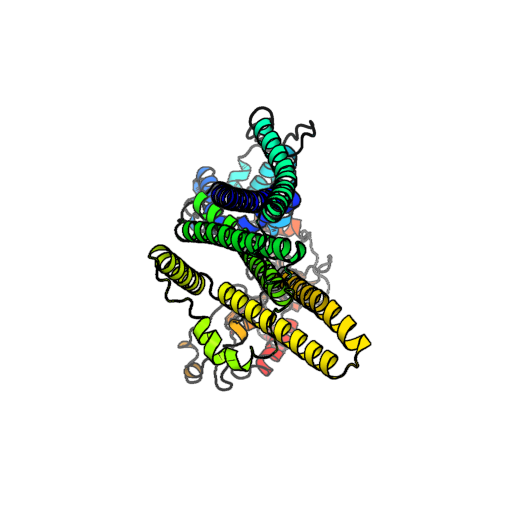LEU A N 1
ATOM 2825 C CA . LEU A 1 393 ? -1.253 1.356 -13.071 1.00 51.53 393 LEU A CA 1
ATOM 2826 C C . LEU A 1 393 ? -1.370 0.508 -11.793 1.00 51.53 393 LEU A C 1
ATOM 2828 O O . LEU A 1 393 ? -0.926 -0.642 -11.814 1.00 51.53 393 LEU A O 1
ATOM 2832 N N . PRO A 1 394 ? -1.971 1.034 -10.705 1.00 41.88 394 PRO A N 1
ATOM 2833 C CA . PRO A 1 394 ? -2.224 0.263 -9.491 1.00 41.88 394 PRO A CA 1
ATOM 2834 C C . PRO A 1 394 ? -3.028 -0.987 -9.850 1.00 41.88 394 PRO A C 1
ATOM 2836 O O . PRO A 1 394 ? -4.210 -0.898 -10.179 1.00 41.88 394 PRO A O 1
ATOM 2839 N N . GLN A 1 395 ? -2.371 -2.144 -9.853 1.00 43.50 395 GLN A N 1
ATOM 2840 C CA . GLN A 1 395 ? -3.064 -3.406 -10.043 1.00 43.50 395 GLN A CA 1
ATOM 2841 C C . GLN A 1 395 ? -3.712 -3.762 -8.702 1.00 43.50 395 GLN A C 1
ATOM 2843 O O . GLN A 1 395 ? -2.999 -3.753 -7.693 1.00 43.50 395 GLN A O 1
ATOM 2848 N N . PRO A 1 396 ? -5.019 -4.075 -8.647 1.00 38.53 396 PRO A N 1
ATOM 2849 C CA . PRO A 1 396 ? -5.560 -4.762 -7.483 1.00 38.53 396 PRO A CA 1
ATOM 2850 C C . PRO A 1 396 ? -4.730 -6.031 -7.306 1.00 38.53 396 PRO A C 1
ATOM 2852 O O . PRO A 1 396 ? -4.567 -6.781 -8.268 1.00 38.53 396 PRO A O 1
ATOM 2855 N N . THR A 1 397 ? -4.131 -6.225 -6.130 1.00 35.50 397 THR A N 1
ATOM 2856 C CA . THR A 1 397 ? -3.323 -7.406 -5.810 1.00 35.50 397 THR A CA 1
ATOM 2857 C C . THR A 1 397 ? -4.120 -8.654 -6.175 1.00 35.50 397 THR A C 1
ATOM 2859 O O . THR A 1 397 ? -5.095 -8.954 -5.484 1.00 35.50 397 THR A O 1
ATOM 2862 N N . PRO A 1 398 ? -3.752 -9.394 -7.237 1.00 35.66 398 PRO A N 1
ATOM 2863 C CA . PRO A 1 398 ? -4.355 -10.686 -7.471 1.00 35.66 398 PRO A CA 1
ATOM 2864 C C . PRO A 1 398 ? -3.831 -11.569 -6.345 1.00 35.66 398 PRO A C 1
ATOM 2866 O O . PRO A 1 398 ? -2.623 -11.796 -6.234 1.00 35.66 398 PRO A O 1
ATOM 2869 N N . THR A 1 399 ? -4.723 -12.025 -5.476 1.00 37.25 399 THR A N 1
ATOM 2870 C CA . THR A 1 399 ? -4.437 -13.046 -4.474 1.00 37.25 399 THR A CA 1
ATOM 2871 C C . THR A 1 399 ? -4.102 -14.346 -5.207 1.00 37.25 399 THR A C 1
ATOM 2873 O O . THR A 1 399 ? -4.942 -15.213 -5.443 1.00 37.25 399 THR A O 1
ATOM 2876 N N . LEU A 1 400 ? -2.829 -14.484 -5.589 1.00 40.12 400 LEU A N 1
ATOM 2877 C CA . LEU A 1 400 ? -2.246 -15.695 -6.177 1.00 40.12 400 LEU A CA 1
ATOM 2878 C C . LEU A 1 400 ? -2.397 -16.929 -5.264 1.00 40.12 400 LEU A C 1
ATOM 2880 O O . LEU A 1 400 ? -2.200 -18.047 -5.730 1.00 40.12 400 LEU A O 1
ATOM 2884 N N . SER A 1 401 ? -2.823 -16.751 -4.007 1.00 40.62 401 SER A N 1
ATOM 2885 C CA . SER A 1 401 ? -3.224 -17.825 -3.087 1.00 40.62 401 SER A CA 1
ATOM 2886 C C . SER A 1 401 ? -4.413 -18.667 -3.575 1.00 40.62 401 SER A C 1
ATOM 2888 O O . SER A 1 401 ? -4.637 -19.755 -3.058 1.00 40.62 401 SER A O 1
ATOM 2890 N N . SER A 1 402 ? -5.170 -18.210 -4.577 1.00 44.16 402 SER A N 1
ATOM 2891 C CA . SER A 1 402 ? -6.337 -18.936 -5.103 1.00 44.16 402 SER A CA 1
ATOM 2892 C C . SER A 1 402 ? -5.998 -20.067 -6.087 1.00 44.16 402 SER A C 1
ATOM 2894 O O . SER A 1 402 ? -6.834 -20.937 -6.312 1.00 44.16 402 SER A O 1
ATOM 2896 N N . LEU A 1 403 ? -4.780 -20.115 -6.647 1.00 42.66 403 LEU A N 1
ATOM 2897 C CA . LEU A 1 403 ? -4.397 -21.136 -7.639 1.00 42.66 403 LEU A CA 1
ATOM 2898 C C . LEU A 1 403 ? -3.840 -22.434 -7.029 1.00 42.66 403 LEU A C 1
ATOM 2900 O O . LEU A 1 403 ? -3.691 -23.421 -7.746 1.00 42.66 403 LEU A O 1
ATOM 2904 N N . THR A 1 404 ? -3.538 -22.455 -5.728 1.00 41.06 404 THR A N 1
ATOM 2905 C CA . THR A 1 404 ? -3.013 -23.642 -5.024 1.00 41.06 404 THR A CA 1
ATOM 2906 C C . THR A 1 404 ? -3.980 -24.239 -4.007 1.00 41.06 404 THR A C 1
ATOM 2908 O O . THR A 1 404 ? -3.757 -25.361 -3.559 1.00 41.06 404 THR A O 1
ATOM 2911 N N . ALA A 1 405 ? -5.085 -23.564 -3.684 1.00 44.72 405 ALA A N 1
ATOM 2912 C CA . ALA A 1 405 ? -6.161 -24.145 -2.889 1.00 44.72 405 ALA A CA 1
ATOM 2913 C C . ALA A 1 405 ? -7.089 -24.986 -3.782 1.00 44.72 405 ALA A C 1
ATOM 2915 O O . ALA A 1 405 ? -8.261 -24.668 -3.974 1.00 44.72 405 ALA A O 1
ATOM 2916 N N . SER A 1 406 ? -6.563 -26.077 -4.344 1.00 44.97 406 SER A N 1
ATOM 2917 C CA . SER A 1 406 ? -7.414 -27.182 -4.788 1.00 44.97 406 SER A CA 1
ATOM 2918 C C . SER A 1 406 ? -8.082 -27.753 -3.538 1.00 44.97 406 SER A C 1
ATOM 2920 O O . SER A 1 406 ? -7.512 -28.625 -2.886 1.00 44.97 406 SER A O 1
ATOM 2922 N N . ARG A 1 407 ? -9.253 -27.223 -3.162 1.00 61.22 407 ARG A N 1
ATOM 2923 C CA . ARG A 1 407 ? -10.089 -27.816 -2.114 1.00 61.22 407 ARG A CA 1
ATOM 2924 C C . ARG A 1 407 ? -10.438 -29.227 -2.579 1.00 61.22 407 ARG A C 1
ATOM 2926 O O . ARG A 1 407 ? -11.148 -29.381 -3.571 1.00 61.22 407 ARG A O 1
ATOM 2933 N N . ASP A 1 408 ? -9.894 -30.242 -1.914 1.00 72.50 408 ASP A N 1
ATOM 2934 C CA . ASP A 1 408 ? -10.344 -31.615 -2.121 1.00 72.50 408 ASP A CA 1
ATOM 2935 C C . ASP A 1 408 ? -11.849 -31.650 -1.800 1.00 72.50 408 ASP A C 1
ATOM 2937 O O . ASP A 1 408 ? -12.234 -31.276 -0.690 1.00 72.50 408 ASP A O 1
ATOM 2941 N N . PRO A 1 409 ? -12.725 -32.040 -2.744 1.00 78.81 409 PRO A N 1
ATOM 2942 C CA . PRO A 1 409 ? -14.168 -32.071 -2.507 1.00 78.81 409 PRO A CA 1
ATOM 2943 C C . PRO A 1 409 ? -14.566 -33.031 -1.373 1.00 78.81 409 PRO A C 1
ATOM 2945 O O . PRO A 1 409 ? -15.681 -32.944 -0.861 1.00 78.81 409 PRO A O 1
ATOM 2948 N N . ASN A 1 410 ? -13.666 -33.931 -0.967 1.00 84.25 410 ASN A N 1
ATOM 2949 C CA . ASN A 1 410 ? -13.852 -34.866 0.137 1.00 84.25 410 ASN A CA 1
ATOM 2950 C C . ASN A 1 410 ? -13.247 -34.381 1.460 1.00 84.25 410 ASN A C 1
ATOM 2952 O O . ASN A 1 410 ? -13.238 -35.135 2.433 1.00 84.25 410 ASN A O 1
ATOM 2956 N N . ALA A 1 411 ? -12.729 -33.160 1.522 1.00 87.56 411 ALA A N 1
ATOM 2957 C CA . ALA A 1 411 ? -12.201 -32.596 2.751 1.00 87.56 411 ALA A CA 1
ATOM 2958 C C . ALA A 1 411 ? -13.315 -32.112 3.696 1.00 87.56 411 ALA A C 1
ATOM 2960 O O . ALA A 1 411 ? -14.387 -31.712 3.240 1.00 87.56 411 ALA A O 1
ATOM 2961 N N . CYS A 1 412 ? -13.057 -32.131 5.005 1.00 89.56 412 CYS A N 1
ATOM 2962 C CA . CYS A 1 412 ? -13.911 -31.529 6.030 1.00 89.56 412 CYS A CA 1
ATOM 2963 C C . CYS A 1 412 ? -13.168 -30.339 6.634 1.00 89.56 412 CYS A C 1
ATOM 2965 O O . CYS A 1 412 ? -12.005 -30.472 7.011 1.00 89.56 412 CYS A O 1
ATOM 2967 N N . ASN A 1 413 ? -13.785 -29.159 6.666 1.00 88.94 413 ASN A N 1
ATOM 2968 C CA . ASN A 1 413 ? -13.094 -27.909 7.015 1.00 88.94 413 ASN A CA 1
ATOM 2969 C C . ASN A 1 413 ? -11.769 -27.708 6.248 1.00 88.94 413 ASN A C 1
ATOM 2971 O O . ASN A 1 413 ? -10.764 -27.269 6.806 1.00 88.94 413 ASN A O 1
ATOM 2975 N N . GLY A 1 414 ? -11.746 -28.089 4.966 1.00 87.19 414 GLY A N 1
ATOM 2976 C CA . GLY A 1 414 ? -10.570 -27.984 4.096 1.00 87.19 414 GLY A CA 1
ATOM 2977 C C . GLY A 1 414 ? -9.519 -29.100 4.208 1.00 87.19 414 GLY A C 1
ATOM 2978 O O . GLY A 1 414 ? -8.617 -29.125 3.372 1.00 87.19 414 GLY A O 1
ATOM 2979 N N . HIS A 1 415 ? -9.652 -30.058 5.139 1.00 87.62 415 HIS A N 1
ATOM 2980 C CA . HIS A 1 415 ? -8.717 -31.187 5.292 1.00 87.62 415 HIS A CA 1
ATOM 2981 C C . HIS A 1 415 ? -9.420 -32.557 5.397 1.00 87.62 415 HIS A C 1
ATOM 2983 O O . HIS A 1 415 ? -10.400 -32.715 6.121 1.00 87.62 415 HIS A O 1
ATOM 2989 N N . VAL A 1 416 ? -8.930 -33.579 4.687 1.00 91.31 416 VAL A N 1
ATOM 2990 C CA . VAL A 1 416 ? -9.540 -34.931 4.691 1.00 91.31 416 VAL A CA 1
ATOM 2991 C C . VAL A 1 416 ? -9.334 -35.627 6.038 1.00 91.31 416 VAL A C 1
ATOM 2993 O O . VAL A 1 416 ? -10.218 -36.324 6.525 1.00 91.31 416 VAL A O 1
ATOM 2996 N N . GLU A 1 417 ? -8.201 -35.374 6.691 1.00 89.75 417 GLU A N 1
ATOM 2997 C CA . GLU A 1 417 ? -7.820 -35.954 7.981 1.00 89.75 417 GLU A CA 1
ATOM 2998 C C . GLU A 1 417 ? -8.730 -35.511 9.136 1.00 89.75 417 GLU A C 1
ATOM 3000 O O . GLU A 1 417 ? -8.697 -36.112 10.211 1.00 89.75 417 GLU A O 1
ATOM 3005 N N . LEU A 1 418 ? -9.517 -34.448 8.935 1.00 91.94 418 LEU A N 1
ATOM 3006 C CA . LEU A 1 418 ? -10.471 -33.949 9.922 1.00 91.94 418 LEU A CA 1
ATOM 3007 C C . LEU A 1 418 ? -11.813 -34.684 9.867 1.00 91.94 418 LEU A C 1
ATOM 3009 O O . LEU A 1 418 ? -12.551 -34.632 10.844 1.00 91.94 418 LEU A O 1
ATOM 3013 N N . CYS A 1 419 ? -12.136 -35.377 8.771 1.00 91.88 419 CYS A N 1
ATOM 3014 C CA . CYS A 1 419 ? -13.464 -35.964 8.582 1.00 91.88 419 CYS A CA 1
ATOM 3015 C C . CYS A 1 419 ? -13.815 -37.064 9.593 1.00 91.88 419 CYS A C 1
ATOM 3017 O O . CYS A 1 419 ? -14.975 -37.176 9.978 1.00 91.88 419 CYS A O 1
ATOM 3019 N N . ASP A 1 420 ? -12.823 -37.839 10.042 1.00 93.50 420 ASP A N 1
ATOM 3020 C CA . ASP A 1 420 ? -13.016 -38.924 11.015 1.00 93.50 420 ASP A CA 1
ATOM 3021 C C . ASP A 1 420 ? -12.707 -38.492 12.461 1.00 93.50 420 ASP A C 1
ATOM 3023 O O . ASP A 1 420 ? -12.766 -39.307 13.384 1.00 93.50 420 ASP A O 1
ATOM 3027 N N . ARG A 1 421 ? -12.345 -37.219 12.684 1.00 94.56 421 ARG A N 1
ATOM 3028 C CA . ARG A 1 421 ? -11.974 -36.716 14.012 1.00 94.56 421 ARG A CA 1
ATOM 3029 C C . ARG A 1 421 ? -13.194 -36.202 14.775 1.00 94.56 421 ARG A C 1
ATOM 3031 O O . ARG A 1 421 ? -14.011 -35.475 14.210 1.00 94.56 421 ARG A O 1
ATOM 3038 N N . PRO A 1 422 ? -13.314 -36.510 16.078 1.00 95.38 422 PRO A N 1
ATOM 3039 C CA . PRO A 1 422 ? -14.373 -35.941 16.894 1.00 95.38 422 PRO A CA 1
ATOM 3040 C C . PRO A 1 422 ? -14.143 -34.436 17.090 1.00 95.38 422 PRO A C 1
ATOM 3042 O O . PRO A 1 422 ? -13.007 -33.957 17.109 1.00 95.38 422 PRO A O 1
ATOM 3045 N N . TYR A 1 423 ? -15.231 -33.680 17.267 1.00 92.00 423 TYR A N 1
ATOM 3046 C CA . TYR A 1 423 ? -15.198 -32.213 17.340 1.00 92.00 423 TYR A CA 1
ATOM 3047 C C . TYR A 1 423 ? -14.178 -31.685 18.366 1.00 92.00 423 TYR A C 1
ATOM 3049 O O . TYR A 1 423 ? -13.444 -30.745 18.089 1.00 92.00 423 TYR A O 1
ATOM 3057 N N . ASN A 1 424 ? -14.066 -32.323 19.529 1.00 94.50 424 ASN A N 1
ATOM 3058 C CA . ASN A 1 424 ? -13.150 -31.928 20.602 1.00 94.50 424 ASN A CA 1
ATOM 3059 C C . ASN A 1 424 ? -11.656 -32.213 20.322 1.00 94.50 424 ASN A C 1
ATOM 3061 O O . ASN A 1 424 ? -10.817 -31.816 21.127 1.00 94.50 424 ASN A O 1
ATOM 3065 N N . GLU A 1 425 ? -11.310 -32.890 19.223 1.00 95.56 425 GLU A N 1
ATOM 3066 C CA . GLU A 1 425 ? -9.924 -33.171 18.800 1.00 95.56 425 GLU A CA 1
ATOM 3067 C C . GLU A 1 425 ? -9.465 -32.309 17.612 1.00 95.56 425 GLU A C 1
ATOM 3069 O O . GLU A 1 425 ? -8.375 -32.510 17.059 1.00 95.56 425 GLU A O 1
ATOM 3074 N N . ILE A 1 426 ? -10.293 -31.345 17.207 1.00 93.56 426 ILE A N 1
ATOM 3075 C CA . ILE A 1 426 ? -10.014 -30.416 16.116 1.00 93.56 426 ILE A CA 1
ATOM 3076 C C . ILE A 1 426 ? -9.825 -29.016 16.704 1.00 93.56 426 ILE A C 1
ATOM 3078 O O . ILE A 1 426 ? -10.626 -28.538 17.506 1.00 93.56 426 ILE A O 1
ATOM 3082 N N . ALA A 1 427 ? -8.747 -28.345 16.298 1.00 92.44 427 ALA A N 1
ATOM 3083 C CA . ALA A 1 427 ? -8.529 -26.943 16.623 1.00 92.44 427 ALA A CA 1
ATOM 3084 C C . ALA A 1 427 ? -9.274 -26.075 15.607 1.00 92.44 427 ALA A C 1
ATOM 3086 O O . ALA A 1 427 ? -8.909 -26.041 14.432 1.00 92.44 427 ALA A O 1
ATOM 3087 N N . TYR A 1 428 ? -10.305 -25.368 16.064 1.00 92.75 428 TYR A N 1
ATOM 3088 C CA . TYR A 1 428 ? -11.051 -24.445 15.220 1.00 92.75 428 TYR A CA 1
ATOM 3089 C C . TYR A 1 428 ? -10.613 -23.003 15.483 1.00 92.75 428 TYR A C 1
ATOM 3091 O O . TYR A 1 428 ? -10.570 -22.583 16.643 1.00 92.75 428 TYR A O 1
ATOM 3099 N N . PRO A 1 429 ? -10.321 -22.218 14.435 1.00 94.38 429 PRO A N 1
ATOM 3100 C CA . PRO A 1 429 ? -10.133 -20.786 14.590 1.00 94.38 429 PRO A CA 1
ATOM 3101 C C . PRO A 1 429 ? -11.458 -20.125 14.989 1.00 94.38 429 PRO A C 1
ATOM 3103 O O . PRO A 1 429 ? -12.511 -20.386 14.391 1.00 94.38 429 PRO A O 1
ATOM 3106 N N . ALA A 1 430 ? -11.375 -19.268 16.006 1.00 95.69 430 ALA A N 1
ATOM 3107 C CA . ALA A 1 430 ? -12.506 -18.584 16.612 1.00 95.69 430 ALA A CA 1
ATOM 3108 C C . ALA A 1 430 ? -12.302 -17.069 16.619 1.00 95.69 430 ALA A C 1
ATOM 3110 O O . ALA A 1 430 ? -11.173 -16.593 16.756 1.00 95.69 430 ALA A O 1
ATOM 3111 N N . THR A 1 431 ? -13.397 -16.319 16.538 1.00 95.81 431 THR A N 1
ATOM 3112 C CA . THR A 1 431 ? -13.397 -14.860 16.701 1.00 95.81 431 THR A CA 1
ATOM 3113 C C . THR A 1 431 ? -14.280 -14.459 17.879 1.00 95.81 431 THR A C 1
ATOM 3115 O O . THR A 1 431 ? -15.387 -14.963 18.040 1.00 95.81 431 THR A O 1
ATOM 3118 N N . HIS A 1 432 ? -13.767 -13.560 18.719 1.00 94.38 432 HIS A N 1
ATOM 3119 C CA . HIS A 1 432 ? -14.507 -12.928 19.813 1.00 94.38 432 HIS A CA 1
ATOM 3120 C C . HIS A 1 432 ? -15.446 -11.858 19.249 1.00 94.38 432 HIS A C 1
ATOM 3122 O O . HIS A 1 432 ? -15.017 -11.091 18.386 1.00 94.38 432 HIS A O 1
ATOM 3128 N N . ASN A 1 433 ? -16.697 -11.797 19.710 1.00 92.94 433 ASN A N 1
ATOM 3129 C CA . ASN A 1 433 ? -17.694 -10.839 19.224 1.00 92.94 433 ASN A CA 1
ATOM 3130 C C . ASN A 1 433 ? -17.753 -10.770 17.695 1.00 92.94 433 ASN A C 1
ATOM 3132 O O . ASN A 1 433 ? -17.607 -9.717 17.075 1.00 92.94 433 ASN A O 1
ATOM 3136 N N . SER A 1 434 ? -17.953 -11.925 17.063 1.00 95.12 434 SER A N 1
ATOM 3137 C CA . SER A 1 434 ? -17.827 -12.119 15.617 1.00 95.12 434 SER A CA 1
ATOM 3138 C C . SER A 1 434 ? -18.748 -11.237 14.776 1.00 95.12 434 SER A C 1
ATOM 3140 O O . SER A 1 434 ? -18.473 -10.980 13.608 1.00 95.12 434 SER A O 1
ATOM 3142 N N . MET A 1 435 ? -19.863 -10.784 15.338 1.00 92.88 435 MET A N 1
ATOM 3143 C CA . MET A 1 435 ? -20.798 -9.864 14.692 1.00 92.88 435 MET A CA 1
ATOM 3144 C C . MET A 1 435 ? -20.283 -8.413 14.628 1.00 92.88 435 MET A C 1
ATOM 3146 O O . MET A 1 435 ? -20.818 -7.631 13.842 1.00 92.88 435 MET A O 1
ATOM 3150 N N . SER A 1 436 ? -19.305 -8.055 15.469 1.00 90.38 436 SER A N 1
ATOM 3151 C CA . SER A 1 436 ? -18.815 -6.695 15.694 1.00 90.38 436 SER A CA 1
ATOM 3152 C C . SER A 1 436 ? -17.823 -6.287 14.608 1.00 90.38 436 SER A C 1
ATOM 3154 O O . SER A 1 436 ? -16.613 -6.357 14.799 1.00 90.38 436 SER A O 1
ATOM 3156 N N . ALA A 1 437 ? -18.327 -5.909 13.433 1.00 87.31 437 ALA A N 1
ATOM 3157 C CA . ALA A 1 437 ? -17.520 -5.796 12.216 1.00 87.31 437 ALA A CA 1
ATOM 3158 C C . ALA A 1 437 ? -17.417 -4.378 11.640 1.00 87.31 437 ALA A C 1
ATOM 3160 O O . ALA A 1 437 ? -18.418 -3.671 11.553 1.00 87.31 437 ALA A O 1
ATOM 3161 N N . GLN A 1 438 ? -16.219 -3.988 11.182 1.00 79.50 438 GLN A N 1
ATOM 3162 C CA . GLN A 1 438 ? -15.947 -2.667 10.588 1.00 79.50 438 GLN A CA 1
ATOM 3163 C C . GLN A 1 438 ? -16.611 -2.469 9.223 1.00 79.50 438 GLN A C 1
ATOM 3165 O O . GLN A 1 438 ? -17.072 -1.370 8.922 1.00 79.50 438 GLN A O 1
ATOM 3170 N N . ASP A 1 439 ? -16.647 -3.514 8.396 1.00 76.38 439 ASP A N 1
ATOM 3171 C CA . ASP A 1 439 ? -17.369 -3.510 7.117 1.00 76.38 439 ASP A CA 1
ATOM 3172 C C . ASP A 1 439 ? -18.878 -3.761 7.272 1.00 76.38 439 ASP A C 1
ATOM 3174 O O . ASP A 1 439 ? -19.627 -3.708 6.294 1.00 76.38 439 ASP A O 1
ATOM 3178 N N . GLY A 1 440 ? -19.320 -4.041 8.500 1.00 65.44 440 GLY A N 1
ATOM 3179 C CA . GLY A 1 440 ? -20.709 -4.246 8.845 1.00 65.44 440 GLY A CA 1
ATOM 3180 C C . GLY A 1 440 ? -21.441 -2.917 8.962 1.00 65.44 440 GLY A C 1
ATOM 3181 O O . GLY A 1 440 ? -20.975 -1.966 9.594 1.00 65.44 440 GLY A O 1
ATOM 3182 N N . ASP A 1 441 ? -22.649 -2.864 8.410 1.00 58.28 441 ASP A N 1
ATOM 3183 C CA . ASP A 1 441 ? -23.508 -1.703 8.575 1.00 58.28 441 ASP A CA 1
ATOM 3184 C C . ASP A 1 441 ? -23.825 -1.508 10.064 1.00 58.28 441 ASP A C 1
ATOM 3186 O O . ASP A 1 441 ? -24.571 -2.297 10.652 1.00 58.28 441 ASP A O 1
ATOM 3190 N N . ARG A 1 442 ? -23.358 -0.381 10.622 1.00 70.31 442 ARG A N 1
ATOM 3191 C CA . ARG A 1 442 ? -23.799 0.229 11.896 1.00 70.31 442 ARG A CA 1
ATOM 3192 C C . ARG A 1 442 ? -23.001 -0.122 13.159 1.00 70.31 442 ARG A C 1
ATOM 3194 O O . ARG A 1 442 ? -23.486 0.220 14.240 1.00 70.31 442 ARG A O 1
ATOM 3201 N N . TRP A 1 443 ? -21.799 -0.692 13.077 1.00 82.50 443 TRP A N 1
ATOM 3202 C CA . TRP A 1 443 ? -20.923 -0.883 14.249 1.00 82.50 443 TRP A CA 1
ATOM 3203 C C . TRP A 1 443 ? -20.001 0.315 14.497 1.00 82.50 443 TRP A C 1
ATOM 3205 O O . TRP A 1 443 ? -19.311 0.779 13.599 1.00 82.50 443 TRP A O 1
ATOM 3215 N N . PHE A 1 444 ? -19.999 0.832 15.728 1.00 73.44 444 PHE A N 1
ATOM 3216 C CA . PHE A 1 444 ? -19.152 1.964 16.131 1.00 73.44 444 PHE A CA 1
ATOM 3217 C C . PHE A 1 444 ? -17.881 1.513 16.847 1.00 73.44 444 PHE A C 1
ATOM 3219 O O . PHE A 1 444 ? -16.819 2.087 16.627 1.00 73.44 444 PHE A O 1
ATOM 3226 N N . ILE A 1 445 ? -17.984 0.464 17.665 1.00 71.12 445 ILE A N 1
ATOM 3227 C CA . ILE A 1 445 ? -16.848 -0.187 18.326 1.00 71.12 445 ILE A CA 1
ATOM 3228 C C . ILE A 1 445 ? -16.728 -1.590 17.739 1.00 71.12 445 ILE A C 1
ATOM 3230 O O . ILE A 1 445 ? -17.167 -2.565 18.336 1.00 71.12 445 ILE A O 1
ATOM 3234 N N . ALA A 1 446 ? -16.216 -1.661 16.513 1.00 81.06 446 ALA A N 1
ATOM 3235 C CA . ALA A 1 446 ? -16.012 -2.927 15.828 1.00 81.06 446 ALA A CA 1
ATOM 3236 C C . ALA A 1 446 ? -14.746 -3.634 16.340 1.00 81.06 446 ALA A C 1
ATOM 3238 O O . ALA A 1 446 ? -13.677 -3.024 16.411 1.00 81.06 446 ALA A O 1
ATOM 3239 N N . GLU A 1 447 ? -14.862 -4.924 16.646 1.00 82.81 447 GLU A N 1
ATOM 3240 C CA . GLU A 1 447 ? -13.758 -5.780 17.105 1.00 82.81 447 GLU A CA 1
ATOM 3241 C C . GLU A 1 447 ? -13.150 -6.628 15.981 1.00 82.81 447 GLU A C 1
ATOM 3243 O O . GLU A 1 447 ? -12.022 -7.104 16.094 1.00 82.81 447 GLU A O 1
ATOM 3248 N N . GLN A 1 448 ? -13.875 -6.777 14.874 1.00 86.50 448 GLN A N 1
ATOM 3249 C CA . GLN A 1 448 ? -13.500 -7.552 13.700 1.00 86.50 448 GLN A CA 1
ATOM 3250 C C . GLN A 1 448 ? -13.422 -6.653 12.463 1.00 86.50 448 GLN A C 1
ATOM 3252 O O . GLN A 1 448 ? -14.139 -5.659 12.339 1.00 86.50 448 GLN A O 1
ATOM 3257 N N . GLN A 1 449 ? -12.548 -7.002 11.517 1.00 83.62 449 GLN A N 1
ATOM 3258 C CA . GLN A 1 449 ? -12.448 -6.279 10.242 1.00 83.62 449 GLN A CA 1
ATOM 3259 C C . GLN A 1 449 ? -13.674 -6.529 9.360 1.00 83.62 449 GLN A C 1
ATOM 3261 O O . GLN A 1 449 ? -14.214 -5.587 8.783 1.00 83.62 449 GLN A O 1
ATOM 3266 N N . THR A 1 450 ? -14.120 -7.787 9.297 1.00 88.50 450 THR A N 1
ATOM 3267 C CA . THR A 1 450 ? -15.262 -8.212 8.489 1.00 88.50 450 THR A CA 1
ATOM 3268 C C . THR A 1 450 ? -16.339 -8.913 9.312 1.00 88.50 450 THR A C 1
ATOM 3270 O O . THR A 1 450 ? -16.050 -9.454 10.381 1.00 88.50 450 THR A O 1
ATOM 3273 N N . GLY A 1 451 ? -17.587 -8.888 8.840 1.00 89.69 451 GLY A N 1
ATOM 3274 C CA . GLY A 1 451 ? -18.706 -9.627 9.426 1.00 89.69 451 GLY A CA 1
ATOM 3275 C C . GLY A 1 451 ? -18.537 -11.145 9.347 1.00 89.69 451 GLY A C 1
ATOM 3276 O O . GLY A 1 451 ? -17.656 -11.665 8.667 1.00 89.69 451 GLY A O 1
ATOM 3277 N N . VAL A 1 452 ? -19.438 -11.881 10.004 1.00 94.69 452 VAL A N 1
ATOM 3278 C CA . VAL A 1 452 ? -19.417 -13.359 10.071 1.00 94.69 452 VAL A CA 1
ATOM 3279 C C . VAL A 1 452 ? -19.259 -14.022 8.695 1.00 94.69 452 VAL A C 1
ATOM 3281 O O . VAL A 1 452 ? -18.542 -15.010 8.575 1.00 94.69 452 VAL A O 1
ATOM 3284 N N . MET A 1 453 ? -19.865 -13.467 7.638 1.00 95.25 453 MET A N 1
ATOM 3285 C CA . MET A 1 453 ? -19.729 -14.028 6.287 1.00 95.25 453 MET A CA 1
ATOM 3286 C C . MET A 1 453 ? -18.312 -13.892 5.716 1.00 95.25 453 MET A C 1
ATOM 3288 O O . MET A 1 453 ? -17.819 -14.849 5.131 1.00 95.25 453 MET A O 1
ATOM 3292 N N . GLY A 1 454 ? -17.638 -12.753 5.907 1.00 93.06 454 GLY A N 1
ATOM 3293 C CA . GLY A 1 454 ? -16.243 -12.606 5.478 1.00 93.06 454 GLY A CA 1
ATOM 3294 C C . GLY A 1 454 ? -15.301 -13.466 6.320 1.00 93.06 454 GLY A C 1
ATOM 3295 O O . GLY A 1 454 ? -14.397 -14.102 5.792 1.00 93.06 454 GLY A O 1
ATOM 3296 N N . GLN A 1 455 ? -15.587 -13.605 7.617 1.00 94.19 455 GLN A N 1
ATOM 3297 C CA . GLN A 1 455 ? -14.824 -14.491 8.497 1.00 94.19 455 GLN A CA 1
ATOM 3298 C C . GLN A 1 455 ? -14.955 -15.971 8.086 1.00 94.19 455 GLN A C 1
ATOM 3300 O O . GLN A 1 455 ? -13.980 -16.719 8.169 1.00 94.19 455 GLN A O 1
ATOM 3305 N N . LEU A 1 456 ? -16.129 -16.408 7.610 1.00 95.06 456 LEU A N 1
ATOM 3306 C CA . LEU A 1 456 ? -16.301 -17.742 7.019 1.00 95.06 456 LEU A CA 1
ATOM 3307 C C . LEU A 1 456 ? -15.389 -17.939 5.799 1.00 95.06 456 LEU A C 1
ATOM 3309 O O . LEU A 1 456 ? -14.763 -18.999 5.669 1.00 95.06 456 LEU A O 1
ATOM 3313 N N . ASP A 1 457 ? -15.281 -16.927 4.938 1.00 92.31 457 ASP A N 1
ATOM 3314 C CA . ASP A 1 457 ? -14.414 -16.958 3.757 1.00 92.31 457 ASP A CA 1
ATOM 3315 C C . ASP A 1 457 ? -12.920 -16.987 4.136 1.00 92.31 457 ASP A C 1
ATOM 3317 O O . ASP A 1 457 ? -12.138 -17.676 3.475 1.00 92.31 457 ASP A O 1
ATOM 3321 N N . ASP A 1 458 ? -12.552 -16.356 5.257 1.00 90.00 458 ASP A N 1
ATOM 3322 C CA . ASP A 1 458 ? -11.202 -16.375 5.844 1.00 90.00 458 ASP A CA 1
ATOM 3323 C C . ASP A 1 458 ? -10.853 -17.688 6.575 1.00 90.00 458 ASP A C 1
ATOM 3325 O O . ASP A 1 458 ? -9.712 -17.892 6.994 1.00 90.00 458 ASP A O 1
ATOM 3329 N N . GLY A 1 459 ? -11.813 -18.607 6.722 1.00 91.75 459 GLY A N 1
ATOM 3330 C CA . GLY A 1 459 ? -11.597 -19.911 7.358 1.00 91.75 459 GLY A CA 1
ATOM 3331 C C . GLY A 1 459 ? -11.978 -19.984 8.840 1.00 91.75 459 GLY A C 1
ATOM 3332 O O . GLY A 1 459 ? -11.743 -21.018 9.463 1.00 91.75 459 GLY A O 1
ATOM 3333 N N . ILE A 1 460 ? -12.590 -18.941 9.413 1.00 95.75 460 ILE A N 1
ATOM 3334 C CA . ILE A 1 460 ? -13.128 -18.971 10.782 1.00 95.75 460 ILE A CA 1
ATOM 3335 C C . ILE A 1 460 ? -14.326 -19.920 10.849 1.00 95.75 460 ILE A C 1
ATOM 3337 O O . ILE A 1 460 ? -15.170 -19.938 9.949 1.00 95.75 460 ILE A O 1
ATOM 3341 N N . ARG A 1 461 ? -14.398 -20.735 11.906 1.00 95.81 461 ARG A N 1
ATOM 3342 C CA . ARG A 1 461 ? -15.447 -21.759 12.073 1.00 95.81 461 ARG A CA 1
ATOM 3343 C C . ARG A 1 461 ? -16.141 -21.726 13.424 1.00 95.81 461 ARG A C 1
ATOM 3345 O O . ARG A 1 461 ? -17.147 -22.406 13.587 1.00 95.81 461 ARG A O 1
ATOM 3352 N N . VAL A 1 462 ? -15.640 -20.937 14.368 1.00 97.56 462 VAL A N 1
ATOM 3353 C CA . VAL A 1 462 ? -16.287 -20.719 15.661 1.00 97.56 462 VAL A CA 1
ATOM 3354 C C . VAL A 1 462 ? -16.550 -19.230 15.831 1.00 97.56 462 VAL A C 1
ATOM 3356 O O . VAL A 1 462 ? -15.627 -18.419 15.765 1.00 97.56 462 VAL A O 1
ATOM 3359 N N . PHE A 1 463 ? -17.809 -18.880 16.058 1.00 97.62 463 PHE A N 1
ATOM 3360 C CA . PHE A 1 463 ? -18.253 -17.501 16.188 1.00 97.62 463 PHE A CA 1
ATOM 3361 C C . PHE A 1 463 ? -18.805 -17.264 17.585 1.00 97.62 463 PHE A C 1
ATOM 3363 O O . PHE A 1 463 ? -19.808 -17.874 17.954 1.00 97.62 463 PHE A O 1
ATOM 3370 N N . LEU A 1 464 ? -18.147 -16.405 18.362 1.00 96.88 464 LEU A N 1
ATOM 3371 C CA . LEU A 1 464 ? -18.660 -15.976 19.658 1.00 96.88 464 LEU A CA 1
ATOM 3372 C C . LEU A 1 464 ? -19.577 -14.787 19.410 1.00 96.88 464 LEU A C 1
ATOM 3374 O O . LEU A 1 464 ? -19.148 -13.767 18.865 1.00 96.88 464 LEU A O 1
ATOM 3378 N N . VAL A 1 465 ? -20.849 -14.954 19.748 1.00 94.81 465 VAL A N 1
ATOM 3379 C CA . VAL A 1 465 ? -21.884 -13.956 19.516 1.00 94.81 465 VAL A CA 1
ATOM 3380 C C . VAL A 1 465 ? -22.715 -13.733 20.773 1.00 94.81 465 VAL A C 1
ATOM 3382 O O . VAL A 1 465 ? -22.950 -14.647 21.551 1.00 94.81 465 VAL A O 1
ATOM 3385 N N . ASP A 1 466 ? -23.223 -12.522 20.903 1.00 93.56 466 ASP A N 1
ATOM 3386 C CA . ASP A 1 466 ? -23.962 -11.990 22.030 1.00 93.56 466 ASP A CA 1
ATOM 3387 C C . ASP A 1 466 ? -25.340 -11.632 21.503 1.00 93.56 466 ASP A C 1
ATOM 3389 O O . ASP A 1 466 ? -25.465 -10.824 20.572 1.00 93.56 466 ASP A O 1
ATOM 3393 N N . SER A 1 467 ? -26.371 -12.252 22.062 1.00 92.88 467 SER A N 1
ATOM 3394 C CA . SER A 1 467 ? -27.742 -12.034 21.627 1.00 92.88 467 SER A CA 1
ATOM 3395 C C . SER A 1 467 ? -28.450 -11.045 22.542 1.00 92.88 467 SER A C 1
ATOM 3397 O O . SER A 1 467 ? -28.376 -11.155 23.761 1.00 92.88 467 SER A O 1
ATOM 3399 N N . TRP A 1 468 ? -29.167 -10.085 21.957 1.00 93.62 468 TRP A N 1
ATOM 3400 C CA . TRP A 1 468 ? -29.955 -9.087 22.679 1.00 93.62 468 TRP A CA 1
ATOM 3401 C C . TRP A 1 468 ? -31.292 -8.824 21.989 1.00 93.62 468 TRP A C 1
ATOM 3403 O O . TRP A 1 468 ? -31.388 -8.784 20.761 1.00 93.62 468 TRP A O 1
ATOM 3413 N N . TYR A 1 469 ? -32.337 -8.563 22.776 1.00 93.25 469 TYR A N 1
ATOM 3414 C CA . TYR A 1 469 ? -33.569 -7.992 22.239 1.00 93.25 469 TYR A CA 1
ATOM 3415 C C . TYR A 1 469 ? -33.357 -6.518 21.887 1.00 93.25 469 TYR A C 1
ATOM 3417 O O . TYR A 1 469 ? -33.012 -5.701 22.747 1.00 93.25 469 TYR A O 1
ATOM 3425 N N . GLY A 1 470 ? -33.617 -6.173 20.628 1.00 93.25 470 GLY A N 1
ATOM 3426 C CA . GLY A 1 470 ? -33.496 -4.821 20.103 1.00 93.25 470 GLY A CA 1
ATOM 3427 C C . GLY A 1 470 ? -34.761 -4.346 19.397 1.00 93.25 470 GLY A C 1
ATOM 3428 O O . GLY A 1 470 ? -35.578 -5.129 18.906 1.00 93.25 470 GLY A O 1
ATOM 3429 N N . GLN A 1 471 ? -34.917 -3.030 19.335 1.00 93.19 471 GLN A N 1
ATOM 3430 C CA . GLN A 1 471 ? -35.997 -2.338 18.639 1.00 93.19 471 GLN A CA 1
ATOM 3431 C C . GLN A 1 471 ? -35.415 -1.169 17.855 1.00 93.19 471 GLN A C 1
ATOM 3433 O O . GLN A 1 471 ? -34.442 -0.545 18.281 1.00 93.19 471 GLN A O 1
ATOM 3438 N N . MET A 1 472 ? -36.027 -0.837 16.718 1.00 92.00 472 MET A N 1
ATOM 3439 C CA . MET A 1 472 ? -35.720 0.425 16.043 1.00 92.00 472 MET A CA 1
ATOM 3440 C C . MET A 1 472 ? -35.944 1.569 17.033 1.00 92.00 472 MET A C 1
ATOM 3442 O O . MET A 1 472 ? -36.867 1.506 17.829 1.00 92.00 472 MET A O 1
ATOM 3446 N N . SER A 1 473 ? -35.119 2.605 17.034 1.00 90.19 473 SER A N 1
ATOM 3447 C CA . SER A 1 473 ? -35.377 3.780 17.868 1.00 90.19 473 SER A CA 1
ATOM 3448 C C . SER A 1 473 ? -36.150 4.853 17.104 1.00 90.19 473 SER A C 1
ATOM 3450 O O . SER A 1 473 ? -36.260 4.833 15.877 1.00 90.19 473 SER A O 1
ATOM 3452 N N . ASN A 1 474 ? -36.646 5.850 17.831 1.00 88.62 474 ASN A N 1
ATOM 3453 C CA . ASN A 1 474 ? -37.165 7.097 17.274 1.00 88.62 474 ASN A CA 1
ATOM 3454 C C . ASN A 1 474 ? -36.143 7.879 16.418 1.00 88.62 474 ASN A C 1
ATOM 3456 O O . ASN A 1 474 ? -36.519 8.873 15.799 1.00 88.62 474 ASN A O 1
ATOM 3460 N N . LYS A 1 475 ? -34.879 7.433 16.353 1.00 87.62 475 LYS A N 1
ATOM 3461 C CA . LYS A 1 475 ? -33.830 7.951 15.470 1.00 87.62 475 LYS A CA 1
ATOM 3462 C C . LYS A 1 475 ? -33.290 6.846 14.542 1.00 87.62 475 LYS A C 1
ATOM 3464 O O . LYS A 1 475 ? -32.222 6.281 14.798 1.00 87.62 475 LYS A O 1
ATOM 3469 N N . PRO A 1 476 ? -33.997 6.505 13.449 1.00 82.88 476 PRO A N 1
ATOM 3470 C CA . PRO A 1 476 ? -33.495 5.536 12.480 1.00 82.88 476 PRO A CA 1
ATOM 3471 C C . PRO A 1 476 ? -32.150 5.984 11.874 1.00 82.88 476 PRO A C 1
ATOM 3473 O O . PRO A 1 476 ? -31.967 7.179 11.639 1.00 82.88 476 PRO A O 1
ATOM 3476 N N . PRO A 1 477 ? -31.217 5.058 11.580 1.00 84.31 477 PRO A N 1
ATOM 3477 C CA . PRO A 1 477 ? -31.360 3.600 11.628 1.00 84.31 477 PRO A CA 1
ATOM 3478 C C . PRO A 1 477 ? -30.839 2.957 12.934 1.00 84.31 477 PRO A C 1
ATOM 3480 O O . PRO A 1 477 ? -30.378 1.816 12.903 1.00 84.31 477 PRO A O 1
ATOM 3483 N N . ILE A 1 478 ? -30.839 3.675 14.066 1.00 88.44 478 ILE A N 1
ATOM 3484 C CA . ILE A 1 478 ? -30.255 3.184 15.324 1.00 88.44 478 ILE A CA 1
ATOM 3485 C C . ILE A 1 478 ? -31.207 2.195 15.999 1.00 88.44 478 ILE A C 1
ATOM 3487 O O . ILE A 1 478 ? -32.357 2.535 16.286 1.00 88.44 478 ILE A O 1
ATOM 3491 N N . ILE A 1 479 ? -30.702 0.997 16.289 1.00 92.38 479 ILE A N 1
ATOM 3492 C CA . ILE A 1 479 ? -31.376 -0.002 17.122 1.00 92.38 479 ILE A CA 1
ATOM 3493 C C . ILE A 1 479 ? -31.002 0.264 18.574 1.00 92.38 479 ILE A C 1
ATOM 3495 O O . ILE A 1 479 ? -29.833 0.466 18.870 1.00 92.38 479 ILE A O 1
ATOM 3499 N N . ALA A 1 480 ? -31.977 0.267 19.471 1.00 92.31 480 ALA A N 1
ATOM 3500 C CA . ALA A 1 480 ? -31.750 0.332 20.908 1.00 92.31 480 ALA A CA 1
ATOM 3501 C C . ALA A 1 480 ? -32.090 -1.013 21.543 1.00 92.31 480 ALA A C 1
ATOM 3503 O O . ALA A 1 480 ? -32.977 -1.716 21.047 1.00 92.31 480 ALA A O 1
ATOM 3504 N N . ASN A 1 481 ? -31.439 -1.347 22.657 1.00 93.56 481 ASN A N 1
ATOM 3505 C CA . ASN A 1 481 ? -31.946 -2.405 23.528 1.00 93.56 481 ASN A CA 1
ATOM 3506 C C . ASN A 1 481 ? -33.392 -2.080 23.942 1.00 93.56 481 ASN A C 1
ATOM 3508 O O . ASN A 1 481 ? -33.791 -0.908 24.015 1.00 93.56 481 ASN A O 1
ATOM 3512 N N . THR A 1 482 ? -34.187 -3.113 24.221 1.00 91.12 482 THR A N 1
ATOM 3513 C CA . THR A 1 482 ? -35.555 -2.923 24.721 1.00 91.12 482 THR A CA 1
ATOM 3514 C C . THR A 1 482 ? -35.557 -2.145 26.032 1.00 91.12 482 THR A C 1
ATOM 3516 O O . THR A 1 482 ? -34.579 -2.133 26.780 1.00 91.12 482 THR A O 1
ATOM 3519 N N . GLN A 1 483 ? -36.684 -1.505 26.350 1.00 86.12 483 GLN A N 1
ATOM 3520 C CA . GLN A 1 483 ? -36.814 -0.745 27.596 1.00 86.12 483 GLN A CA 1
ATOM 3521 C C . GLN A 1 483 ? -36.501 -1.594 28.843 1.00 86.12 483 GLN A C 1
ATOM 3523 O O . GLN A 1 483 ? -35.965 -1.066 29.813 1.00 86.12 483 GLN A O 1
ATOM 3528 N N . GLU A 1 484 ? -36.791 -2.894 28.792 1.00 85.69 484 GLU A N 1
ATOM 3529 C CA . GLU A 1 484 ? -36.542 -3.845 29.878 1.00 85.69 484 GLU A CA 1
ATOM 3530 C C . GLU A 1 484 ? -35.047 -4.130 30.088 1.00 85.69 484 GLU A C 1
ATOM 3532 O O . GLU A 1 484 ? -34.577 -4.112 31.224 1.00 85.69 484 GLU A O 1
ATOM 3537 N N . SER A 1 485 ? -34.278 -4.346 29.014 1.00 89.12 485 SER A N 1
ATOM 3538 C CA . SER A 1 485 ? -32.866 -4.760 29.096 1.00 89.12 485 SER A CA 1
ATOM 3539 C C . SER A 1 485 ? -31.872 -3.599 29.033 1.00 89.12 485 SER A C 1
ATOM 3541 O O . SER A 1 485 ? -30.709 -3.754 29.404 1.00 89.12 485 SER A O 1
ATOM 3543 N N . ARG A 1 486 ? -32.310 -2.404 28.621 1.00 88.69 486 ARG A N 1
ATOM 3544 C CA . ARG A 1 486 ? -31.422 -1.257 28.386 1.00 88.69 486 ARG A CA 1
ATOM 3545 C C . ARG A 1 486 ? -30.655 -0.788 29.619 1.00 88.69 486 ARG A C 1
ATOM 3547 O O . ARG A 1 486 ? -29.491 -0.428 29.496 1.00 88.69 486 ARG A O 1
ATOM 3554 N N . ALA A 1 487 ? -31.277 -0.777 30.799 1.00 88.62 487 ALA A N 1
ATOM 3555 C CA . ALA A 1 487 ? -30.585 -0.357 32.022 1.00 88.62 487 ALA A CA 1
ATOM 3556 C C . ALA A 1 487 ? -29.451 -1.328 32.393 1.00 88.62 487 ALA A C 1
ATOM 3558 O O . ALA A 1 487 ? -28.371 -0.893 32.789 1.00 88.62 487 ALA A O 1
ATOM 3559 N N . GLN A 1 488 ? -29.684 -2.631 32.211 1.00 89.94 488 GLN A N 1
ATOM 3560 C CA . GLN A 1 488 ? -28.678 -3.668 32.426 1.00 89.94 488 GLN A CA 1
ATOM 3561 C C . GLN A 1 488 ? -27.558 -3.581 31.384 1.00 89.94 488 GLN A C 1
ATOM 3563 O O . GLN A 1 488 ? -26.393 -3.562 31.767 1.00 89.94 488 GLN A O 1
ATOM 3568 N N . ALA A 1 489 ? -27.908 -3.464 30.100 1.00 89.50 489 ALA A N 1
ATOM 3569 C CA . ALA A 1 489 ? -26.956 -3.313 29.000 1.00 89.50 489 ALA A CA 1
ATOM 3570 C C . ALA A 1 489 ? -26.067 -2.072 29.177 1.00 89.50 489 ALA A C 1
ATOM 3572 O O . ALA A 1 489 ? -24.856 -2.129 28.981 1.00 89.50 489 ALA A O 1
ATOM 3573 N N . LEU A 1 490 ? -26.652 -0.949 29.609 1.00 90.19 490 LEU A N 1
ATOM 3574 C CA . LEU A 1 490 ? -25.898 0.266 29.898 1.00 90.19 490 LEU A CA 1
ATOM 3575 C C . LEU A 1 490 ? -24.914 0.044 31.048 1.00 90.19 490 LEU A C 1
ATOM 3577 O O . LEU A 1 490 ? -23.740 0.355 30.896 1.00 90.19 490 LEU A O 1
ATOM 3581 N N . ALA A 1 491 ? -25.359 -0.535 32.165 1.00 90.12 491 ALA A N 1
ATOM 3582 C CA . ALA A 1 491 ? -24.485 -0.803 33.304 1.00 90.12 491 ALA A CA 1
ATOM 3583 C C . ALA A 1 491 ? -23.348 -1.781 32.953 1.00 90.12 491 ALA A C 1
ATOM 3585 O O . ALA A 1 491 ? -22.209 -1.586 33.374 1.00 90.12 491 ALA A O 1
ATOM 3586 N N . ALA A 1 492 ? -23.636 -2.817 32.162 1.00 87.75 492 ALA A N 1
ATOM 3587 C CA . ALA A 1 492 ? -22.638 -3.773 31.698 1.00 87.75 492 ALA A CA 1
ATOM 3588 C C . ALA A 1 492 ? -21.613 -3.115 30.757 1.00 87.75 492 ALA A C 1
ATOM 3590 O O . ALA A 1 492 ? -20.408 -3.238 30.984 1.00 87.75 492 ALA A O 1
ATOM 3591 N N . ALA A 1 493 ? -22.069 -2.304 29.797 1.00 84.75 493 ALA A N 1
ATOM 3592 C CA . ALA A 1 493 ? -21.188 -1.519 28.936 1.00 84.75 493 ALA A CA 1
ATOM 3593 C C . ALA A 1 493 ? -20.335 -0.517 29.733 1.00 84.75 493 ALA A C 1
ATOM 3595 O O . ALA A 1 493 ? -19.149 -0.348 29.453 1.00 84.75 493 ALA A O 1
ATOM 3596 N N . GLU A 1 494 ? -20.912 0.155 30.733 1.00 87.62 494 GLU A N 1
ATOM 3597 C CA . GLU A 1 494 ? -20.193 1.107 31.587 1.00 87.62 494 GLU A CA 1
ATOM 3598 C C . GLU A 1 494 ? -19.147 0.416 32.471 1.00 87.62 494 GLU A C 1
ATOM 3600 O O . GLU A 1 494 ? -18.080 0.987 32.698 1.00 87.62 494 GLU A O 1
ATOM 3605 N N . ASN A 1 495 ? -19.406 -0.814 32.920 1.00 87.31 495 ASN A N 1
ATOM 3606 C CA . ASN A 1 495 ? -18.427 -1.631 33.638 1.00 87.31 495 ASN A CA 1
ATOM 3607 C C . ASN A 1 495 ? -17.290 -2.107 32.724 1.00 87.31 495 ASN A C 1
ATOM 3609 O O . ASN A 1 495 ? -16.135 -2.122 33.149 1.00 87.31 495 ASN A O 1
ATOM 3613 N N . LEU A 1 496 ? -17.605 -2.481 31.481 1.00 79.69 496 LEU A N 1
ATOM 3614 C CA . LEU A 1 496 ? -16.634 -3.006 30.522 1.00 79.69 496 LEU A CA 1
ATOM 3615 C C . LEU A 1 496 ? -15.738 -1.906 29.935 1.00 79.69 496 LEU A C 1
ATOM 3617 O O . LEU A 1 496 ? -14.515 -2.032 29.917 1.00 79.69 496 LEU A O 1
ATOM 3621 N N . TYR A 1 497 ? -16.346 -0.819 29.458 1.00 76.44 497 TYR A N 1
ATOM 3622 C CA . TYR A 1 497 ? -15.664 0.245 28.716 1.00 76.44 497 TYR A CA 1
ATOM 3623 C C . TYR A 1 497 ? -15.398 1.507 29.541 1.00 76.44 497 TYR A C 1
ATOM 3625 O O . TYR A 1 497 ? -14.637 2.380 29.113 1.00 76.44 497 TYR A O 1
ATOM 3633 N N . GLY A 1 498 ? -16.024 1.627 30.711 1.00 81.19 498 GLY A N 1
ATOM 3634 C CA . GLY A 1 498 ? -16.013 2.830 31.534 1.00 81.19 498 GLY A CA 1
ATOM 3635 C C . GLY A 1 498 ? -17.145 3.800 31.181 1.00 81.19 498 GLY A C 1
ATOM 3636 O O . GLY A 1 498 ? -17.421 4.079 30.012 1.00 81.19 498 GLY A O 1
ATOM 3637 N N . VAL A 1 499 ? -17.750 4.394 32.215 1.00 81.00 499 VAL A N 1
ATOM 3638 C CA . VAL A 1 499 ? -18.878 5.344 32.117 1.00 81.00 499 VAL A CA 1
ATOM 3639 C C . VAL A 1 499 ? -18.640 6.449 31.080 1.00 81.00 499 VAL A C 1
ATOM 3641 O O . VAL A 1 499 ? -19.478 6.709 30.217 1.00 81.00 499 VAL A O 1
ATOM 3644 N N . GLN A 1 500 ? -17.472 7.095 31.119 1.00 73.38 500 GLN A N 1
ATOM 3645 C CA . GLN A 1 500 ? -17.174 8.225 30.230 1.00 73.38 500 GLN A CA 1
ATOM 3646 C C . GLN A 1 500 ? -17.026 7.811 28.758 1.00 73.38 500 GLN A C 1
ATOM 3648 O O . GLN A 1 500 ? -17.396 8.580 27.862 1.00 73.38 500 GLN A O 1
ATOM 3653 N N . THR A 1 501 ? -16.522 6.600 28.506 1.00 68.75 501 THR A N 1
ATOM 3654 C CA . THR A 1 501 ? -16.375 6.020 27.165 1.00 68.75 501 THR A CA 1
ATOM 3655 C C . THR A 1 501 ? -17.744 5.752 26.562 1.00 68.75 501 THR A C 1
ATOM 3657 O O . THR A 1 501 ? -18.033 6.225 25.463 1.00 68.75 501 THR A O 1
ATOM 3660 N N . VAL A 1 502 ? -18.620 5.079 27.314 1.00 73.19 502 VAL A N 1
ATOM 3661 C CA . VAL A 1 502 ? -19.983 4.754 26.877 1.00 73.19 502 VAL A CA 1
ATOM 3662 C C . VAL A 1 502 ? -20.785 6.023 26.606 1.00 73.19 502 VAL A C 1
ATOM 3664 O O . VAL A 1 502 ? -21.353 6.173 25.526 1.00 73.19 502 VAL A O 1
ATOM 3667 N N . GLN A 1 503 ? -20.761 7.002 27.513 1.00 80.31 503 GLN A N 1
ATOM 3668 C CA . GLN A 1 503 ? -21.462 8.275 27.307 1.00 80.31 503 GLN A CA 1
ATOM 3669 C C . GLN A 1 503 ? -20.932 9.063 26.101 1.00 80.31 503 GLN A C 1
ATOM 3671 O O . GLN A 1 503 ? -21.697 9.727 25.399 1.00 80.31 503 GLN A O 1
ATOM 3676 N N . SER A 1 504 ? -19.627 9.015 25.834 1.00 73.12 504 SER A N 1
ATOM 3677 C CA . SER A 1 504 ? -19.041 9.678 24.665 1.00 73.12 504 SER A CA 1
ATOM 3678 C C . SER A 1 504 ? -19.393 8.956 23.366 1.00 73.12 504 SER A C 1
ATOM 3680 O O . SER A 1 504 ? -19.774 9.618 22.403 1.00 73.12 504 SER A O 1
ATOM 3682 N N . ALA A 1 505 ? -19.362 7.622 23.357 1.00 70.50 505 ALA A N 1
ATOM 3683 C CA . ALA A 1 505 ? -19.798 6.810 22.226 1.00 70.50 505 ALA A CA 1
ATOM 3684 C C . ALA A 1 505 ? -21.278 7.061 21.896 1.00 70.50 505 ALA A C 1
ATOM 3686 O O . ALA A 1 505 ? -21.619 7.353 20.749 1.00 70.50 505 ALA A O 1
ATOM 3687 N N . LEU A 1 506 ? -22.146 7.066 22.913 1.00 80.75 506 LEU A N 1
ATOM 3688 C CA . LEU A 1 506 ? -23.563 7.386 22.752 1.00 80.75 506 LEU A CA 1
ATOM 3689 C C . LEU A 1 506 ? -23.778 8.820 22.241 1.00 80.75 506 LEU A C 1
ATOM 3691 O O . LEU A 1 506 ? -24.652 9.033 21.406 1.00 80.75 506 LEU A O 1
ATOM 3695 N N . ARG A 1 507 ? -22.973 9.806 22.668 1.00 81.31 507 ARG A N 1
ATOM 3696 C CA . ARG A 1 507 ? -23.026 11.180 22.125 1.00 81.31 507 ARG A CA 1
ATOM 3697 C C . ARG A 1 507 ? -22.646 11.251 20.654 1.00 81.31 507 ARG A C 1
ATOM 3699 O O . ARG A 1 507 ? -23.375 11.856 19.876 1.00 81.31 507 ARG A O 1
ATOM 3706 N N . VAL A 1 508 ? -21.517 10.653 20.276 1.00 75.38 508 VAL A N 1
ATOM 3707 C CA . VAL A 1 508 ? -21.021 10.678 18.889 1.00 75.38 508 VAL A CA 1
ATOM 3708 C C . VAL A 1 508 ? -22.011 9.998 17.945 1.00 75.38 508 VAL A C 1
ATOM 3710 O O . VAL A 1 508 ? -22.203 10.453 16.821 1.00 75.38 508 VAL A O 1
ATOM 3713 N N . ARG A 1 509 ? -22.687 8.948 18.420 1.00 74.69 509 ARG A N 1
ATOM 3714 C CA . ARG A 1 509 ? -23.730 8.244 17.671 1.00 74.69 509 ARG A CA 1
ATOM 3715 C C . ARG A 1 509 ? -25.110 8.901 17.705 1.00 74.69 509 ARG A C 1
ATOM 3717 O O . ARG A 1 509 ? -26.044 8.324 17.161 1.00 74.69 509 ARG A O 1
ATOM 3724 N N . ASP A 1 510 ? -25.261 10.047 18.368 1.00 80.56 510 ASP A N 1
ATOM 3725 C CA . ASP A 1 510 ? -26.562 10.670 18.657 1.00 80.56 510 ASP A CA 1
ATOM 3726 C C . ASP A 1 510 ? -27.578 9.704 19.320 1.00 80.56 510 ASP A C 1
ATOM 3728 O O . ASP A 1 510 ? -28.800 9.825 19.202 1.00 80.56 510 ASP A O 1
ATOM 3732 N N . ALA A 1 511 ? -27.056 8.736 20.072 1.00 82.12 511 ALA A N 1
ATOM 3733 C CA . ALA A 1 511 ? -27.793 7.689 20.769 1.00 82.12 511 ALA A CA 1
ATOM 3734 C C . ALA A 1 511 ? -28.128 8.053 22.228 1.00 82.12 511 ALA A C 1
ATOM 3736 O O . ALA A 1 511 ? -28.642 7.229 22.990 1.00 82.12 511 ALA A O 1
ATOM 3737 N N . LEU A 1 512 ? -27.877 9.299 22.638 1.00 76.19 512 LEU A N 1
ATOM 3738 C CA . LEU A 1 512 ? -28.426 9.806 23.890 1.00 76.19 512 LEU A CA 1
ATOM 3739 C C . LEU A 1 512 ? -29.947 9.963 23.760 1.00 76.19 512 LEU A C 1
ATOM 3741 O O . LEU A 1 512 ? -30.445 10.560 22.805 1.00 76.19 512 LEU A O 1
ATOM 3745 N N . ASN A 1 513 ? -30.679 9.456 24.755 1.00 83.38 513 ASN A N 1
ATOM 3746 C CA . ASN A 1 513 ? -32.137 9.589 24.878 1.00 83.38 513 ASN A CA 1
ATOM 3747 C C . ASN A 1 513 ? -32.956 8.930 23.752 1.00 83.38 513 ASN A C 1
ATOM 3749 O O . ASN A 1 513 ? -33.977 9.467 23.324 1.00 83.38 513 ASN A O 1
ATOM 3753 N N . LEU A 1 514 ? -32.537 7.755 23.276 1.00 86.50 514 LEU A N 1
ATOM 3754 C CA . LEU A 1 514 ? -33.369 6.958 22.370 1.00 86.50 514 LEU A CA 1
ATOM 3755 C C . LEU A 1 514 ? -34.650 6.465 23.042 1.00 86.50 514 LEU A C 1
ATOM 3757 O O . LEU A 1 514 ? -34.646 6.081 24.215 1.00 86.50 514 LEU A O 1
ATOM 3761 N N . THR A 1 515 ? -35.718 6.406 22.256 1.00 85.69 515 THR A N 1
ATOM 3762 C CA . THR A 1 515 ? -36.962 5.720 22.600 1.00 85.69 515 THR A CA 1
ATOM 3763 C C . THR A 1 515 ? -37.138 4.549 21.637 1.00 85.69 515 THR A C 1
ATOM 3765 O O . THR A 1 515 ? -37.222 4.792 20.432 1.00 85.69 515 THR A O 1
ATOM 3768 N N . PRO A 1 516 ? -37.173 3.298 22.126 1.00 87.56 516 PRO A N 1
ATOM 3769 C CA . PRO A 1 516 ? -37.525 2.140 21.312 1.00 87.56 516 PRO A CA 1
ATOM 3770 C C . PRO A 1 516 ? -38.913 2.298 20.665 1.00 87.56 516 PRO A C 1
ATOM 3772 O O . PRO A 1 516 ? -39.878 2.667 21.331 1.00 87.56 516 PRO A O 1
ATOM 3775 N N . VAL A 1 517 ? -39.016 2.031 19.365 1.00 85.00 517 VAL A N 1
ATOM 3776 C CA . VAL A 1 517 ? -40.232 2.077 18.543 1.00 85.00 517 VAL A CA 1
ATOM 3777 C C . VAL A 1 517 ? -40.337 0.823 17.666 1.00 85.00 517 VAL A C 1
ATOM 3779 O O . VAL A 1 517 ? -39.356 0.319 17.122 1.00 85.00 517 VAL A O 1
ATOM 3782 N N . GLY A 1 518 ? -41.558 0.325 17.478 1.00 85.19 518 GLY A N 1
ATOM 3783 C CA . GLY A 1 518 ? -41.811 -0.839 16.624 1.00 85.19 518 GLY A CA 1
ATOM 3784 C C . GLY A 1 518 ? -41.554 -2.193 17.311 1.00 85.19 518 GLY A C 1
ATOM 3785 O O . GLY A 1 518 ? -41.439 -2.255 18.537 1.00 85.19 518 GLY A O 1
ATOM 3786 N N . PRO A 1 519 ? -41.535 -3.299 16.543 1.00 89.44 519 PRO A N 1
ATOM 3787 C CA . PRO A 1 519 ? -41.505 -4.649 17.099 1.00 89.44 519 PRO A CA 1
ATOM 3788 C C . PRO A 1 519 ? -40.138 -5.000 17.690 1.00 89.44 519 PRO A C 1
ATOM 3790 O O . PRO A 1 519 ? -39.099 -4.644 17.131 1.00 89.44 519 PRO A O 1
ATOM 3793 N N . VAL A 1 520 ? -40.157 -5.738 18.801 1.00 91.81 520 VAL A N 1
ATOM 3794 C CA . VAL A 1 520 ? -38.962 -6.349 19.391 1.00 91.81 520 VAL A CA 1
ATOM 3795 C C . VAL A 1 520 ? -38.469 -7.458 18.471 1.00 91.81 520 VAL A C 1
ATOM 3797 O O . VAL A 1 520 ? -39.265 -8.276 18.010 1.00 91.81 520 VAL A O 1
ATOM 3800 N N . LYS A 1 521 ? -37.163 -7.490 18.207 1.00 91.62 521 LYS A N 1
ATOM 3801 C CA . LYS A 1 521 ? -36.520 -8.576 17.467 1.00 91.62 521 LYS A CA 1
ATOM 3802 C C . LYS A 1 521 ? -35.182 -8.963 18.100 1.00 91.62 521 LYS A C 1
ATOM 3804 O O . LYS A 1 521 ? -34.562 -8.117 18.745 1.00 91.62 521 LYS A O 1
ATOM 3809 N N . PRO A 1 522 ? -34.697 -10.191 17.873 1.00 92.62 522 PRO A N 1
ATOM 3810 C CA . PRO A 1 522 ? -33.342 -10.571 18.251 1.00 92.62 522 PRO A CA 1
ATOM 3811 C C . PRO A 1 522 ? -32.288 -9.925 17.341 1.00 92.62 522 PRO A C 1
ATOM 3813 O O . PRO A 1 522 ? -32.334 -10.027 16.110 1.00 92.62 522 PRO A O 1
ATOM 3816 N N . TYR A 1 523 ? -31.312 -9.280 17.967 1.00 93.06 523 TYR A N 1
ATOM 3817 C CA . TYR A 1 523 ? -30.120 -8.726 17.339 1.00 93.06 523 TYR A CA 1
ATOM 3818 C C . TYR A 1 523 ? -28.873 -9.316 17.990 1.00 93.06 523 TYR A C 1
ATOM 3820 O O . TYR A 1 523 ? -28.895 -9.743 19.140 1.00 93.06 523 TYR A O 1
ATOM 3828 N N . LEU A 1 524 ? -27.775 -9.302 17.245 1.00 93.94 524 LEU A N 1
ATOM 3829 C CA . LEU A 1 524 ? -26.443 -9.518 17.777 1.00 93.94 524 LEU A CA 1
ATOM 3830 C C . LEU A 1 524 ? -25.817 -8.154 18.067 1.00 93.94 524 LEU A C 1
ATOM 3832 O O . LEU A 1 524 ? -25.654 -7.350 17.143 1.00 93.94 524 LEU A O 1
ATOM 3836 N N . CYS A 1 525 ? -25.506 -7.898 19.334 1.00 91.94 525 CYS A N 1
ATOM 3837 C CA . CYS A 1 525 ? -25.009 -6.625 19.862 1.00 91.94 525 CYS A CA 1
ATOM 3838 C C . CYS A 1 525 ? -24.013 -6.914 20.985 1.00 91.94 525 CYS A C 1
ATOM 3840 O O . CYS A 1 525 ? -24.185 -7.908 21.675 1.00 91.94 525 CYS A O 1
ATOM 3842 N N . HIS A 1 526 ? -23.037 -6.042 21.226 1.00 90.56 526 HIS A N 1
ATOM 3843 C CA . HIS A 1 526 ? -22.147 -6.186 22.380 1.00 90.56 526 HIS A CA 1
ATOM 3844 C C . HIS A 1 526 ? -22.596 -5.214 23.474 1.00 90.56 526 HIS A C 1
ATOM 3846 O O . HIS A 1 526 ? -22.316 -4.014 23.409 1.00 90.56 526 HIS A O 1
ATOM 3852 N N . GLU A 1 527 ? -23.372 -5.738 24.424 1.00 89.50 527 GLU A N 1
ATOM 3853 C CA . GLU A 1 527 ? -24.117 -4.992 25.446 1.00 89.50 527 GLU A CA 1
ATOM 3854 C C . GLU A 1 527 ? -25.156 -4.020 24.844 1.00 89.50 527 GLU A C 1
ATOM 3856 O O . GLU A 1 527 ? -26.352 -4.318 24.790 1.00 89.50 527 GLU A O 1
ATOM 3861 N N . LEU A 1 528 ? -24.709 -2.865 24.337 1.00 90.94 528 LEU A N 1
ATOM 3862 C CA . LEU A 1 528 ? -25.557 -1.796 23.802 1.00 90.94 528 LEU A CA 1
ATOM 3863 C C . LEU A 1 528 ? -25.756 -1.918 22.285 1.00 90.94 528 LEU A C 1
ATOM 3865 O O . LEU A 1 528 ? -24.859 -1.601 21.498 1.00 90.94 528 LEU A O 1
ATOM 3869 N N . CYS A 1 529 ? -26.969 -2.268 21.855 1.00 92.31 529 CYS A N 1
ATOM 3870 C CA . CYS A 1 529 ? -27.343 -2.333 20.439 1.00 92.31 529 CYS A CA 1
ATOM 3871 C C . CYS A 1 529 ? -27.236 -0.980 19.720 1.00 92.31 529 CYS A C 1
ATOM 3873 O O . CYS A 1 529 ? -27.038 -0.935 18.499 1.00 92.31 529 CYS A O 1
ATOM 3875 N N . GLU A 1 530 ? -27.304 0.124 20.470 1.00 89.88 530 GLU A N 1
ATOM 3876 C CA . GLU A 1 530 ? -27.100 1.473 19.950 1.00 89.88 530 GLU A CA 1
ATOM 3877 C C . GLU A 1 530 ? -25.680 1.700 19.438 1.00 89.88 530 GLU A C 1
ATOM 3879 O O . GLU A 1 530 ? -25.475 2.566 18.588 1.00 89.88 530 GLU A O 1
ATOM 3884 N N . LEU A 1 531 ? -24.700 0.956 19.963 1.00 85.25 531 LEU A N 1
ATOM 3885 C CA . LEU A 1 531 ? -23.286 1.057 19.601 1.00 85.25 531 LEU A CA 1
ATOM 3886 C C . LEU A 1 531 ? -22.886 0.102 18.474 1.00 85.25 531 LEU A C 1
ATOM 3888 O O . LEU A 1 531 ? -21.808 0.261 17.892 1.00 85.25 531 LEU A O 1
ATOM 3892 N N . GLY A 1 532 ? -23.779 -0.797 18.081 1.00 89.25 532 GLY A N 1
ATOM 3893 C CA . GLY A 1 532 ? -23.571 -1.739 16.996 1.00 89.25 532 GLY A CA 1
ATOM 3894 C C . GLY A 1 532 ? -24.586 -2.859 17.065 1.00 89.25 532 GLY A C 1
ATOM 3895 O O . GLY A 1 532 ? -24.836 -3.402 18.137 1.00 89.25 532 GLY A O 1
ATOM 3896 N N . SER A 1 533 ? -25.207 -3.174 15.932 1.00 91.56 533 SER A N 1
ATOM 3897 C CA . SER A 1 533 ? -26.213 -4.228 15.879 1.00 91.56 533 SER A CA 1
ATOM 3898 C C . SER A 1 533 ? -26.285 -4.880 14.507 1.00 91.56 533 SER A C 1
ATOM 3900 O O . SER A 1 533 ? -26.321 -4.222 13.463 1.00 91.56 533 SER A O 1
ATOM 3902 N N . THR A 1 534 ? -26.366 -6.204 14.531 1.00 92.50 534 THR A N 1
ATOM 3903 C CA . THR A 1 534 ? -26.600 -7.049 13.361 1.00 92.50 534 THR A CA 1
ATOM 3904 C C . THR A 1 534 ? -27.893 -7.824 13.594 1.00 92.50 534 THR A C 1
ATOM 3906 O O . THR A 1 534 ? -28.018 -8.511 14.599 1.00 92.50 534 THR A O 1
ATOM 3909 N N . GLU A 1 535 ? -28.885 -7.711 12.706 1.00 91.69 535 GLU A N 1
ATOM 3910 C CA . GLU A 1 535 ? -30.137 -8.472 12.858 1.00 91.69 535 GLU A CA 1
ATOM 3911 C C . GLU A 1 535 ? -29.840 -9.968 12.696 1.00 91.69 535 GLU A C 1
ATOM 3913 O O . GLU A 1 535 ? -29.204 -10.376 11.717 1.00 91.69 535 GLU A O 1
ATOM 3918 N N . TRP A 1 536 ? -30.259 -10.782 13.667 1.00 91.81 536 TRP A N 1
ATOM 3919 C CA . TRP A 1 536 ? -29.751 -12.149 13.784 1.00 91.81 536 TRP A CA 1
ATOM 3920 C C . TRP A 1 536 ? -30.314 -13.071 12.694 1.00 91.81 536 TRP A C 1
ATOM 3922 O O . TRP A 1 536 ? -29.552 -13.753 12.008 1.00 91.81 536 TRP A O 1
ATOM 3932 N N . LEU A 1 537 ? -31.628 -13.033 12.452 1.00 91.44 537 LEU A N 1
ATOM 3933 C CA . LEU A 1 537 ? -32.271 -13.891 11.452 1.00 91.44 537 LEU A CA 1
ATOM 3934 C C . LEU A 1 537 ? -31.718 -13.682 10.025 1.00 91.44 537 LEU A C 1
ATOM 3936 O O . LEU A 1 537 ? -31.297 -14.664 9.412 1.00 91.44 537 LEU A O 1
ATOM 3940 N N . PRO A 1 538 ? -31.616 -12.449 9.484 1.00 92.44 538 PRO A N 1
ATOM 3941 C CA . PRO A 1 538 ? -31.011 -12.235 8.169 1.00 92.44 538 PRO A CA 1
ATOM 3942 C C . PRO A 1 538 ? -29.574 -12.755 8.055 1.00 92.44 538 PRO A C 1
ATOM 3944 O O . PRO A 1 538 ? -29.168 -13.201 6.982 1.00 92.44 538 PRO A O 1
ATOM 3947 N N . LEU A 1 539 ? -28.797 -12.711 9.143 1.00 92.56 539 LEU A N 1
ATOM 3948 C CA . LEU A 1 539 ? -27.463 -13.300 9.161 1.00 92.56 539 LEU A CA 1
ATOM 3949 C C . LEU A 1 539 ? -27.528 -14.832 9.088 1.00 92.56 539 LEU A C 1
ATOM 3951 O O . LEU A 1 539 ? -26.818 -15.421 8.278 1.00 92.56 539 LEU A O 1
ATOM 3955 N N . MET A 1 540 ? -28.388 -15.479 9.879 1.00 93.12 540 MET A N 1
ATOM 3956 C CA . MET A 1 540 ? -28.524 -16.942 9.871 1.00 93.12 540 MET A CA 1
ATOM 3957 C C . MET A 1 540 ? -29.021 -17.482 8.527 1.00 93.12 540 MET A C 1
ATOM 3959 O O . MET A 1 540 ? -28.555 -18.532 8.092 1.00 93.12 540 MET A O 1
ATOM 3963 N N . VAL A 1 541 ? -29.879 -16.742 7.814 1.00 94.25 541 VAL A N 1
ATOM 3964 C CA . VAL A 1 541 ? -30.269 -17.085 6.433 1.00 94.25 541 VAL A CA 1
ATOM 3965 C C . VAL A 1 541 ? -29.042 -17.141 5.516 1.00 94.25 541 VAL A C 1
ATOM 3967 O O . VAL A 1 541 ? -28.855 -18.125 4.805 1.00 94.25 541 VAL A O 1
ATOM 3970 N N . LYS A 1 542 ? -28.151 -16.143 5.584 1.00 94.81 542 LYS A N 1
ATOM 3971 C CA . LYS A 1 542 ? -26.908 -16.130 4.788 1.00 94.81 542 LYS A CA 1
ATOM 3972 C C . LYS A 1 542 ? -25.949 -17.255 5.178 1.00 94.81 542 LYS A C 1
ATOM 3974 O O . LYS A 1 542 ? -25.306 -17.838 4.308 1.00 94.81 542 LYS A O 1
ATOM 3979 N N . VAL A 1 543 ? -25.851 -17.567 6.472 1.00 95.00 543 VAL A N 1
ATOM 3980 C CA . VAL A 1 543 ? -25.032 -18.686 6.964 1.00 95.00 543 VAL A CA 1
ATOM 3981 C C . VAL A 1 543 ? -25.576 -20.012 6.437 1.00 95.00 543 VAL A C 1
ATOM 3983 O O . VAL A 1 543 ? -24.802 -20.812 5.920 1.00 95.00 543 VAL A O 1
ATOM 3986 N N . ARG A 1 544 ? -26.898 -20.220 6.466 1.00 94.25 544 ARG A N 1
ATOM 3987 C CA . ARG A 1 544 ? -27.546 -21.404 5.886 1.00 94.25 544 ARG A CA 1
ATOM 3988 C C . ARG A 1 544 ? -27.238 -21.545 4.395 1.00 94.25 544 ARG A C 1
ATOM 3990 O O . ARG A 1 544 ? -26.754 -22.589 3.978 1.00 94.25 544 ARG A O 1
ATOM 3997 N N . GLU A 1 545 ? -27.423 -20.484 3.612 1.00 96.12 545 GLU A N 1
ATOM 3998 C CA . GLU A 1 545 ? -27.098 -20.478 2.175 1.00 96.12 545 GLU A CA 1
ATOM 3999 C C . GLU A 1 545 ? -25.612 -20.759 1.892 1.00 96.12 545 GLU A C 1
ATOM 4001 O O . GLU A 1 545 ? -25.239 -21.264 0.827 1.00 96.12 545 GLU A O 1
ATOM 4006 N N . TRP A 1 546 ? -24.726 -20.382 2.814 1.00 95.25 546 TRP A N 1
ATOM 4007 C CA . TRP A 1 546 ? -23.309 -20.709 2.729 1.00 95.25 546 TRP A CA 1
ATOM 4008 C C . TRP A 1 546 ? -23.057 -22.180 3.065 1.00 95.25 546 TRP A C 1
ATOM 4010 O O . TRP A 1 546 ? -22.347 -22.837 2.307 1.00 95.25 546 TRP A O 1
ATOM 4020 N N . MET A 1 547 ? -23.673 -22.718 4.120 1.00 94.25 547 MET A N 1
ATOM 4021 C CA . MET A 1 547 ? -23.550 -24.127 4.511 1.00 94.25 547 MET A CA 1
ATOM 4022 C C . MET A 1 547 ? -24.133 -25.079 3.459 1.00 94.25 547 MET A C 1
ATOM 4024 O O . MET A 1 547 ? -23.522 -26.105 3.175 1.00 94.25 547 MET A O 1
ATOM 4028 N N . ASP A 1 548 ? -25.228 -24.707 2.789 1.00 94.81 548 ASP A N 1
ATOM 4029 C CA . ASP A 1 548 ? -25.799 -25.475 1.670 1.00 94.81 548 ASP A CA 1
ATOM 4030 C C . ASP A 1 548 ? -24.793 -25.640 0.513 1.00 94.81 548 ASP A C 1
ATOM 4032 O O . ASP A 1 548 ? -24.766 -26.661 -0.175 1.00 94.81 548 ASP A O 1
ATOM 4036 N N . ARG A 1 549 ? -23.918 -24.644 0.315 1.00 93.50 549 ARG A N 1
ATOM 4037 C CA . ARG A 1 549 ? -22.817 -24.683 -0.665 1.00 93.50 549 ARG A CA 1
ATOM 4038 C C . ARG A 1 549 ? -21.541 -25.332 -0.121 1.00 93.50 549 ARG A C 1
ATOM 4040 O O . ARG A 1 549 ? -20.630 -25.608 -0.899 1.00 93.50 549 ARG A O 1
ATOM 4047 N N . HIS A 1 550 ? -21.476 -25.580 1.183 1.00 92.38 550 HIS A N 1
ATOM 4048 C CA . HIS A 1 550 ? -20.317 -26.111 1.892 1.00 92.38 550 HIS A CA 1
ATOM 4049 C C . HIS A 1 550 ? -20.725 -27.250 2.852 1.00 92.38 550 HIS A C 1
ATOM 4051 O O . HIS A 1 550 ? -20.508 -27.158 4.060 1.00 92.38 550 HIS A O 1
ATOM 4057 N N . PRO A 1 551 ? -21.284 -28.363 2.337 1.00 91.88 551 PRO A N 1
ATOM 4058 C CA . PRO A 1 551 ? -21.938 -29.395 3.154 1.00 91.88 551 PRO A CA 1
ATOM 4059 C C . PRO A 1 551 ? -20.989 -30.204 4.052 1.00 91.88 551 PRO A C 1
ATOM 4061 O O . PRO A 1 551 ? -21.435 -31.034 4.839 1.00 91.88 551 PRO A O 1
ATOM 4064 N N . ARG A 1 552 ? -19.676 -30.010 3.901 1.00 91.62 552 ARG A N 1
ATOM 4065 C CA . ARG A 1 552 ? -18.620 -30.680 4.673 1.00 91.62 552 ARG A CA 1
ATOM 4066 C C . ARG A 1 552 ? -17.919 -29.734 5.649 1.00 91.62 552 ARG A C 1
ATOM 4068 O O . ARG A 1 552 ? -16.889 -30.088 6.215 1.00 91.62 552 ARG A O 1
ATOM 4075 N N . GLU A 1 553 ? -18.460 -28.532 5.826 1.00 91.94 553 GLU A N 1
ATOM 4076 C CA . GLU A 1 553 ? -17.970 -27.571 6.803 1.00 91.94 553 GLU A CA 1
ATOM 4077 C C . GLU A 1 553 ? -18.795 -27.659 8.092 1.00 91.94 553 GLU A C 1
ATOM 4079 O O . GLU A 1 553 ? -20.025 -27.694 8.067 1.00 91.94 553 GLU A O 1
ATOM 4084 N N . VAL A 1 554 ? -18.108 -27.667 9.230 1.00 93.56 554 VAL A N 1
ATOM 4085 C CA . VAL A 1 554 ? -18.698 -27.578 10.566 1.00 93.56 554 VAL A CA 1
ATOM 4086 C C . VAL A 1 554 ? -18.467 -26.168 11.088 1.00 93.56 554 VAL A C 1
ATOM 4088 O O . VAL A 1 554 ? -17.323 -25.716 11.184 1.00 93.56 554 VAL A O 1
ATOM 4091 N N . VAL A 1 555 ? -19.564 -25.488 11.416 1.00 95.06 555 VAL A N 1
ATOM 4092 C CA . VAL A 1 555 ? -19.589 -24.128 11.959 1.00 95.06 555 VAL A CA 1
ATOM 4093 C C . VAL A 1 555 ? -20.268 -24.153 13.323 1.00 95.06 555 VAL A C 1
ATOM 4095 O O . VAL A 1 555 ? -21.330 -24.754 13.477 1.00 95.06 555 VAL A O 1
ATOM 4098 N N . THR A 1 556 ? -19.678 -23.464 14.293 1.00 96.00 556 THR A N 1
ATOM 4099 C CA . THR A 1 556 ? -20.182 -23.374 15.664 1.00 96.00 556 THR A CA 1
ATOM 4100 C C . THR A 1 556 ? -20.477 -21.927 16.019 1.00 96.00 556 THR A C 1
ATOM 4102 O O . THR A 1 556 ? -19.625 -21.056 15.850 1.00 96.00 556 THR A O 1
ATOM 4105 N N . PHE A 1 557 ? -21.658 -21.682 16.581 1.00 94.06 557 PHE A N 1
ATOM 4106 C CA . PHE A 1 557 ? -21.987 -20.423 17.241 1.00 94.06 557 PHE A CA 1
ATOM 4107 C C . PHE A 1 557 ? -21.956 -20.642 18.749 1.00 94.06 557 PHE A C 1
ATOM 4109 O O . PHE A 1 557 ? -22.720 -21.441 19.285 1.00 94.06 557 PHE A O 1
ATOM 4116 N N . PHE A 1 558 ? -21.039 -19.955 19.419 1.00 93.81 558 PHE A N 1
ATOM 4117 C CA . PHE A 1 558 ? -21.019 -19.853 20.868 1.00 93.81 558 PHE A CA 1
ATOM 4118 C C . PHE A 1 558 ? -21.845 -18.626 21.235 1.00 93.81 558 PHE A C 1
ATOM 4120 O O . PHE A 1 558 ? -21.419 -17.504 20.964 1.00 93.81 558 PHE A O 1
ATOM 4127 N N . VAL A 1 559 ? -23.034 -18.844 21.791 1.00 91.56 559 VAL A N 1
ATOM 4128 C CA . VAL A 1 559 ? -23.989 -17.764 22.035 1.00 91.56 559 VAL A CA 1
ATOM 4129 C C . VAL A 1 559 ? -24.002 -17.390 23.514 1.00 91.56 559 VAL A C 1
ATOM 4131 O O . VAL A 1 559 ? -24.305 -18.218 24.373 1.00 91.56 559 VAL A O 1
ATOM 4134 N N . GLN A 1 560 ? -23.658 -16.141 23.809 1.00 88.19 560 GLN A N 1
ATOM 4135 C CA . GLN A 1 560 ? -23.879 -15.515 25.103 1.00 88.19 560 GLN A CA 1
ATOM 4136 C C . GLN A 1 560 ? -25.268 -14.872 25.093 1.00 88.19 560 GLN A C 1
ATOM 4138 O O . GLN A 1 560 ? -25.498 -13.854 24.438 1.00 88.19 560 GLN A O 1
ATOM 4143 N N . ASP A 1 561 ? -26.210 -15.509 25.786 1.00 82.31 561 ASP A N 1
ATOM 4144 C CA . ASP A 1 561 ? -27.628 -15.226 25.589 1.00 82.31 561 ASP A CA 1
ATOM 4145 C C . ASP A 1 561 ? -28.225 -14.221 26.576 1.00 82.31 561 ASP A C 1
ATOM 4147 O O . ASP A 1 561 ? -28.279 -14.466 27.782 1.00 82.31 561 ASP A O 1
ATOM 4151 N N . MET A 1 562 ? -28.785 -13.140 26.024 1.00 86.19 562 MET A N 1
ATOM 4152 C CA . MET A 1 562 ? -29.814 -12.311 26.670 1.00 86.19 562 MET A CA 1
ATOM 4153 C C . MET A 1 562 ? -31.174 -12.423 25.961 1.00 86.19 562 MET A C 1
ATOM 4155 O O . MET A 1 562 ? -32.140 -11.771 26.364 1.00 86.19 562 MET A O 1
ATOM 4159 N N . VAL A 1 563 ? -31.260 -13.254 24.916 1.00 87.75 563 VAL A N 1
ATOM 4160 C CA . VAL A 1 563 ? -32.500 -13.674 24.247 1.00 87.75 563 VAL A CA 1
ATOM 4161 C C . VAL A 1 563 ? -32.871 -15.077 24.723 1.00 87.75 563 VAL A C 1
ATOM 4163 O O . VAL A 1 563 ? -32.017 -15.954 24.816 1.00 87.75 563 VAL A O 1
ATOM 4166 N N . ALA A 1 564 ? -34.145 -15.311 25.040 1.00 86.25 564 ALA A N 1
ATOM 4167 C CA . ALA A 1 564 ? -34.601 -16.618 25.495 1.00 86.25 564 ALA A CA 1
ATOM 4168 C C . ALA A 1 564 ? -34.484 -17.669 24.369 1.00 86.25 564 ALA A C 1
ATOM 4170 O O . ALA A 1 564 ? -34.905 -17.389 23.244 1.00 86.25 564 ALA A O 1
ATOM 4171 N N . PRO A 1 565 ? -34.023 -18.905 24.655 1.00 82.12 565 PRO A N 1
ATOM 4172 C CA . PRO A 1 565 ? -33.880 -19.949 23.636 1.00 82.12 565 PRO A CA 1
ATOM 4173 C C . PRO A 1 565 ? -35.160 -20.238 22.836 1.00 82.12 565 PRO A C 1
ATOM 4175 O O . PRO A 1 565 ? -35.086 -20.486 21.636 1.00 82.12 565 PRO A O 1
ATOM 4178 N N . ALA A 1 566 ? -36.334 -20.152 23.474 1.00 82.94 566 ALA A N 1
ATOM 4179 C CA . ALA A 1 566 ? -37.624 -20.343 22.806 1.00 82.94 566 ALA A CA 1
ATOM 4180 C C . ALA A 1 566 ? -37.886 -19.291 21.712 1.00 82.94 566 ALA A C 1
ATOM 4182 O O . ALA A 1 566 ? -38.423 -19.619 20.660 1.00 82.94 566 ALA A O 1
ATOM 4183 N N . ASP A 1 567 ? -37.459 -18.043 21.917 1.00 80.12 567 ASP A N 1
ATOM 4184 C CA . ASP A 1 567 ? -37.635 -16.982 20.922 1.00 80.12 567 ASP A CA 1
ATOM 4185 C C . ASP A 1 567 ? -36.636 -17.127 19.769 1.00 80.12 567 ASP A C 1
ATOM 4187 O O . ASP A 1 567 ? -36.961 -16.799 18.628 1.00 80.12 567 ASP A O 1
ATOM 4191 N N . VAL A 1 568 ? -35.446 -17.676 20.038 1.00 74.06 568 VAL A N 1
ATOM 4192 C CA . VAL A 1 568 ? -34.482 -18.054 18.994 1.00 74.06 568 VAL A CA 1
ATOM 4193 C C . VAL A 1 568 ? -35.033 -19.189 18.127 1.00 74.06 568 VAL A C 1
ATOM 4195 O O . VAL A 1 568 ? -34.905 -19.127 16.907 1.00 74.06 568 VAL A O 1
ATOM 4198 N N . GLU A 1 569 ? -35.693 -20.188 18.724 1.00 70.62 569 GLU A N 1
ATOM 4199 C CA . GLU A 1 569 ? -36.324 -21.295 17.988 1.00 70.62 569 GLU A CA 1
ATOM 4200 C C . GLU A 1 569 ? -37.383 -20.790 16.996 1.00 70.62 569 GLU A C 1
ATOM 4202 O O . GLU A 1 569 ? -37.446 -21.273 15.870 1.00 70.62 569 GLU A O 1
ATOM 4207 N N . THR A 1 570 ? -38.153 -19.760 17.365 1.00 71.12 570 THR A N 1
ATOM 4208 C CA . THR A 1 570 ? -39.182 -19.170 16.486 1.00 71.12 570 THR A CA 1
ATOM 4209 C C . THR A 1 570 ? -38.644 -18.337 15.319 1.00 71.12 570 THR A C 1
ATOM 4211 O O . THR A 1 570 ? -39.427 -17.906 14.471 1.00 71.12 570 THR A O 1
ATOM 4214 N N . LEU A 1 571 ? -37.333 -18.069 15.270 1.00 64.50 571 LEU A N 1
ATOM 4215 C CA . LEU A 1 571 ? -36.712 -17.378 14.137 1.00 64.50 571 LEU A CA 1
ATOM 4216 C C . LEU A 1 571 ? -36.477 -18.301 12.932 1.00 64.50 571 LEU A C 1
ATOM 4218 O O . LEU A 1 571 ? -36.317 -17.790 11.822 1.00 64.50 571 LEU A O 1
ATOM 4222 N N . LEU A 1 572 ? -36.414 -19.619 13.149 1.00 51.62 572 LEU A N 1
ATOM 4223 C CA . LEU A 1 572 ? -36.209 -20.648 12.121 1.00 51.62 572 LEU A CA 1
ATOM 4224 C C . LEU A 1 572 ? -37.529 -21.047 11.452 1.00 51.62 572 LEU A C 1
ATOM 4226 O O . LEU A 1 572 ? -37.469 -21.375 10.241 1.00 51.62 572 LEU A O 1
#

Organism: Gordonia otitidis (strain DSM 44809 / CCUG 52243 / JCM 12355 / NBRC 100426 / IFM 10032) (NCBI:txid1108044)

Radius of gyration: 33.62 Å; chains: 1; bounding box: 92×74×94 Å

Secondary structure (DSSP, 8-state):
-HHHHHHHHHHHHHHHHHHHHHHHHHHHHHHHHIIIIISSHHHHHHHHHHHHHSHHHHHHHHHHHHHHHHHH-GGGGGGHHHHHHHHHHHHH-GGGHHHHHHHHHHHHHHHH----------THHHHHHHHHHHHHH-HHHHTTS-TT---------TTSHHHHHHHHHHHHHHHHHHHHHHHHHHHHHHHHHSPPPPTTS---HHHHHHHHHHHHHHHHHHHHHHHHHHHHHHHHTS-SSSHHHHHHHHHHHHHHHHHHHHHHHHHHHHHHHHHHHHHHSTT---STTTTTHHHHHHHT---S-SSHHHHHHHHHHHHHHHHHHHH-HHHHHHHHHHHHHHHHHHHHHHHHHHHHHHHS-HHHHHHHHHHHHHHHHHHHHHHHHHHHHHHHS------GGGTT----TT-BTTBGGGTTS-GGGS---EETTTT-BTTSTT-SS-SBSS-HHHHHHTT--EEEEEEEEEEEESSTT-EEE-TTTHHHHHHHHHHHH-HHHHHHHHHHTT-TT--EEEEEEEEE-SS-GGG--EEHHHHHHHHHHHHHH-TT---EEEEEESS-HHHHHTT-

InterPro domains:
  IPR017946 PLC-like phosphodiesterase, TIM beta/alpha-barrel domain superfamily [G3DSA:3.20.20.190] (412-570)
  IPR017946 PLC-like phosphodiesterase, TIM beta/alpha-barrel domain superfamily [SSF51695] (410-563)
  IPR051057 Phosphoinositide phospholipase C domain-containing protein [PTHR13593] (413-563)